Protein AF-A0A2V8PQG2-F1 (afdb_monomer_lite)

Sequence (389 aa):
MAESNHSNLNAEARPLAELEAQRANAEAQLQQQVTEQQALDAQIEALGQTELLEPRHIEDKDEELKLLEEAEGRLRAQEEARHVAPARVMELAETEQRINVEVEGPQRDEDALVNRVTAAESRHAEIVEAQNHVEVQARRLEDEQKRLDELEAIRKECLAAAEVRAQKQLLLKVEIDELRKAEEEQLKHIEQSQAELQERKAQLPTAETSAESLSLELAYESDSKSIVPMNEEPSWIDVTLENRETRAVIPAQPEFVSVETTADLALFEPNEFHVKPTISAIEPLKTADQIETSAVPVLADRLKSANSSERAAALVDLAEEGGEEAYRLIAKSFDDPSAEVRNAAARALCSFHSDVAASFTRALREASPERRRRIGGAIAGSGLAANAI

Radius of gyration: 78.25 Å; chains: 1; bounding box: 171×66×266 Å

pLDDT: mean 81.24, std 22.06, range [35.31, 98.56]

Structure (mmCIF, N/CA/C/O backbone):
data_AF-A0A2V8PQG2-F1
#
_entry.id   AF-A0A2V8PQG2-F1
#
loop_
_atom_site.group_PDB
_atom_site.id
_atom_site.type_symbol
_atom_site.label_atom_id
_atom_site.label_alt_id
_atom_site.label_comp_id
_atom_site.label_asym_id
_atom_site.label_entity_id
_atom_site.label_seq_id
_atom_site.pdbx_PDB_ins_code
_atom_site.Cartn_x
_atom_site.Cartn_y
_atom_site.Cartn_z
_atom_site.occupancy
_atom_site.B_iso_or_equiv
_atom_site.auth_seq_id
_atom_site.auth_comp_id
_atom_site.auth_asym_id
_atom_site.auth_atom_id
_atom_site.pdbx_PDB_model_num
ATOM 1 N N . MET A 1 1 ? 103.694 51.804 -141.850 1.00 38.00 1 MET A N 1
ATOM 2 C CA . MET A 1 1 ? 104.961 51.939 -141.104 1.00 38.00 1 MET A CA 1
ATOM 3 C C . MET A 1 1 ? 104.644 51.710 -139.640 1.00 38.00 1 MET A C 1
ATOM 5 O O . MET A 1 1 ? 103.717 52.358 -139.177 1.00 38.00 1 MET A O 1
ATOM 9 N N . ALA A 1 2 ? 105.405 50.804 -139.011 1.00 38.84 2 ALA A N 1
ATOM 10 C CA . ALA A 1 2 ? 105.423 50.406 -137.593 1.00 38.84 2 ALA A CA 1
ATOM 11 C C . ALA A 1 2 ? 104.132 49.774 -137.032 1.00 38.84 2 ALA A C 1
ATOM 13 O O . ALA A 1 2 ? 103.046 50.273 -137.280 1.00 38.84 2 ALA A O 1
ATOM 14 N N . GLU A 1 3 ? 104.110 48.700 -136.246 1.00 36.16 3 GLU A N 1
ATOM 15 C CA . GLU A 1 3 ? 105.064 47.708 -135.714 1.00 36.16 3 GLU A CA 1
ATOM 16 C C . GLU A 1 3 ? 104.127 46.725 -134.967 1.00 36.16 3 GLU A C 1
ATOM 18 O O . GLU A 1 3 ? 103.231 47.155 -134.250 1.00 36.16 3 GLU A O 1
ATOM 23 N N . SER A 1 4 ? 104.026 45.454 -135.352 1.00 37.09 4 SER A N 1
ATOM 24 C CA . SER A 1 4 ? 104.858 44.329 -134.902 1.00 37.09 4 SER A CA 1
ATOM 25 C C . SER A 1 4 ? 104.867 44.101 -133.382 1.00 37.09 4 SER A C 1
ATOM 27 O O . SER A 1 4 ? 105.266 44.970 -132.621 1.00 37.09 4 SER A O 1
ATOM 29 N N . ASN A 1 5 ? 104.572 42.850 -133.004 1.00 42.03 5 ASN A N 1
ATOM 30 C CA . ASN A 1 5 ? 104.872 42.176 -131.728 1.00 42.03 5 ASN A CA 1
ATOM 31 C C . ASN A 1 5 ? 103.850 42.303 -130.584 1.00 42.03 5 ASN A C 1
ATOM 33 O O . ASN A 1 5 ? 104.007 43.153 -129.725 1.00 42.03 5 ASN A O 1
ATOM 37 N N . HIS A 1 6 ? 102.906 41.350 -130.503 1.00 38.56 6 HIS A N 1
ATOM 38 C CA . HIS A 1 6 ? 102.479 40.647 -129.264 1.00 38.56 6 HIS A CA 1
ATOM 39 C C . HIS A 1 6 ? 101.386 39.589 -129.564 1.00 38.56 6 HIS A C 1
ATOM 41 O O . HIS A 1 6 ? 100.310 39.569 -128.979 1.00 38.56 6 HIS A O 1
ATOM 47 N N . SER A 1 7 ? 101.639 38.685 -130.517 1.00 42.62 7 SER A N 1
ATOM 48 C CA . SER A 1 7 ? 100.756 37.545 -130.830 1.00 42.62 7 SER A CA 1
ATOM 49 C C . SER A 1 7 ? 101.536 36.240 -130.730 1.00 42.62 7 SER A C 1
ATOM 51 O O . SER A 1 7 ? 101.855 35.642 -131.749 1.00 42.62 7 SER A O 1
ATOM 53 N N . ASN A 1 8 ? 101.923 35.839 -129.511 1.00 41.75 8 ASN A N 1
ATOM 54 C CA . ASN A 1 8 ? 102.469 34.493 -129.284 1.00 41.75 8 ASN A CA 1
ATOM 55 C C . ASN A 1 8 ? 102.454 34.025 -127.809 1.00 41.75 8 ASN A C 1
ATOM 57 O O . ASN A 1 8 ? 103.423 33.445 -127.340 1.00 41.75 8 ASN A O 1
ATOM 61 N N . LEU A 1 9 ? 101.370 34.294 -127.065 1.00 44.16 9 LEU A N 1
ATOM 62 C CA . LEU A 1 9 ? 101.176 33.835 -125.668 1.00 44.16 9 LEU A CA 1
ATOM 63 C C . LEU A 1 9 ? 99.700 33.505 -125.325 1.00 44.16 9 LEU A C 1
ATOM 65 O O . LEU A 1 9 ? 99.318 33.497 -124.163 1.00 44.16 9 LEU A O 1
ATOM 69 N N . ASN A 1 10 ? 98.844 33.252 -126.328 1.00 42.09 10 ASN A N 1
ATOM 70 C CA . ASN A 1 10 ? 97.381 33.163 -126.144 1.00 42.09 10 ASN A CA 1
ATOM 71 C C . ASN A 1 10 ? 96.741 31.883 -126.731 1.00 42.09 10 ASN A C 1
ATOM 73 O O . ASN A 1 10 ? 95.570 31.882 -127.109 1.00 42.09 10 ASN A O 1
ATOM 77 N N . ALA A 1 11 ? 97.521 30.800 -126.838 1.00 45.59 11 ALA A N 1
ATOM 78 C CA . ALA A 1 11 ? 97.079 29.509 -127.385 1.00 45.59 11 ALA A CA 1
ATOM 79 C C . ALA A 1 11 ? 97.113 28.339 -126.374 1.00 45.59 11 ALA A C 1
ATOM 81 O O . ALA A 1 11 ? 96.611 27.267 -126.689 1.00 45.59 11 ALA A O 1
ATOM 82 N N . GLU A 1 12 ? 97.604 28.553 -125.145 1.00 45.62 12 GLU A N 1
ATOM 83 C CA . GLU A 1 12 ? 97.611 27.549 -124.058 1.00 45.62 12 GLU A CA 1
ATOM 84 C C . GLU A 1 12 ? 96.611 27.853 -122.920 1.00 45.62 12 GLU A C 1
ATOM 86 O O . GLU A 1 12 ? 96.458 27.059 -121.998 1.00 45.62 12 GLU A O 1
ATOM 91 N N . ALA A 1 13 ? 95.850 28.953 -123.003 1.00 51.66 13 ALA A N 1
ATOM 92 C CA . ALA A 1 13 ? 94.856 29.340 -121.989 1.00 51.66 13 ALA A CA 1
ATOM 93 C C . ALA A 1 13 ? 93.429 28.795 -122.241 1.00 51.66 13 ALA A C 1
ATOM 95 O O . ALA A 1 13 ? 92.565 28.899 -121.375 1.00 51.66 13 ALA A O 1
ATOM 96 N N . ARG A 1 14 ? 93.157 28.199 -123.412 1.00 53.75 14 ARG A N 1
ATOM 97 C CA . ARG A 1 14 ? 91.849 27.593 -123.738 1.00 53.75 14 ARG A CA 1
ATOM 98 C C . ARG A 1 14 ? 91.608 26.186 -123.151 1.00 53.75 14 ARG A C 1
ATOM 100 O O . ARG A 1 14 ? 90.492 25.972 -122.689 1.00 53.75 14 ARG A O 1
ATOM 107 N N . PRO A 1 15 ? 92.588 25.260 -123.069 1.00 57.22 15 PRO A N 1
ATOM 108 C CA . PRO A 1 15 ? 92.350 23.956 -122.435 1.00 57.22 15 PRO A CA 1
ATOM 109 C C . PRO A 1 15 ? 92.291 24.034 -120.898 1.00 57.22 15 PRO A C 1
ATOM 111 O O . PRO A 1 15 ? 91.641 23.206 -120.267 1.00 57.22 15 PRO A O 1
ATOM 114 N N . LEU A 1 16 ? 92.917 25.049 -120.287 1.00 58.16 16 LEU A N 1
ATOM 115 C CA . LEU A 1 16 ? 92.820 25.320 -118.847 1.00 58.16 16 LEU A CA 1
ATOM 116 C C . LEU A 1 16 ? 91.442 25.865 -118.456 1.00 58.16 16 LEU A C 1
ATOM 118 O O . LEU A 1 16 ? 90.881 25.412 -117.466 1.00 58.16 16 LEU A O 1
ATOM 122 N N . ALA A 1 17 ? 90.853 26.745 -119.271 1.00 65.12 17 ALA A N 1
ATOM 123 C CA . ALA A 1 17 ? 89.496 27.240 -119.043 1.00 65.12 17 ALA A CA 1
ATOM 124 C C . ALA A 1 17 ? 88.426 26.139 -119.201 1.00 65.12 17 ALA A C 1
ATOM 126 O O . ALA A 1 17 ? 87.453 26.120 -118.452 1.00 65.12 17 ALA A O 1
ATOM 127 N N . GLU A 1 18 ? 88.603 25.192 -120.132 1.00 67.62 18 GLU A N 1
ATOM 128 C CA . GLU A 1 18 ? 87.705 24.032 -120.261 1.00 67.62 18 GLU A CA 1
ATOM 129 C C . GLU A 1 18 ? 87.859 23.034 -119.104 1.00 67.62 18 GLU A C 1
ATOM 131 O O . GLU A 1 18 ? 86.854 22.523 -118.612 1.00 67.62 18 GLU A O 1
ATOM 136 N N . LEU A 1 19 ? 89.079 22.791 -118.612 1.00 72.56 19 LEU A N 1
ATOM 137 C CA . LEU A 1 19 ? 89.307 21.951 -117.429 1.00 72.56 19 LEU A CA 1
ATOM 138 C C . LEU A 1 19 ? 88.822 22.614 -116.133 1.00 72.56 19 LEU A C 1
ATOM 140 O O . LEU A 1 19 ? 88.298 21.924 -115.262 1.00 72.56 19 LEU A O 1
ATOM 144 N N . GLU A 1 20 ? 88.934 23.937 -116.002 1.00 74.56 20 GLU A N 1
ATOM 145 C CA . GLU A 1 20 ? 88.356 24.689 -114.883 1.00 74.56 20 GLU A CA 1
ATOM 146 C C . GLU A 1 20 ? 86.829 24.711 -114.943 1.00 74.56 20 GLU A C 1
ATOM 148 O O . GLU A 1 20 ? 86.188 24.532 -113.912 1.00 74.56 20 GLU A O 1
ATOM 153 N N . ALA A 1 21 ? 86.230 24.824 -116.133 1.00 76.62 21 ALA A N 1
ATOM 154 C CA . ALA A 1 21 ? 84.786 24.683 -116.302 1.00 76.62 21 ALA A CA 1
ATOM 155 C C . ALA A 1 21 ? 84.310 23.255 -115.983 1.00 76.62 21 ALA A C 1
ATOM 157 O O . ALA A 1 21 ? 83.284 23.085 -115.327 1.00 76.62 21 ALA A O 1
ATOM 158 N N . GLN A 1 22 ? 85.063 22.222 -116.378 1.00 79.25 22 GLN A N 1
ATOM 159 C CA . GLN A 1 22 ? 84.768 20.834 -116.007 1.00 79.25 22 GLN A CA 1
ATOM 160 C C . GLN A 1 22 ? 84.932 20.593 -114.503 1.00 79.25 22 GLN A C 1
ATOM 162 O O . GLN A 1 22 ? 84.096 19.917 -113.909 1.00 79.25 22 GLN A O 1
ATOM 167 N N . ARG A 1 23 ? 85.953 21.179 -113.868 1.00 80.38 23 ARG A N 1
ATOM 168 C CA . ARG A 1 23 ? 86.163 21.097 -112.418 1.00 80.38 23 ARG A CA 1
ATOM 169 C C . ARG A 1 23 ? 85.071 21.833 -111.649 1.00 80.38 23 ARG A C 1
ATOM 171 O O . ARG A 1 23 ? 84.542 21.267 -110.706 1.00 80.38 23 ARG A O 1
ATOM 178 N N . ALA A 1 24 ? 84.689 23.033 -112.081 1.00 80.38 24 ALA A N 1
ATOM 179 C CA . ALA A 1 24 ? 83.592 23.789 -111.485 1.00 80.38 24 ALA A CA 1
ATOM 180 C C . ALA A 1 24 ? 82.251 23.060 -111.644 1.00 80.38 24 ALA A C 1
ATOM 182 O O . ALA A 1 24 ? 81.445 23.053 -110.720 1.00 80.38 24 ALA A O 1
ATOM 183 N N . ASN A 1 25 ? 82.023 22.393 -112.781 1.00 80.81 25 ASN A N 1
ATOM 184 C CA . ASN A 1 25 ? 80.814 21.599 -112.994 1.00 80.81 25 ASN A CA 1
ATOM 185 C C . ASN A 1 25 ? 80.816 20.314 -112.143 1.00 80.81 25 ASN A C 1
ATOM 187 O O . ASN A 1 25 ? 79.802 19.977 -111.541 1.00 80.81 25 ASN A O 1
ATOM 191 N N . ALA A 1 26 ? 81.958 19.631 -112.016 1.00 80.12 26 ALA A N 1
ATOM 192 C CA . ALA A 1 26 ? 82.103 18.475 -111.129 1.00 80.12 26 ALA A CA 1
ATOM 193 C C . ALA A 1 26 ? 81.981 18.857 -109.640 1.00 80.12 26 ALA A C 1
ATOM 195 O O . ALA A 1 26 ? 81.391 18.121 -108.856 1.00 80.12 26 ALA A O 1
ATOM 196 N N . GLU A 1 27 ? 82.497 20.022 -109.245 1.00 83.75 27 GLU A N 1
ATOM 197 C CA . GLU A 1 27 ? 82.388 20.551 -107.883 1.00 83.75 27 GLU A CA 1
ATOM 198 C C . GLU A 1 27 ? 80.957 21.006 -107.570 1.00 83.75 27 GLU A C 1
ATOM 200 O O . GLU A 1 27 ? 80.451 20.706 -106.491 1.00 83.75 27 GLU A O 1
ATOM 205 N N . ALA A 1 28 ? 80.259 21.621 -108.530 1.00 81.56 28 ALA A N 1
ATOM 206 C CA . ALA A 1 28 ? 78.835 21.928 -108.412 1.00 81.56 28 ALA A CA 1
ATOM 207 C C . ALA A 1 28 ? 77.982 20.653 -108.304 1.00 81.56 28 ALA A C 1
ATOM 209 O O . ALA A 1 28 ? 77.066 20.603 -107.487 1.00 81.56 28 ALA A O 1
ATOM 210 N N . GLN A 1 29 ? 78.311 19.598 -109.058 1.00 84.44 29 GLN A N 1
ATOM 211 C CA . GLN A 1 29 ? 77.649 18.294 -108.941 1.00 84.44 29 GLN A CA 1
ATOM 212 C C . GLN A 1 29 ? 77.909 17.631 -107.585 1.00 84.44 29 GLN A C 1
ATOM 214 O O . GLN A 1 29 ? 76.983 17.083 -106.997 1.00 84.44 29 GLN A O 1
ATOM 219 N N . LEU A 1 30 ? 79.131 17.713 -107.051 1.00 83.62 30 LEU A N 1
ATOM 220 C CA . LEU A 1 30 ? 79.442 17.210 -105.710 1.00 83.62 30 LEU A CA 1
ATOM 221 C C . LEU A 1 30 ? 78.731 18.015 -104.619 1.00 83.62 30 LEU A C 1
ATOM 223 O O . LEU A 1 30 ? 78.203 17.424 -103.686 1.00 83.62 30 LEU A O 1
ATOM 227 N N . GLN A 1 31 ? 78.660 19.342 -104.734 1.00 81.38 31 GLN A N 1
ATOM 228 C CA . GLN A 1 31 ? 77.892 20.173 -103.801 1.00 81.38 31 GLN A CA 1
ATOM 229 C C . GLN A 1 31 ? 76.390 19.879 -103.885 1.00 81.38 31 GLN A C 1
ATOM 231 O O . GLN A 1 31 ? 75.719 19.806 -102.855 1.00 81.38 31 GLN A O 1
ATOM 236 N N . GLN A 1 32 ? 75.863 19.642 -105.088 1.00 85.19 32 GLN A N 1
ATOM 237 C CA . GLN A 1 32 ? 74.484 19.203 -105.263 1.00 85.19 32 GLN A CA 1
ATOM 238 C C . GLN A 1 32 ? 74.255 17.827 -104.621 1.00 85.19 32 GLN A C 1
ATOM 240 O O . GLN A 1 32 ? 73.307 17.669 -103.863 1.00 85.19 32 GLN A O 1
ATOM 245 N N . GLN A 1 33 ? 75.155 16.862 -104.818 1.00 85.38 33 GLN A N 1
ATOM 246 C CA . GLN A 1 33 ? 75.050 15.551 -104.171 1.00 85.38 33 GLN A CA 1
ATOM 247 C C . GLN A 1 33 ? 75.169 15.633 -102.648 1.00 85.38 33 GLN A C 1
ATOM 249 O O . GLN A 1 33 ? 74.431 14.950 -101.951 1.00 85.38 33 GLN A O 1
ATOM 254 N N . VAL A 1 34 ? 76.046 16.485 -102.111 1.00 87.62 34 VAL A N 1
ATOM 255 C CA . VAL A 1 34 ? 76.179 16.682 -100.659 1.00 87.62 34 VAL A CA 1
ATOM 256 C C . VAL A 1 34 ? 74.926 17.331 -100.079 1.00 87.62 34 VAL A C 1
ATOM 258 O O . VAL A 1 34 ? 74.478 16.921 -99.016 1.00 87.62 34 VAL A O 1
ATOM 261 N N . THR A 1 35 ? 74.333 18.310 -100.764 1.00 87.31 35 THR A N 1
ATOM 262 C CA . THR A 1 35 ? 73.083 18.935 -100.300 1.00 87.31 35 THR A CA 1
ATOM 263 C C . THR A 1 35 ? 71.886 17.994 -100.425 1.00 87.31 35 THR A C 1
ATOM 265 O O . THR A 1 35 ? 71.062 17.955 -99.515 1.00 87.31 35 THR A O 1
ATOM 268 N N . GLU A 1 36 ? 71.814 17.178 -101.480 1.00 88.62 36 GLU A N 1
ATOM 269 C CA . GLU A 1 36 ? 70.824 16.101 -101.609 1.00 88.62 36 GLU A CA 1
ATOM 270 C C . GLU A 1 36 ? 71.008 15.041 -100.515 1.00 88.62 36 GLU A C 1
ATOM 272 O O . GLU A 1 36 ? 70.031 14.624 -99.897 1.00 88.62 36 GLU A O 1
ATOM 277 N N . GLN A 1 37 ? 72.248 14.655 -100.209 1.00 87.06 37 GLN A N 1
ATOM 278 C CA . GLN A 1 37 ? 72.548 13.690 -99.154 1.00 87.06 37 GLN A CA 1
ATOM 279 C C . GLN A 1 37 ? 72.219 14.250 -97.766 1.00 87.06 37 GLN A C 1
ATOM 281 O O . GLN A 1 37 ? 71.563 13.573 -96.987 1.00 87.06 37 GLN A O 1
ATOM 286 N N . GLN A 1 38 ? 72.552 15.512 -97.487 1.00 86.81 38 GLN A N 1
ATOM 287 C CA . GLN A 1 38 ? 72.147 16.195 -96.253 1.00 86.81 38 GLN A CA 1
ATOM 288 C C . GLN A 1 38 ? 70.623 16.336 -96.138 1.00 86.81 38 GLN A C 1
ATOM 290 O O . GLN A 1 38 ? 70.080 16.215 -95.042 1.00 86.81 38 GLN A O 1
ATOM 295 N N . ALA A 1 39 ? 69.918 16.573 -97.248 1.00 88.25 39 ALA A N 1
ATOM 296 C CA . ALA A 1 39 ? 68.458 16.627 -97.258 1.00 88.25 39 ALA A CA 1
ATOM 297 C C . ALA A 1 39 ? 67.829 15.250 -96.989 1.00 88.25 39 ALA A C 1
ATOM 299 O O . ALA A 1 39 ? 66.837 15.167 -96.266 1.00 88.25 39 ALA A O 1
ATOM 300 N N . LEU A 1 40 ? 68.411 14.176 -97.532 1.00 88.69 40 LEU A N 1
ATOM 301 C CA . LEU A 1 40 ? 67.991 12.802 -97.249 1.00 88.69 40 LEU A CA 1
ATOM 302 C C . LEU A 1 40 ? 68.292 12.407 -95.801 1.00 88.69 40 LEU A C 1
ATOM 304 O O . LEU A 1 40 ? 67.414 11.858 -95.144 1.00 88.69 40 LEU A O 1
ATOM 308 N N . ASP A 1 41 ? 69.470 12.744 -95.277 1.00 87.19 41 ASP A N 1
ATOM 309 C CA . ASP A 1 41 ? 69.836 12.484 -93.882 1.00 87.19 41 ASP A CA 1
ATOM 310 C C . ASP A 1 41 ? 68.897 13.230 -92.918 1.00 87.19 41 ASP A C 1
ATOM 312 O O . ASP A 1 41 ? 68.406 12.641 -91.957 1.00 87.19 41 ASP A O 1
ATOM 316 N N . ALA A 1 42 ? 68.542 14.485 -93.221 1.00 87.06 42 ALA A N 1
ATOM 317 C CA . ALA A 1 42 ? 67.555 15.241 -92.450 1.00 87.06 42 ALA A CA 1
ATOM 318 C C . ALA A 1 42 ? 66.137 14.642 -92.543 1.00 87.06 42 ALA A C 1
ATOM 320 O O . ALA A 1 42 ? 65.400 14.652 -91.557 1.00 87.06 42 ALA A O 1
ATOM 321 N N . GLN A 1 43 ? 65.740 14.099 -93.703 1.00 89.31 43 GLN A N 1
ATOM 322 C CA . GLN A 1 43 ? 64.469 13.374 -93.835 1.00 89.31 43 GLN A CA 1
ATOM 323 C C . GLN A 1 43 ? 64.471 12.063 -93.044 1.00 89.31 43 GLN A C 1
ATOM 325 O O . GLN A 1 43 ? 63.471 11.756 -92.401 1.00 89.31 43 GLN A O 1
ATOM 330 N N . ILE A 1 44 ? 65.575 11.312 -93.052 1.00 85.62 44 ILE A N 1
ATOM 331 C CA . ILE A 1 44 ? 65.725 10.078 -92.270 1.00 85.62 44 ILE A CA 1
ATOM 332 C C . ILE A 1 44 ? 65.678 10.393 -90.773 1.00 85.62 44 ILE A C 1
ATOM 334 O O . ILE A 1 44 ? 64.997 9.692 -90.030 1.00 85.62 44 ILE A O 1
ATOM 338 N N . GLU A 1 45 ? 66.334 11.464 -90.322 1.00 86.62 45 GLU A N 1
ATOM 339 C CA . GLU A 1 45 ? 66.295 11.881 -88.918 1.00 86.62 45 GLU A CA 1
ATOM 340 C C . GLU A 1 45 ? 64.890 12.343 -88.500 1.00 86.62 45 GLU A C 1
ATOM 342 O O . GLU A 1 45 ? 64.406 11.950 -87.439 1.00 86.62 45 GLU A O 1
ATOM 347 N N . ALA A 1 46 ? 64.188 13.102 -89.349 1.00 83.06 46 ALA A N 1
ATOM 348 C CA . ALA A 1 46 ? 62.804 13.504 -89.097 1.00 83.06 46 ALA A CA 1
ATOM 349 C C . ALA A 1 46 ? 61.850 12.297 -89.035 1.00 83.06 46 ALA A C 1
ATOM 351 O O . ALA A 1 46 ? 61.013 12.226 -88.134 1.00 83.06 46 ALA A O 1
ATOM 352 N N . LEU A 1 47 ? 62.004 11.327 -89.945 1.00 80.50 47 LEU A N 1
ATOM 353 C CA . LEU A 1 47 ? 61.226 10.085 -89.935 1.00 80.50 47 LEU A CA 1
ATOM 354 C C . LEU A 1 47 ? 61.544 9.229 -88.701 1.00 80.50 47 LEU A C 1
ATOM 356 O O . LEU A 1 47 ? 60.623 8.739 -88.051 1.00 80.50 47 LEU A O 1
ATOM 360 N N . GLY A 1 48 ? 62.817 9.127 -88.309 1.00 79.25 48 GLY A N 1
ATOM 361 C CA . GLY A 1 48 ? 63.230 8.427 -87.092 1.00 79.25 48 GLY A CA 1
ATOM 362 C C . GLY A 1 48 ? 62.684 9.077 -85.817 1.00 79.25 48 GLY A C 1
ATOM 363 O O . GLY A 1 48 ? 62.279 8.376 -84.892 1.00 79.25 48 GLY A O 1
ATOM 364 N N . GLN A 1 49 ? 62.595 10.411 -85.766 1.00 80.00 49 GLN A N 1
ATOM 365 C CA . GLN A 1 49 ? 61.960 11.123 -84.651 1.00 80.00 49 GLN A CA 1
ATOM 366 C C . GLN A 1 49 ? 60.449 10.871 -84.585 1.00 80.00 49 GLN A C 1
ATOM 368 O O . GLN A 1 49 ? 59.913 10.737 -83.487 1.00 80.00 49 GLN A O 1
ATOM 373 N N . THR A 1 50 ? 59.758 10.761 -85.726 1.00 77.06 50 THR A N 1
ATOM 374 C CA . THR A 1 50 ? 58.337 10.378 -85.738 1.00 77.06 50 THR A CA 1
ATOM 375 C C . THR A 1 50 ? 58.130 8.916 -85.348 1.00 77.06 50 THR A C 1
ATOM 377 O O . THR A 1 50 ? 57.255 8.631 -84.535 1.00 77.06 50 THR A O 1
ATOM 380 N N . GLU A 1 51 ? 58.984 8.008 -85.827 1.00 79.88 51 GLU A N 1
ATOM 381 C CA . GLU A 1 51 ? 58.916 6.574 -85.522 1.00 79.88 51 GLU A CA 1
ATOM 382 C C . GLU A 1 51 ? 59.220 6.287 -84.042 1.00 79.88 51 GLU A C 1
ATOM 384 O O . GLU A 1 51 ? 58.628 5.393 -83.450 1.00 79.88 51 GLU A O 1
ATOM 389 N N . LEU A 1 52 ? 60.062 7.096 -83.387 1.00 74.88 52 LEU A N 1
ATOM 390 C CA . LEU A 1 52 ? 60.306 7.025 -81.938 1.00 74.88 52 LEU A CA 1
ATOM 391 C C . LEU A 1 52 ? 59.137 7.538 -81.079 1.00 74.88 52 LEU A C 1
ATOM 393 O O . LEU A 1 52 ? 59.053 7.192 -79.897 1.00 74.88 52 LEU A O 1
ATOM 397 N N . LEU A 1 53 ? 58.244 8.362 -81.634 1.00 72.69 53 LEU A N 1
ATOM 398 C CA . LEU A 1 53 ? 57.061 8.867 -80.928 1.00 72.69 53 LEU A CA 1
ATOM 399 C C . LEU A 1 53 ? 55.864 7.909 -81.026 1.00 72.69 53 LEU A C 1
ATOM 401 O O . LEU A 1 53 ? 55.027 7.899 -80.124 1.00 72.69 53 LEU A O 1
ATOM 405 N N . GLU A 1 54 ? 55.804 7.068 -82.061 1.00 74.00 54 GLU A N 1
ATOM 406 C CA . GLU A 1 54 ? 54.755 6.054 -82.218 1.00 74.00 54 GLU A CA 1
ATOM 407 C C . GLU A 1 54 ? 54.681 5.018 -81.075 1.00 74.00 54 GLU A C 1
ATOM 409 O O . GLU A 1 54 ? 53.576 4.816 -80.568 1.00 74.00 54 GLU A O 1
ATOM 414 N N . PRO A 1 55 ? 55.777 4.397 -80.583 1.00 75.94 55 PRO A N 1
ATOM 415 C CA . PRO A 1 55 ? 55.690 3.418 -79.497 1.00 75.94 55 PRO A CA 1
ATOM 416 C C . PRO A 1 55 ? 55.263 4.052 -78.171 1.00 75.94 55 PRO A C 1
ATOM 418 O O . PRO A 1 55 ? 54.490 3.446 -77.435 1.00 75.94 55 PRO A O 1
ATOM 421 N N . ARG A 1 56 ? 55.674 5.298 -77.896 1.00 77.94 56 ARG A N 1
ATOM 422 C CA . ARG A 1 56 ? 55.230 6.028 -76.695 1.00 77.94 56 ARG A CA 1
ATOM 423 C C . ARG A 1 56 ? 53.725 6.275 -76.711 1.00 77.94 56 ARG A C 1
ATOM 425 O O . ARG A 1 56 ? 53.058 6.088 -75.706 1.00 77.94 56 ARG A O 1
ATOM 432 N N . HIS A 1 57 ? 53.177 6.618 -77.875 1.00 81.31 57 HIS A N 1
ATOM 433 C CA . HIS A 1 57 ? 51.741 6.826 -78.015 1.00 81.31 57 HIS A CA 1
ATOM 434 C C . HIS A 1 57 ? 50.924 5.528 -77.878 1.00 81.31 57 HIS A C 1
ATOM 436 O O . HIS A 1 57 ? 49.741 5.582 -77.545 1.00 81.31 57 HIS A O 1
ATOM 442 N N . ILE A 1 58 ? 51.526 4.366 -78.151 1.00 85.50 58 ILE A N 1
ATOM 443 C CA . ILE A 1 58 ? 50.894 3.059 -77.926 1.00 85.50 58 ILE A CA 1
ATOM 444 C C . ILE A 1 58 ? 50.923 2.707 -76.433 1.00 85.50 58 ILE A C 1
ATOM 446 O O . ILE A 1 58 ? 49.895 2.292 -75.907 1.00 85.50 58 ILE A O 1
ATOM 450 N N . GLU A 1 59 ? 52.044 2.940 -75.740 1.00 87.56 59 GLU A N 1
ATOM 451 C CA . GLU A 1 59 ? 52.150 2.734 -74.286 1.00 87.56 59 GLU A CA 1
ATOM 452 C C . GLU A 1 59 ? 51.138 3.596 -73.515 1.00 87.56 59 GLU A C 1
ATOM 454 O O . GLU A 1 59 ? 50.398 3.066 -72.686 1.00 87.56 59 GLU A O 1
ATOM 459 N N . ASP A 1 60 ? 51.019 4.883 -73.861 1.00 90.25 60 ASP A N 1
ATOM 460 C CA . ASP A 1 60 ? 50.037 5.789 -73.251 1.00 90.25 60 ASP A CA 1
ATOM 461 C C . ASP A 1 60 ? 48.593 5.292 -73.471 1.00 90.25 60 ASP A C 1
ATOM 463 O O . ASP A 1 60 ? 47.770 5.304 -72.556 1.00 90.25 60 ASP A O 1
ATOM 467 N N . LYS A 1 61 ? 48.277 4.788 -74.673 1.00 92.19 61 LYS A N 1
ATOM 468 C CA . LYS A 1 61 ? 46.950 4.224 -74.982 1.00 92.19 61 LYS A CA 1
ATOM 469 C C . LYS A 1 61 ? 46.662 2.935 -74.224 1.00 92.19 61 LYS A C 1
ATOM 471 O O . LYS A 1 61 ? 45.527 2.722 -73.806 1.00 92.19 61 LYS A O 1
ATOM 476 N N . ASP A 1 62 ? 47.657 2.073 -74.049 1.00 92.38 62 ASP A N 1
ATOM 477 C CA . ASP A 1 62 ? 47.500 0.841 -73.277 1.00 92.38 62 ASP A CA 1
ATOM 478 C C . ASP A 1 62 ? 47.285 1.144 -71.787 1.00 92.38 62 ASP A C 1
ATOM 480 O O . ASP A 1 62 ? 46.516 0.451 -71.117 1.00 92.38 62 ASP A O 1
ATOM 484 N N . GLU A 1 63 ? 47.924 2.190 -71.256 1.00 94.25 63 GLU A N 1
ATOM 485 C CA . GLU A 1 63 ? 47.647 2.692 -69.907 1.00 94.25 63 GLU A CA 1
ATOM 486 C C . GLU A 1 63 ? 46.234 3.278 -69.795 1.00 94.25 63 GLU A C 1
ATOM 488 O O . GLU A 1 63 ? 45.511 2.945 -68.852 1.00 94.25 63 GLU A O 1
ATOM 493 N N . GLU A 1 64 ? 45.790 4.068 -70.775 1.00 95.31 64 GLU A N 1
ATOM 494 C CA . GLU A 1 64 ? 44.416 4.583 -70.833 1.00 95.31 64 GLU A CA 1
ATOM 495 C C . GLU A 1 64 ? 43.376 3.453 -70.887 1.00 95.31 64 GLU A C 1
ATOM 497 O O . GLU A 1 64 ? 42.374 3.501 -70.169 1.00 95.31 64 GLU A O 1
ATOM 502 N N . LEU A 1 65 ? 43.621 2.404 -71.678 1.00 94.62 65 LEU A N 1
ATOM 503 C CA . LEU A 1 65 ? 42.742 1.235 -71.758 1.00 94.62 65 LEU A CA 1
ATOM 504 C C . LEU A 1 65 ? 42.685 0.467 -70.433 1.00 94.62 65 LEU A C 1
ATOM 506 O O . LEU A 1 65 ? 41.598 0.066 -70.018 1.00 94.62 65 LEU A O 1
ATOM 510 N N . LYS A 1 66 ? 43.816 0.310 -69.733 1.00 96.44 66 LYS A N 1
ATOM 511 C CA . LYS A 1 66 ? 43.844 -0.315 -68.398 1.00 96.44 66 LYS A CA 1
ATOM 512 C C . LYS A 1 66 ? 43.053 0.495 -67.375 1.00 96.44 66 LYS A C 1
ATOM 514 O O . LYS A 1 66 ? 42.302 -0.081 -66.591 1.00 96.44 66 LYS A O 1
ATOM 519 N N . LEU A 1 67 ? 43.196 1.821 -67.386 1.00 96.00 67 LEU A N 1
ATOM 520 C CA . LEU A 1 67 ? 42.432 2.704 -66.503 1.00 96.00 67 LEU A CA 1
ATOM 521 C C . LEU A 1 67 ? 40.932 2.652 -66.814 1.00 96.00 67 LEU A C 1
ATOM 523 O O . LEU A 1 67 ? 40.115 2.674 -65.891 1.00 96.00 67 LEU A O 1
ATOM 527 N N . LEU A 1 68 ? 40.563 2.548 -68.094 1.00 96.50 68 LEU A N 1
ATOM 528 C CA . LEU A 1 68 ? 39.175 2.390 -68.514 1.00 96.50 68 LEU A CA 1
ATOM 529 C C . LEU A 1 68 ? 38.600 1.041 -68.065 1.00 96.50 68 LEU A C 1
ATOM 531 O O . LEU A 1 68 ? 37.515 1.016 -67.491 1.00 96.50 68 LEU A O 1
ATOM 535 N N . GLU A 1 69 ? 39.331 -0.061 -68.253 1.00 96.50 69 GLU A N 1
ATOM 536 C CA . GLU A 1 69 ? 38.909 -1.394 -67.807 1.00 96.50 69 GLU A CA 1
ATOM 537 C C . GLU A 1 69 ? 38.740 -1.450 -66.280 1.00 96.50 69 GLU A C 1
ATOM 539 O O . GLU A 1 69 ? 37.744 -1.978 -65.777 1.00 96.50 69 GLU A O 1
ATOM 544 N N . GLU A 1 70 ? 39.657 -0.839 -65.524 1.00 97.56 70 GLU A N 1
ATOM 545 C CA . GLU A 1 70 ? 39.532 -0.733 -64.070 1.00 97.56 70 GLU A CA 1
ATOM 546 C C . GLU A 1 70 ? 38.314 0.114 -63.663 1.00 97.56 70 GLU A C 1
ATOM 548 O O . GLU A 1 70 ? 37.568 -0.261 -62.751 1.00 97.56 70 GLU A O 1
ATOM 553 N N . ALA A 1 71 ? 38.072 1.241 -64.339 1.00 96.62 71 ALA A N 1
ATOM 554 C CA . ALA A 1 71 ? 36.912 2.090 -64.087 1.00 96.62 71 ALA A CA 1
ATOM 555 C C . ALA A 1 71 ? 35.589 1.375 -64.412 1.00 96.62 71 ALA A C 1
ATOM 557 O O . ALA A 1 71 ? 34.646 1.451 -63.620 1.00 96.62 71 ALA A O 1
ATOM 558 N N . GLU A 1 72 ? 35.526 0.630 -65.519 1.00 96.38 72 GLU A N 1
ATOM 559 C CA . GLU A 1 72 ? 34.382 -0.216 -65.867 1.00 96.38 72 GLU A CA 1
ATOM 560 C C . GLU A 1 72 ? 34.159 -1.319 -64.829 1.00 96.38 72 GLU A C 1
ATOM 562 O O . GLU A 1 72 ? 33.023 -1.555 -64.414 1.00 96.38 72 GLU A O 1
ATOM 567 N N . GLY A 1 73 ? 35.232 -1.960 -64.356 1.00 97.62 73 GLY A N 1
ATOM 568 C CA . GLY A 1 73 ? 35.167 -2.955 -63.286 1.00 97.62 73 GLY A CA 1
ATOM 569 C C . GLY A 1 73 ? 34.584 -2.380 -61.992 1.00 97.62 73 GLY A C 1
ATOM 570 O O . GLY A 1 73 ? 33.692 -2.981 -61.387 1.00 97.62 73 GLY A O 1
ATOM 571 N N . ARG A 1 74 ? 35.020 -1.178 -61.592 1.00 97.81 74 ARG A N 1
ATOM 572 C CA . ARG A 1 74 ? 34.476 -0.465 -60.422 1.00 97.81 74 ARG A CA 1
ATOM 573 C C . ARG A 1 74 ? 33.008 -0.077 -60.610 1.00 97.81 74 ARG A C 1
ATOM 575 O O . ARG A 1 74 ? 32.235 -0.202 -59.661 1.00 97.81 74 ARG A O 1
ATOM 582 N N . LEU A 1 75 ? 32.616 0.365 -61.808 1.00 97.25 75 LEU A N 1
ATOM 583 C CA . LEU A 1 75 ? 31.227 0.721 -62.106 1.00 97.25 75 LEU A CA 1
ATOM 584 C C . LEU A 1 75 ? 30.314 -0.510 -62.040 1.00 97.25 75 LEU A C 1
ATOM 586 O O . LEU A 1 75 ? 29.288 -0.452 -61.367 1.00 97.25 75 LEU A O 1
ATOM 590 N N . ARG A 1 76 ? 30.719 -1.642 -62.635 1.00 97.81 76 ARG A N 1
ATOM 591 C CA . ARG A 1 76 ? 29.965 -2.907 -62.553 1.00 97.81 76 ARG A CA 1
ATOM 592 C C . ARG A 1 76 ? 29.798 -3.370 -61.108 1.00 97.81 76 ARG A C 1
ATOM 594 O O . ARG A 1 76 ? 28.684 -3.665 -60.692 1.00 97.81 76 ARG A O 1
ATOM 601 N N . ALA A 1 77 ? 30.865 -3.340 -60.307 1.00 97.69 77 ALA A N 1
ATOM 602 C CA . ALA A 1 77 ? 30.783 -3.680 -58.885 1.00 97.69 77 ALA A CA 1
ATOM 603 C C . ALA A 1 77 ? 29.835 -2.741 -58.110 1.00 97.69 77 ALA A C 1
ATOM 605 O O . ALA A 1 77 ? 29.108 -3.177 -57.215 1.00 97.69 77 ALA A O 1
ATOM 606 N N . GLN A 1 78 ? 29.806 -1.449 -58.458 1.00 97.62 78 GLN A N 1
ATOM 607 C CA . GLN A 1 78 ? 28.878 -0.489 -57.863 1.00 97.62 78 GLN A CA 1
ATOM 608 C C . GLN A 1 78 ? 27.424 -0.752 -58.284 1.00 97.62 78 GLN A C 1
ATOM 610 O O . GLN A 1 78 ? 26.526 -0.640 -57.449 1.00 97.62 78 GLN A O 1
ATOM 615 N N . GLU A 1 79 ? 27.172 -1.090 -59.547 1.00 97.25 79 GLU A N 1
ATOM 616 C CA . GLU A 1 79 ? 25.842 -1.441 -60.054 1.00 97.25 79 GLU A CA 1
ATOM 617 C C . GLU A 1 79 ? 25.326 -2.735 -59.420 1.00 97.25 79 GLU A C 1
ATOM 619 O O . GLU A 1 79 ? 24.201 -2.766 -58.921 1.00 97.25 79 GLU A O 1
ATOM 624 N N . GLU A 1 80 ? 26.162 -3.768 -59.317 1.00 97.75 80 GLU A N 1
ATOM 625 C CA . GLU A 1 80 ? 25.833 -5.006 -58.605 1.00 97.75 80 GLU A CA 1
ATOM 626 C C . GLU A 1 80 ? 25.514 -4.733 -57.129 1.00 97.75 80 GLU A C 1
ATOM 628 O O . GLU A 1 80 ? 24.486 -5.185 -56.620 1.00 97.75 80 GLU A O 1
ATOM 633 N N . ALA A 1 81 ? 26.321 -3.915 -56.444 1.00 97.06 81 ALA A N 1
ATOM 634 C CA . ALA A 1 81 ? 26.036 -3.503 -55.071 1.00 97.06 81 ALA A CA 1
ATOM 635 C C . ALA A 1 81 ? 24.710 -2.727 -54.959 1.00 97.06 81 ALA A C 1
ATOM 637 O O . ALA A 1 81 ? 23.948 -2.935 -54.009 1.00 97.06 81 ALA A O 1
ATOM 638 N N . ARG A 1 82 ? 24.397 -1.868 -55.941 1.00 96.62 82 ARG A N 1
ATOM 639 C CA . ARG A 1 82 ? 23.115 -1.150 -56.026 1.00 96.62 82 ARG A CA 1
ATOM 640 C C . ARG A 1 82 ? 21.933 -2.076 -56.284 1.00 96.62 82 ARG A C 1
ATOM 642 O O . ARG A 1 82 ? 20.849 -1.757 -55.814 1.00 96.62 82 ARG A O 1
ATOM 649 N N . HIS A 1 83 ? 22.113 -3.193 -56.982 1.00 96.50 83 HIS A N 1
ATOM 650 C CA . HIS A 1 83 ? 21.055 -4.184 -57.190 1.00 96.50 83 HIS A CA 1
ATOM 651 C C . HIS A 1 83 ? 20.859 -5.108 -55.980 1.00 96.50 83 HIS A C 1
ATOM 653 O O . HIS A 1 83 ? 19.726 -5.457 -55.656 1.00 96.50 83 HIS A O 1
ATOM 659 N N . VAL A 1 84 ? 21.932 -5.457 -55.264 1.00 97.69 84 VAL A N 1
ATOM 660 C CA . VAL A 1 84 ? 21.864 -6.303 -54.059 1.00 97.69 84 VAL A CA 1
ATOM 661 C C . VAL A 1 84 ? 21.298 -5.546 -52.851 1.00 97.69 84 VAL A C 1
ATOM 663 O O . VAL A 1 84 ? 20.614 -6.140 -52.017 1.00 97.69 84 VAL A O 1
ATOM 666 N N . ALA A 1 85 ? 21.548 -4.237 -52.739 1.00 97.12 85 ALA A N 1
ATOM 667 C CA . ALA A 1 85 ? 21.086 -3.447 -51.598 1.00 97.12 85 ALA A CA 1
ATOM 668 C C . ALA A 1 85 ? 19.545 -3.441 -51.422 1.00 97.12 85 ALA A C 1
ATOM 670 O O . ALA A 1 85 ? 19.100 -3.726 -50.311 1.00 97.12 85 ALA A O 1
ATOM 671 N N . PRO A 1 86 ? 18.713 -3.211 -52.460 1.00 97.19 86 PRO A N 1
ATOM 672 C CA . PRO A 1 86 ? 17.256 -3.310 -52.360 1.00 97.19 86 PRO A CA 1
ATOM 673 C C . PRO A 1 86 ? 16.756 -4.681 -51.901 1.00 97.19 86 PRO A C 1
ATOM 675 O O . PRO A 1 86 ? 15.858 -4.737 -51.068 1.00 97.19 86 PRO A O 1
ATOM 678 N N . ALA A 1 87 ? 17.356 -5.775 -52.386 1.00 96.94 87 ALA A N 1
ATOM 679 C CA . ALA A 1 87 ? 16.975 -7.126 -51.971 1.00 96.94 87 ALA A CA 1
ATOM 680 C C . ALA A 1 87 ? 17.212 -7.336 -50.467 1.00 96.94 87 ALA A C 1
ATOM 682 O O . ALA A 1 87 ? 16.320 -7.792 -49.759 1.00 96.94 87 ALA A O 1
ATOM 683 N N . ARG A 1 88 ? 18.368 -6.893 -49.950 1.00 97.81 88 ARG A N 1
ATOM 684 C CA . ARG A 1 88 ? 18.657 -6.938 -48.506 1.00 97.81 88 ARG A CA 1
ATOM 685 C C . ARG A 1 88 ? 17.707 -6.067 -47.688 1.00 97.81 88 ARG A C 1
ATOM 687 O O . ARG A 1 88 ? 17.328 -6.455 -46.591 1.00 97.81 88 ARG A O 1
ATOM 694 N N . VAL A 1 89 ? 17.327 -4.894 -48.196 1.00 98.00 89 VAL A N 1
ATOM 695 C CA . VAL A 1 89 ? 16.352 -4.021 -47.521 1.00 98.00 89 VAL A CA 1
ATOM 696 C C . VAL A 1 89 ? 14.978 -4.688 -47.457 1.00 98.00 89 VAL A C 1
ATOM 698 O O . VAL A 1 89 ? 14.331 -4.614 -46.418 1.00 98.00 89 VAL A O 1
ATOM 701 N N . MET A 1 90 ? 14.549 -5.373 -48.521 1.00 97.94 90 MET A N 1
ATOM 702 C CA . MET A 1 90 ? 13.296 -6.132 -48.518 1.00 97.94 90 MET A CA 1
ATOM 703 C C . MET A 1 90 ? 13.336 -7.305 -47.535 1.00 97.94 90 MET A C 1
ATOM 705 O O . MET A 1 90 ? 12.414 -7.440 -46.739 1.00 97.94 90 MET A O 1
ATOM 709 N N . GLU A 1 91 ? 14.413 -8.097 -47.521 1.00 98.00 91 GLU A N 1
ATOM 710 C CA . GLU A 1 91 ? 14.580 -9.188 -46.548 1.00 98.00 91 GLU A CA 1
ATOM 711 C C . GLU A 1 91 ? 14.535 -8.668 -45.105 1.00 98.00 91 GLU A C 1
ATOM 713 O O . GLU A 1 91 ? 13.841 -9.231 -44.259 1.00 98.00 91 GLU A O 1
ATOM 718 N N . LEU A 1 92 ? 15.225 -7.557 -44.822 1.00 98.00 92 LEU A N 1
ATOM 719 C CA . LEU A 1 92 ? 15.188 -6.929 -43.502 1.00 98.00 92 LEU A CA 1
ATOM 720 C C . LEU A 1 92 ? 13.778 -6.447 -43.144 1.00 98.00 92 LEU A C 1
ATOM 722 O O . LEU A 1 92 ? 13.324 -6.735 -42.039 1.00 98.00 92 LEU A O 1
ATOM 726 N N . ALA A 1 93 ? 13.064 -5.802 -44.070 1.00 98.12 93 ALA A N 1
ATOM 727 C CA . ALA A 1 93 ? 11.689 -5.355 -43.852 1.00 98.12 93 ALA A CA 1
ATOM 728 C C . ALA A 1 93 ? 10.724 -6.527 -43.585 1.00 98.12 93 ALA A C 1
ATOM 730 O O . ALA A 1 93 ? 9.867 -6.434 -42.707 1.00 98.12 93 ALA A O 1
ATOM 731 N N . GLU A 1 94 ? 10.884 -7.656 -44.280 1.00 98.50 94 GLU A N 1
ATOM 732 C CA . GLU A 1 94 ? 10.104 -8.874 -44.027 1.00 98.50 94 GLU A CA 1
ATOM 733 C C . GLU A 1 94 ? 10.424 -9.480 -42.654 1.00 98.50 94 GLU A C 1
ATOM 735 O O . GLU A 1 94 ? 9.513 -9.882 -41.923 1.00 98.50 94 GLU A O 1
ATOM 740 N N . THR A 1 95 ? 11.705 -9.520 -42.266 1.00 98.06 95 THR A N 1
ATOM 741 C CA . THR A 1 95 ? 12.091 -9.997 -40.929 1.00 98.06 95 THR A CA 1
ATOM 742 C C . THR A 1 95 ? 11.580 -9.080 -39.821 1.00 98.06 95 THR A C 1
ATOM 744 O O . THR A 1 95 ? 11.103 -9.577 -38.804 1.00 98.06 95 THR A O 1
ATOM 747 N N . GLU A 1 96 ? 11.600 -7.763 -40.032 1.00 98.19 96 GLU A N 1
ATOM 748 C CA . GLU A 1 96 ? 11.057 -6.775 -39.102 1.00 98.19 96 GLU A CA 1
ATOM 749 C C . GLU A 1 96 ? 9.543 -6.949 -38.955 1.00 98.19 96 GLU A C 1
ATOM 751 O O . GLU A 1 96 ? 9.040 -7.044 -37.838 1.00 98.19 96 GLU A O 1
ATOM 756 N N . GLN A 1 97 ? 8.813 -7.089 -40.066 1.00 98.31 97 GLN A N 1
ATOM 757 C CA . GLN A 1 97 ? 7.373 -7.337 -40.030 1.00 98.31 97 GLN A CA 1
ATOM 758 C C . GLN A 1 97 ? 7.042 -8.641 -39.294 1.00 98.31 97 GLN A C 1
ATOM 760 O O . GLN A 1 97 ? 6.102 -8.680 -38.498 1.00 98.31 97 GLN A O 1
ATOM 765 N N . ARG A 1 98 ? 7.820 -9.703 -39.522 1.00 98.50 98 ARG A N 1
ATOM 766 C CA . ARG A 1 98 ? 7.651 -10.976 -38.817 1.00 98.50 98 ARG A CA 1
ATOM 767 C C . ARG A 1 98 ? 7.873 -10.825 -37.311 1.00 98.50 98 ARG A C 1
ATOM 769 O O . ARG A 1 98 ? 7.054 -11.325 -36.544 1.00 98.50 98 ARG A O 1
ATOM 776 N N . ILE A 1 99 ? 8.937 -10.134 -36.901 1.00 98.25 99 ILE A N 1
ATOM 777 C CA . ILE A 1 99 ? 9.234 -9.875 -35.485 1.00 98.25 99 ILE A CA 1
ATOM 778 C C . ILE A 1 99 ? 8.124 -9.028 -34.856 1.00 98.25 99 ILE A C 1
ATOM 780 O O . ILE A 1 99 ? 7.677 -9.347 -33.761 1.00 98.25 99 ILE A O 1
ATOM 784 N N . ASN A 1 100 ? 7.616 -8.009 -35.552 1.00 98.19 100 ASN A N 1
ATOM 785 C CA . ASN A 1 100 ? 6.522 -7.179 -35.046 1.00 98.19 100 ASN A CA 1
ATOM 786 C C . ASN A 1 100 ? 5.257 -8.008 -34.780 1.00 98.19 100 ASN A C 1
ATOM 788 O O . ASN A 1 100 ? 4.669 -7.898 -33.708 1.00 98.19 100 ASN A O 1
ATOM 792 N N . VAL A 1 101 ? 4.878 -8.908 -35.695 1.00 98.31 101 VAL A N 1
ATOM 793 C CA . VAL A 1 101 ? 3.741 -9.823 -35.478 1.00 98.31 101 VAL A CA 1
ATOM 794 C C . VAL A 1 101 ? 4.000 -10.781 -34.308 1.00 98.31 101 VAL A C 1
ATOM 796 O O . VAL A 1 101 ? 3.091 -11.047 -33.520 1.00 98.31 101 VAL A O 1
ATOM 799 N N . GLU A 1 102 ? 5.229 -11.290 -34.174 1.00 98.25 102 GLU A N 1
ATOM 800 C CA . GLU A 1 102 ? 5.623 -12.176 -33.072 1.00 98.25 102 GLU A CA 1
ATOM 801 C C . GLU A 1 102 ? 5.634 -11.461 -31.714 1.00 98.25 102 GLU A C 1
ATOM 803 O O . GLU A 1 102 ? 5.332 -12.096 -30.712 1.00 98.25 102 GLU A O 1
ATOM 808 N N . VAL A 1 103 ? 5.910 -10.153 -31.668 1.00 97.88 103 VAL A N 1
ATOM 809 C CA . VAL A 1 103 ? 5.863 -9.330 -30.445 1.00 97.88 103 VAL A CA 1
ATOM 810 C C . VAL A 1 103 ? 4.431 -8.923 -30.082 1.00 97.88 103 VAL A C 1
ATOM 812 O O . VAL A 1 103 ? 4.067 -8.939 -28.907 1.00 97.88 103 VAL A O 1
ATOM 815 N N . GLU A 1 104 ? 3.589 -8.611 -31.068 1.00 98.31 104 GLU A N 1
ATOM 816 C CA . GLU A 1 104 ? 2.192 -8.225 -30.829 1.00 98.31 104 GLU A CA 1
ATOM 817 C C . GLU A 1 104 ? 1.344 -9.358 -30.224 1.00 98.31 104 GLU A C 1
ATOM 819 O O . GLU A 1 104 ? 0.381 -9.091 -29.507 1.00 98.31 104 GLU A O 1
ATOM 824 N N . GLY A 1 105 ? 1.659 -10.624 -30.519 1.00 97.62 105 GLY A N 1
ATOM 825 C CA . GLY A 1 105 ? 0.939 -11.780 -29.968 1.00 97.62 105 GLY A CA 1
ATOM 826 C C . GLY A 1 105 ? 1.022 -11.858 -28.435 1.00 97.62 105 GLY A C 1
ATOM 827 O O . GLY A 1 105 ? -0.008 -11.735 -27.772 1.00 97.62 105 GLY A O 1
ATOM 828 N N . PRO A 1 106 ? 2.231 -11.992 -27.861 1.00 97.38 106 PRO A N 1
ATOM 829 C CA . PRO A 1 106 ? 2.459 -11.987 -26.421 1.00 97.38 106 PRO A CA 1
ATOM 830 C C . PRO A 1 106 ? 1.934 -10.736 -25.719 1.00 97.38 106 PRO A C 1
ATOM 832 O O . PRO A 1 106 ? 1.414 -10.863 -24.619 1.00 97.38 106 PRO A O 1
ATOM 835 N N . GLN A 1 107 ? 2.010 -9.554 -26.343 1.00 96.94 107 GLN A N 1
ATOM 836 C CA . GLN A 1 107 ? 1.449 -8.326 -25.764 1.00 96.94 107 GLN A CA 1
ATOM 837 C C . GLN A 1 107 ? -0.074 -8.411 -25.598 1.00 96.94 107 GLN A C 1
ATOM 839 O O . GLN A 1 107 ? -0.598 -8.075 -24.540 1.00 96.94 107 GLN A O 1
ATOM 844 N N . ARG A 1 108 ? -0.796 -8.932 -26.600 1.00 98.25 108 ARG A N 1
ATOM 845 C CA . ARG A 1 108 ? -2.251 -9.150 -26.488 1.00 98.25 108 ARG A CA 1
ATOM 846 C C . ARG A 1 108 ? -2.595 -10.179 -25.410 1.00 98.25 108 ARG A C 1
ATOM 848 O O . ARG A 1 108 ? -3.585 -10.005 -24.699 1.00 98.25 108 ARG A O 1
ATOM 855 N N . ASP A 1 109 ? -1.798 -11.238 -25.290 1.00 97.38 109 ASP A N 1
ATOM 856 C CA . ASP A 1 109 ? -1.983 -12.259 -24.256 1.00 97.38 109 ASP A CA 1
ATOM 857 C C . ASP A 1 109 ? -1.675 -11.709 -22.852 1.00 97.38 109 ASP A C 1
ATOM 859 O O . ASP A 1 109 ? -2.413 -11.993 -21.906 1.00 97.38 109 ASP A O 1
ATOM 863 N N . GLU A 1 110 ? -0.633 -10.887 -22.711 1.00 98.06 110 GLU A N 1
ATOM 864 C CA . GLU A 1 110 ? -0.284 -10.174 -21.478 1.00 98.06 110 GLU A CA 1
ATOM 865 C C . GLU A 1 110 ? -1.415 -9.231 -21.056 1.00 98.06 110 GLU A C 1
ATOM 867 O O . GLU A 1 110 ? -1.912 -9.350 -19.936 1.00 98.06 110 GLU A O 1
ATOM 872 N N . ASP A 1 111 ? -1.911 -8.389 -21.965 1.00 97.50 111 ASP A N 1
ATOM 873 C CA . ASP A 1 111 ? -3.050 -7.501 -21.710 1.00 97.50 111 ASP A CA 1
ATOM 874 C C . ASP A 1 111 ? -4.303 -8.293 -21.294 1.00 97.50 111 ASP A C 1
ATOM 876 O O . ASP A 1 111 ? -5.036 -7.906 -20.377 1.00 97.50 111 ASP A O 1
ATOM 880 N N . ALA A 1 112 ? -4.562 -9.441 -21.929 1.00 98.44 112 ALA A N 1
ATOM 881 C CA . ALA A 1 112 ? -5.670 -10.316 -21.559 1.00 98.44 112 ALA A CA 1
ATOM 882 C C . ALA A 1 112 ? -5.491 -10.926 -20.157 1.00 98.44 112 ALA A C 1
ATOM 884 O O . ALA A 1 112 ? -6.467 -11.046 -19.410 1.00 98.44 112 ALA A O 1
ATOM 885 N N . LEU A 1 113 ? -4.268 -11.304 -19.773 1.00 98.19 113 LEU A N 1
ATOM 886 C CA . LEU A 1 113 ? -3.964 -11.806 -18.432 1.00 98.19 113 LEU A CA 1
ATOM 887 C C . LEU A 1 113 ? -4.084 -10.708 -17.376 1.00 98.19 113 LEU A C 1
ATOM 889 O O . LEU A 1 113 ? -4.720 -10.950 -16.350 1.00 98.19 113 LEU A O 1
ATOM 893 N N . VAL A 1 114 ? -3.565 -9.509 -17.641 1.00 98.00 114 VAL A N 1
ATOM 894 C CA . VAL A 1 114 ? -3.703 -8.346 -16.753 1.00 98.00 114 VAL A CA 1
ATOM 895 C C . VAL A 1 114 ? -5.182 -8.052 -16.509 1.00 98.00 114 VAL A C 1
ATOM 897 O O . VAL A 1 114 ? -5.605 -7.993 -15.358 1.00 98.00 114 VAL A O 1
ATOM 900 N N . ASN A 1 115 ? -6.004 -8.000 -17.560 1.00 98.44 115 ASN A N 1
ATOM 901 C CA . ASN A 1 115 ? -7.451 -7.794 -17.431 1.00 98.44 115 ASN A CA 1
ATOM 902 C C . ASN A 1 115 ? -8.162 -8.903 -16.634 1.00 98.44 115 ASN A C 1
ATOM 904 O O . ASN A 1 115 ? -9.143 -8.652 -15.933 1.00 98.44 115 ASN A O 1
ATOM 908 N N . ARG A 1 116 ? -7.693 -10.152 -16.728 1.00 98.12 116 ARG A N 1
ATOM 909 C CA . ARG A 1 116 ? -8.243 -11.263 -15.933 1.00 98.12 116 ARG A CA 1
ATOM 910 C C . ARG A 1 116 ? -7.847 -11.172 -14.465 1.00 98.12 116 ARG A C 1
ATOM 912 O O . ARG A 1 116 ? -8.669 -11.512 -13.615 1.00 98.12 116 ARG A O 1
ATOM 919 N N . VAL A 1 117 ? -6.617 -10.750 -14.175 1.00 98.00 117 VAL A N 1
ATOM 920 C CA . VAL A 1 117 ? -6.126 -10.559 -12.806 1.00 98.00 117 VAL A CA 1
ATOM 921 C C . VAL A 1 117 ? -6.867 -9.405 -12.145 1.00 98.00 117 VAL A C 1
ATOM 923 O O . VAL A 1 117 ? -7.447 -9.618 -11.087 1.00 98.00 117 VAL A O 1
ATOM 926 N N . THR A 1 118 ? -6.975 -8.247 -12.799 1.00 97.38 118 THR A N 1
ATOM 927 C CA . THR A 1 118 ? -7.707 -7.094 -12.249 1.00 97.38 118 THR A CA 1
ATOM 928 C C . THR A 1 118 ? -9.176 -7.430 -11.983 1.00 97.38 118 THR A C 1
ATOM 930 O O . THR A 1 118 ? -9.696 -7.134 -10.910 1.00 97.38 118 THR A O 1
ATOM 933 N N . ALA A 1 119 ? -9.841 -8.149 -12.894 1.00 98.44 119 ALA A N 1
ATOM 934 C CA . ALA A 1 119 ? -11.210 -8.615 -12.675 1.00 98.44 119 ALA A CA 1
ATOM 935 C C . ALA A 1 119 ? -11.330 -9.617 -11.508 1.00 98.44 119 ALA A C 1
ATOM 937 O O . ALA A 1 119 ? -12.348 -9.636 -10.813 1.00 98.44 119 ALA A O 1
ATOM 938 N N . ALA A 1 120 ? -10.327 -10.473 -11.290 1.00 97.25 120 ALA A N 1
ATOM 939 C CA . ALA A 1 120 ? -10.301 -11.393 -10.155 1.00 97.25 120 ALA A CA 1
ATOM 940 C C . ALA A 1 120 ? -10.047 -10.659 -8.828 1.00 97.25 120 ALA A C 1
ATOM 942 O O . ALA A 1 120 ? -10.684 -10.987 -7.828 1.00 97.25 120 ALA A O 1
ATOM 943 N N . GLU A 1 121 ? -9.179 -9.647 -8.828 1.00 96.75 121 GLU A N 1
ATOM 944 C CA . GLU A 1 121 ? -8.913 -8.780 -7.677 1.00 96.75 121 GLU A CA 1
ATOM 945 C C . GLU A 1 121 ? -10.161 -7.993 -7.268 1.00 96.75 121 GLU A C 1
ATOM 947 O O . GLU A 1 121 ? -10.504 -7.987 -6.087 1.00 96.75 121 GLU A O 1
ATOM 952 N N . SER A 1 122 ? -10.909 -7.425 -8.224 1.00 97.44 122 SER A N 1
ATOM 953 C CA . SER A 1 122 ? -12.186 -6.754 -7.928 1.00 97.44 122 SER A CA 1
ATOM 954 C C . SER A 1 122 ? -13.201 -7.705 -7.286 1.00 97.44 122 SER A C 1
ATOM 956 O O . SER A 1 122 ? -13.805 -7.367 -6.273 1.00 97.44 122 SER A O 1
ATOM 958 N N . ARG A 1 123 ? -13.338 -8.937 -7.800 1.00 98.31 123 ARG A N 1
ATOM 959 C CA . ARG A 1 123 ? -14.222 -9.951 -7.188 1.00 98.31 123 ARG A CA 1
ATOM 960 C C . ARG A 1 123 ? -13.770 -10.344 -5.786 1.00 98.31 123 ARG A C 1
ATOM 962 O O . ARG A 1 123 ? -14.600 -10.585 -4.917 1.00 98.31 123 ARG A O 1
ATOM 969 N N . HIS A 1 124 ? -12.462 -10.450 -5.562 1.00 97.12 124 HIS A N 1
ATOM 970 C CA . HIS A 1 124 ? -11.931 -10.754 -4.239 1.00 97.12 124 HIS A CA 1
ATOM 971 C C . HIS A 1 124 ? -12.216 -9.612 -3.256 1.00 97.12 124 HIS A C 1
ATOM 973 O O . HIS A 1 124 ? -12.620 -9.882 -2.128 1.00 97.12 124 HIS A O 1
ATOM 979 N N . ALA A 1 125 ? -12.068 -8.355 -3.683 1.00 96.69 125 ALA A N 1
ATOM 980 C CA . ALA A 1 125 ? -12.421 -7.191 -2.874 1.00 96.69 125 ALA A CA 1
ATOM 981 C C . ALA A 1 125 ? -13.906 -7.214 -2.466 1.00 96.69 125 ALA A C 1
ATOM 983 O O . ALA A 1 125 ? -14.205 -7.110 -1.279 1.00 96.69 125 ALA A O 1
ATOM 984 N N . GLU A 1 126 ? -14.820 -7.478 -3.406 1.00 98.25 126 GLU A N 1
ATOM 985 C CA . GLU A 1 126 ? -16.259 -7.618 -3.120 1.00 98.25 126 GLU A CA 1
ATOM 986 C C . GLU A 1 126 ? -16.556 -8.743 -2.111 1.00 98.25 126 GLU A C 1
ATOM 988 O O . GLU A 1 126 ? -17.372 -8.578 -1.202 1.00 98.25 126 GLU A O 1
ATOM 993 N N . ILE A 1 127 ? -15.878 -9.893 -2.229 1.00 98.06 127 ILE A N 1
ATOM 994 C CA . ILE A 1 127 ? -16.033 -11.012 -1.284 1.00 98.06 127 ILE A CA 1
ATOM 995 C C . ILE A 1 127 ? -15.543 -10.620 0.114 1.00 98.06 127 ILE A C 1
ATOM 997 O O . ILE A 1 127 ? -16.207 -10.945 1.098 1.00 98.06 127 ILE A O 1
ATOM 1001 N N . VAL A 1 128 ? -14.409 -9.925 0.217 1.00 97.69 128 VAL A N 1
ATOM 1002 C CA . VAL A 1 128 ? -13.863 -9.464 1.502 1.00 97.69 128 VAL A CA 1
ATOM 1003 C C . VAL A 1 128 ? -14.794 -8.442 2.155 1.00 97.69 128 VAL A C 1
ATOM 1005 O O . VAL A 1 128 ? -15.072 -8.543 3.348 1.00 97.69 128 VAL A O 1
ATOM 1008 N N . GLU A 1 129 ? -15.343 -7.496 1.393 1.00 98.06 129 GLU A N 1
ATOM 1009 C CA . GLU A 1 129 ? -16.332 -6.544 1.908 1.00 98.06 129 GLU A CA 1
ATOM 1010 C C . GLU A 1 129 ? -17.606 -7.246 2.397 1.00 98.06 129 GLU A C 1
ATOM 1012 O O . GLU A 1 129 ? -18.102 -6.948 3.488 1.00 98.06 129 GLU A O 1
ATOM 1017 N N . ALA A 1 130 ? -18.103 -8.234 1.646 1.00 98.06 130 ALA A N 1
ATOM 1018 C CA . ALA A 1 130 ? -19.244 -9.045 2.060 1.00 98.06 130 ALA A CA 1
ATOM 1019 C C . ALA A 1 130 ? -18.950 -9.849 3.341 1.00 98.06 130 ALA A C 1
ATOM 1021 O O . ALA A 1 130 ? -19.799 -9.913 4.232 1.00 98.06 130 ALA A O 1
ATOM 1022 N N . GLN A 1 131 ? -17.749 -10.422 3.474 1.00 97.81 131 GLN A N 1
ATOM 1023 C CA . GLN A 1 131 ? -17.313 -11.120 4.690 1.00 97.81 131 GLN A CA 1
ATOM 1024 C C . GLN A 1 131 ? -17.246 -10.179 5.892 1.00 97.81 131 GLN A C 1
ATOM 1026 O O . GLN A 1 131 ? -17.796 -10.504 6.943 1.00 97.81 131 GLN A O 1
ATOM 1031 N N . ASN A 1 132 ? -16.660 -8.992 5.723 1.00 97.31 132 ASN A N 1
ATOM 1032 C CA . ASN A 1 132 ? -16.610 -7.974 6.770 1.00 97.31 132 ASN A CA 1
ATOM 1033 C C . ASN A 1 132 ? -18.021 -7.561 7.207 1.00 97.31 132 ASN A C 1
ATOM 1035 O O . ASN A 1 132 ? -18.280 -7.394 8.398 1.00 97.31 132 ASN A O 1
ATOM 1039 N N . HIS A 1 133 ? -18.964 -7.436 6.268 1.00 97.44 133 HIS A N 1
ATOM 1040 C CA . HIS A 1 133 ? -20.353 -7.128 6.599 1.00 97.44 133 HIS A CA 1
ATOM 1041 C C . HIS A 1 133 ? -21.011 -8.237 7.431 1.00 97.44 133 HIS A C 1
ATOM 1043 O O . HIS A 1 133 ? -21.657 -7.943 8.438 1.00 97.44 133 HIS A O 1
ATOM 1049 N N . VAL A 1 134 ? -20.815 -9.502 7.048 1.00 98.31 134 VAL A N 1
ATOM 1050 C CA . VAL A 1 134 ? -21.323 -10.662 7.797 1.00 98.31 134 VAL A CA 1
ATOM 1051 C C . VAL A 1 134 ? -20.691 -10.742 9.188 1.00 98.31 134 VAL A C 1
ATOM 1053 O O . VAL A 1 134 ? -21.403 -10.974 10.161 1.00 98.31 134 VAL A O 1
ATOM 1056 N N . GLU A 1 135 ? -19.387 -10.493 9.318 1.00 97.94 135 GLU A N 1
ATOM 1057 C CA . GLU A 1 135 ? -18.699 -10.500 10.613 1.00 97.94 135 GLU A CA 1
ATOM 1058 C C . GLU A 1 135 ? -19.205 -9.380 11.532 1.00 97.94 135 GLU A C 1
ATOM 1060 O O . GLU A 1 135 ? -19.493 -9.616 12.706 1.00 97.94 135 GLU A O 1
ATOM 1065 N N . VAL A 1 136 ? -19.383 -8.164 11.005 1.00 98.06 136 VAL A N 1
ATOM 1066 C CA . VAL A 1 136 ? -19.948 -7.045 11.773 1.00 98.06 136 VAL A CA 1
ATOM 1067 C C . VAL A 1 136 ? -21.378 -7.354 12.220 1.00 98.06 136 VAL A C 1
ATOM 1069 O O . VAL A 1 136 ? -21.737 -7.048 13.357 1.00 98.06 136 VAL A O 1
ATOM 1072 N N . GLN A 1 137 ? -22.197 -7.972 11.365 1.00 97.94 137 GLN A N 1
ATOM 1073 C CA . GLN A 1 137 ? -23.538 -8.414 11.753 1.00 97.94 137 GLN A CA 1
ATOM 1074 C C . GLN A 1 137 ? -23.496 -9.505 12.831 1.00 97.94 137 GLN A C 1
ATOM 1076 O O . GLN A 1 137 ? -24.250 -9.418 13.797 1.00 97.94 137 GLN A O 1
ATOM 1081 N N . ALA A 1 138 ? -22.596 -10.485 12.716 1.00 97.62 138 ALA A N 1
ATOM 1082 C CA . ALA A 1 138 ? -22.431 -11.538 13.716 1.00 97.62 138 ALA A CA 1
ATOM 1083 C C . ALA A 1 138 ? -22.046 -10.962 15.087 1.00 97.62 138 ALA A C 1
ATOM 1085 O O . ALA A 1 138 ? -22.682 -11.293 16.084 1.00 97.62 138 ALA A O 1
ATOM 1086 N N . ARG A 1 139 ? -21.094 -10.018 15.135 1.00 97.62 139 ARG A N 1
ATOM 1087 C CA . ARG A 1 139 ? -20.712 -9.329 16.382 1.00 97.62 139 ARG A CA 1
ATOM 1088 C C . ARG A 1 139 ? -21.881 -8.570 17.013 1.00 97.62 139 ARG A C 1
ATOM 1090 O O . ARG A 1 139 ? -22.060 -8.626 18.224 1.00 97.62 139 ARG A O 1
ATOM 1097 N N 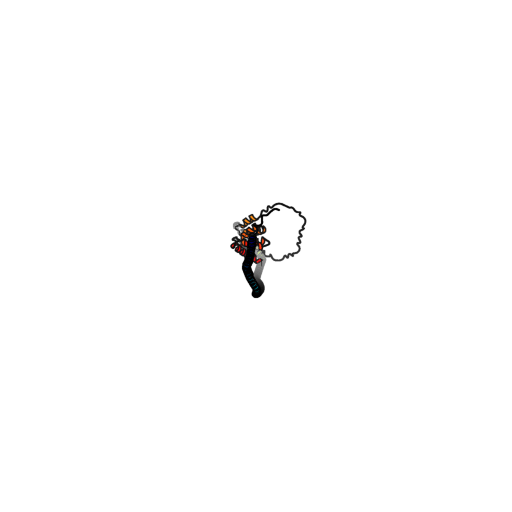. ARG A 1 140 ? -22.712 -7.900 16.204 1.00 98.06 140 ARG A N 1
ATOM 1098 C CA . ARG A 1 140 ? -23.921 -7.216 16.704 1.00 98.06 140 ARG A CA 1
ATOM 1099 C C . ARG A 1 140 ? -24.909 -8.195 17.332 1.00 98.06 140 ARG A C 1
ATOM 1101 O O . ARG A 1 140 ? -25.413 -7.914 18.412 1.00 98.06 140 ARG A O 1
ATOM 1108 N N . LEU A 1 141 ? -25.150 -9.336 16.686 1.00 98.19 141 LEU A N 1
ATOM 1109 C CA . LEU A 1 141 ? -26.033 -10.374 17.223 1.00 98.19 141 LEU A CA 1
ATOM 1110 C C . LEU A 1 141 ? -25.476 -10.994 18.512 1.00 98.19 141 LEU A C 1
ATOM 1112 O O . LEU A 1 141 ? -26.237 -11.251 19.439 1.00 98.19 141 LEU A O 1
ATOM 1116 N N . GLU A 1 142 ? -24.160 -11.197 18.607 1.00 98.25 142 GLU A N 1
ATOM 1117 C CA . GLU A 1 142 ? -23.517 -11.662 19.842 1.00 98.25 142 GLU A CA 1
ATOM 1118 C C . GLU A 1 142 ? -23.679 -10.659 20.990 1.00 98.25 142 GLU A C 1
ATOM 1120 O O . GLU A 1 142 ? -23.981 -11.054 22.116 1.00 98.25 142 GLU A O 1
ATOM 1125 N N . ASP A 1 143 ? -23.504 -9.365 20.726 1.00 97.81 143 ASP A N 1
ATOM 1126 C CA . ASP A 1 143 ? -23.671 -8.329 21.746 1.00 97.81 143 ASP A CA 1
ATOM 1127 C C . ASP A 1 143 ? -25.141 -8.150 22.156 1.00 97.81 143 ASP A C 1
ATOM 1129 O O . ASP A 1 143 ? -25.434 -7.946 23.335 1.00 97.81 143 ASP A O 1
ATOM 1133 N N . GLU A 1 144 ? -26.084 -8.285 21.219 1.00 98.12 144 GLU A N 1
ATOM 1134 C CA . GLU A 1 144 ? -27.516 -8.359 21.528 1.00 98.12 144 GLU A CA 1
ATOM 1135 C C . GLU A 1 144 ? -27.843 -9.579 22.398 1.00 98.12 144 GLU A C 1
ATOM 1137 O O . GLU A 1 144 ? -28.573 -9.442 23.382 1.00 98.12 144 GLU A O 1
ATOM 1142 N N . GLN A 1 145 ? -27.261 -10.745 22.106 1.00 98.31 145 GLN A N 1
ATOM 1143 C CA . GLN A 1 145 ? -27.455 -11.946 22.916 1.00 98.31 145 GLN A CA 1
ATOM 1144 C C . GLN A 1 145 ? -26.908 -11.769 24.338 1.00 98.31 145 GLN A C 1
ATOM 1146 O O . GLN A 1 145 ? -27.613 -12.079 25.296 1.00 98.31 145 GLN A O 1
ATOM 1151 N N . LYS A 1 146 ? -25.704 -11.200 24.502 1.00 97.81 146 LYS A N 1
ATOM 1152 C CA . LYS A 1 146 ? -25.145 -10.894 25.833 1.00 97.81 146 LYS A CA 1
ATOM 1153 C C . LYS A 1 146 ? -26.067 -9.974 26.632 1.00 97.81 146 LYS A C 1
ATOM 1155 O O . LYS A 1 146 ? -26.331 -10.238 27.800 1.00 97.81 146 LYS A O 1
ATOM 1160 N N . ARG A 1 147 ? -26.611 -8.929 25.996 1.00 98.38 147 ARG A N 1
ATOM 1161 C CA . ARG A 1 147 ? -27.579 -8.022 26.637 1.00 98.38 147 ARG A CA 1
ATOM 1162 C C . ARG A 1 147 ? -28.853 -8.748 27.067 1.00 98.38 147 ARG A C 1
ATOM 1164 O O . ARG A 1 147 ? -29.393 -8.445 28.128 1.00 98.38 147 ARG A O 1
ATOM 1171 N N . LEU A 1 148 ? -29.351 -9.691 26.265 1.00 97.75 148 LEU A N 1
ATOM 1172 C CA . LEU A 1 148 ? -30.509 -10.507 26.643 1.00 97.75 148 LEU A CA 1
ATOM 1173 C C . LEU A 1 148 ? -30.201 -11.409 27.845 1.00 97.75 148 LEU A C 1
ATOM 1175 O O . LEU A 1 148 ? -31.017 -11.469 28.766 1.00 97.75 148 LEU A O 1
ATOM 1179 N N . ASP A 1 149 ? -29.028 -12.041 27.874 1.00 97.94 149 ASP A N 1
ATOM 1180 C CA . ASP A 1 149 ? -28.595 -12.893 28.986 1.00 97.94 149 ASP A CA 1
ATOM 1181 C C . ASP A 1 149 ? -28.431 -12.080 30.290 1.00 97.94 149 ASP A C 1
ATOM 1183 O O . ASP A 1 149 ? -28.875 -12.511 31.359 1.00 97.94 149 ASP A O 1
ATOM 1187 N N . GLU A 1 150 ? -27.871 -10.866 30.207 1.00 98.31 150 GLU A N 1
ATOM 1188 C CA . GLU A 1 150 ? -27.774 -9.916 31.327 1.00 98.31 150 GLU A CA 1
ATOM 1189 C C . GLU A 1 150 ? -29.158 -9.510 31.855 1.00 98.31 150 GLU A C 1
ATOM 1191 O O . GLU A 1 150 ? -29.411 -9.547 33.063 1.00 98.31 150 GLU A O 1
ATOM 1196 N N . LEU A 1 151 ? -30.092 -9.169 30.961 1.00 98.06 151 LEU A N 1
ATOM 1197 C CA . LEU A 1 151 ? -31.467 -8.837 31.344 1.00 98.06 151 LEU A CA 1
ATOM 1198 C C . LEU A 1 151 ? -32.193 -10.032 31.976 1.00 98.06 151 LEU A C 1
ATOM 1200 O O . LEU A 1 151 ? -32.971 -9.853 32.918 1.00 98.06 151 LEU A O 1
ATOM 1204 N N . GLU A 1 152 ? -31.945 -11.254 31.500 1.00 98.44 152 GLU A N 1
ATOM 1205 C CA . GLU A 1 152 ? -32.501 -12.463 32.106 1.00 98.44 152 GLU A CA 1
ATOM 1206 C C . GLU A 1 152 ? -31.931 -12.706 33.512 1.00 98.44 152 GLU A C 1
ATOM 1208 O O . GLU A 1 152 ? -32.686 -13.062 34.424 1.00 98.44 152 GLU A O 1
ATOM 1213 N N . ALA A 1 153 ? -30.632 -12.467 33.720 1.00 98.38 153 ALA A N 1
ATOM 1214 C CA . ALA A 1 153 ? -30.001 -12.545 35.036 1.00 98.38 153 ALA A CA 1
ATOM 1215 C C . ALA A 1 153 ? -30.614 -11.531 36.015 1.00 98.38 153 ALA A C 1
ATOM 1217 O O . ALA A 1 153 ? -31.087 -11.924 37.084 1.00 98.38 153 ALA A O 1
ATOM 1218 N N . ILE A 1 154 ? -30.735 -10.261 35.608 1.00 98.00 154 ILE A N 1
ATOM 1219 C CA . ILE A 1 154 ? -31.377 -9.206 36.412 1.00 98.00 154 ILE A CA 1
ATOM 1220 C C . ILE A 1 154 ? -32.823 -9.586 36.746 1.00 98.00 154 ILE A C 1
ATOM 1222 O O . ILE A 1 154 ? -33.277 -9.412 37.880 1.00 98.00 154 ILE A O 1
ATOM 1226 N N . ARG A 1 155 ? -33.568 -10.144 35.782 1.00 98.44 155 ARG A N 1
ATOM 1227 C CA . ARG A 1 155 ? -34.940 -10.613 36.014 1.00 98.44 155 ARG A CA 1
ATOM 1228 C C . ARG A 1 155 ? -34.984 -11.721 37.067 1.00 98.44 155 ARG A C 1
ATOM 1230 O O . ARG A 1 155 ? -35.846 -11.666 37.944 1.00 98.44 155 ARG A O 1
ATOM 1237 N N . LYS A 1 156 ? -34.087 -12.712 36.999 1.00 98.44 156 LYS A N 1
ATOM 1238 C CA . LYS A 1 156 ? -34.001 -13.809 37.982 1.00 98.44 156 LYS A CA 1
ATOM 1239 C C . LYS A 1 156 ? -33.670 -13.288 39.380 1.00 98.44 156 LYS A C 1
ATOM 1241 O O . LYS A 1 156 ? -34.339 -13.675 40.336 1.00 98.44 156 LYS A O 1
ATOM 1246 N N . GLU A 1 157 ? -32.715 -12.370 39.498 1.00 98.44 157 GLU A N 1
ATOM 1247 C CA . GLU A 1 157 ? -32.365 -11.727 40.771 1.00 98.44 157 GLU A CA 1
ATOM 1248 C C . GLU A 1 157 ? -33.534 -10.926 41.350 1.00 98.44 157 GLU A C 1
ATOM 1250 O O . GLU A 1 157 ? -33.851 -11.046 42.535 1.00 98.44 157 GLU A O 1
ATOM 1255 N N . CYS A 1 158 ? -34.224 -10.148 40.512 1.00 98.19 158 CYS A N 1
ATOM 1256 C CA . CYS A 1 158 ? -35.388 -9.371 40.926 1.00 98.19 158 CYS A CA 1
ATOM 1257 C C . CYS A 1 158 ? -36.538 -10.268 41.409 1.00 98.19 158 CYS A C 1
ATOM 1259 O O . CYS A 1 158 ? -37.192 -9.938 42.401 1.00 98.19 158 CYS A O 1
ATOM 1261 N N . LEU A 1 159 ? -36.775 -11.402 40.737 1.00 98.38 159 LEU A N 1
ATOM 1262 C CA . LEU A 1 159 ? -37.770 -12.395 41.154 1.00 98.38 159 LEU A CA 1
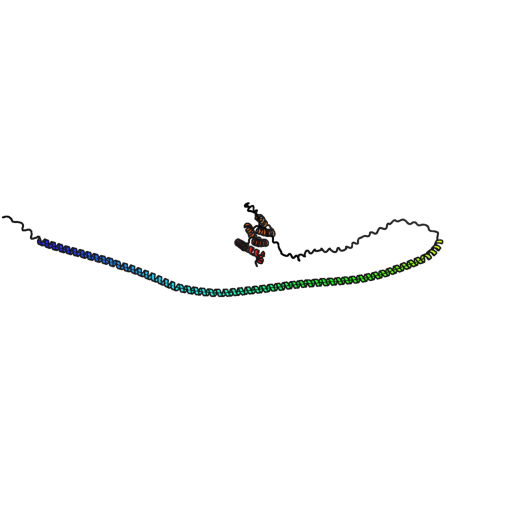ATOM 1263 C C . LEU A 1 159 ? -37.394 -13.033 42.497 1.00 98.38 159 LEU A C 1
ATOM 1265 O O . LEU A 1 159 ? -38.216 -13.030 43.411 1.00 98.38 159 LEU A O 1
ATOM 1269 N N . ALA A 1 160 ? -36.148 -13.480 42.662 1.00 98.44 160 ALA A N 1
ATOM 1270 C CA . ALA A 1 160 ? -35.671 -14.035 43.928 1.00 98.44 160 ALA A CA 1
ATOM 1271 C C . ALA A 1 160 ? -35.776 -13.011 45.075 1.00 98.44 160 ALA A C 1
ATOM 1273 O O . ALA A 1 160 ? -36.273 -13.319 46.158 1.00 98.44 160 ALA A O 1
ATOM 1274 N N . ALA A 1 161 ? -35.384 -11.755 44.838 1.00 98.19 161 ALA A N 1
ATOM 1275 C CA . ALA A 1 161 ? -35.513 -10.685 45.824 1.00 98.19 161 ALA A CA 1
ATOM 1276 C C . ALA A 1 161 ? -36.980 -10.397 46.191 1.00 98.19 161 ALA A C 1
ATOM 1278 O O . ALA A 1 161 ? -37.281 -10.103 47.353 1.00 98.19 161 ALA A O 1
ATOM 1279 N N . ALA A 1 162 ? -37.903 -10.481 45.228 1.00 98.25 162 ALA A N 1
ATOM 1280 C CA . ALA A 1 162 ? -39.333 -10.341 45.481 1.00 98.25 162 ALA A CA 1
ATOM 1281 C C . ALA A 1 162 ? -39.878 -11.494 46.340 1.00 98.25 162 ALA A C 1
ATOM 1283 O O . ALA A 1 162 ? -40.621 -11.236 47.288 1.00 98.25 162 ALA A O 1
ATOM 1284 N N . GLU A 1 163 ? -39.465 -12.737 46.078 1.00 98.44 163 GLU A N 1
ATOM 1285 C CA . GLU A 1 163 ? -39.831 -13.908 46.887 1.00 98.44 163 GLU A CA 1
ATOM 1286 C C . GLU A 1 163 ? -39.316 -13.791 48.326 1.00 98.44 163 GLU A C 1
ATOM 1288 O O . GLU A 1 163 ? -40.085 -13.970 49.272 1.00 98.44 163 GLU A O 1
ATOM 1293 N N . VAL A 1 164 ? -38.052 -13.396 48.513 1.00 98.50 164 VAL A N 1
ATOM 1294 C CA . VAL A 1 164 ? -37.464 -13.159 49.844 1.00 98.50 164 VAL A CA 1
ATOM 1295 C C . VAL A 1 164 ? -38.237 -12.075 50.603 1.00 98.50 164 VAL A C 1
ATOM 1297 O O . VAL A 1 164 ? -38.547 -12.232 51.788 1.00 98.50 164 VAL A O 1
ATOM 1300 N N . ARG A 1 165 ? -38.605 -10.972 49.934 1.00 98.38 165 ARG A N 1
ATOM 1301 C CA . ARG A 1 165 ? -39.432 -9.914 50.543 1.00 98.38 165 ARG A CA 1
ATOM 1302 C C . ARG A 1 165 ? -40.825 -10.423 50.911 1.00 98.38 165 ARG A C 1
ATOM 1304 O O . ARG A 1 165 ? -41.298 -10.098 51.998 1.00 98.38 165 ARG A O 1
ATOM 1311 N N . ALA A 1 166 ? -41.461 -11.221 50.056 1.00 98.31 166 ALA A N 1
ATOM 1312 C CA . ALA A 1 166 ? -42.772 -11.804 50.329 1.00 98.31 166 ALA A CA 1
ATOM 1313 C C . ALA A 1 166 ? -42.730 -12.754 51.539 1.00 98.31 166 ALA A C 1
ATOM 1315 O O . ALA A 1 166 ? -43.580 -12.659 52.423 1.00 98.31 166 ALA A O 1
ATOM 1316 N N . GLN A 1 167 ? -41.703 -13.602 51.640 1.00 98.50 167 GLN A N 1
ATOM 1317 C CA . GLN A 1 167 ? -41.491 -14.478 52.798 1.00 98.50 167 GLN A CA 1
ATOM 1318 C C . GLN A 1 167 ? -41.288 -13.675 54.088 1.00 98.50 167 GLN A C 1
ATOM 1320 O O . GLN A 1 167 ? -41.944 -13.949 55.091 1.00 98.50 167 GLN A O 1
ATOM 1325 N N . LYS A 1 168 ? -40.453 -12.627 54.058 1.00 98.44 168 LYS A N 1
ATOM 1326 C CA . LYS A 1 168 ? -40.257 -11.739 55.214 1.00 98.44 168 LYS A CA 1
ATOM 1327 C C . LYS A 1 168 ? -41.557 -11.051 55.639 1.00 98.44 168 LYS A C 1
ATOM 1329 O O . LYS A 1 168 ? -41.828 -10.945 56.829 1.00 98.44 168 LYS A O 1
ATOM 1334 N N . GLN A 1 169 ? -42.373 -10.602 54.685 1.00 98.38 169 GLN A N 1
ATOM 1335 C CA . GLN A 1 169 ? -43.681 -10.015 54.982 1.00 98.38 169 GLN A CA 1
ATOM 1336 C C . GLN A 1 169 ? -44.638 -11.021 55.631 1.00 98.38 169 GLN A C 1
ATOM 1338 O O . GLN A 1 169 ? -45.393 -10.637 56.519 1.00 98.38 169 GLN A O 1
ATOM 1343 N N . LEU A 1 170 ? -44.619 -12.290 55.211 1.00 98.50 170 LEU A N 1
ATOM 1344 C CA . LEU A 1 170 ? -45.416 -13.342 55.847 1.00 98.50 170 LEU A CA 1
ATOM 1345 C C . LEU A 1 170 ? -44.954 -13.611 57.283 1.00 98.50 170 LEU A C 1
ATOM 1347 O O . LEU A 1 170 ? -45.796 -13.670 58.172 1.00 98.50 170 LEU A O 1
ATOM 1351 N N . LEU A 1 171 ? -43.641 -13.698 57.524 1.00 98.56 171 LEU A N 1
ATOM 1352 C CA . LEU A 1 171 ? -43.088 -13.877 58.872 1.00 98.56 171 LEU A CA 1
ATOM 1353 C C . LEU A 1 171 ? -43.466 -12.720 59.806 1.00 98.56 171 LEU A C 1
ATOM 1355 O O . LEU A 1 171 ? -43.986 -12.960 60.889 1.00 98.56 171 LEU A O 1
ATOM 1359 N N . LEU A 1 172 ? -43.298 -11.472 59.354 1.00 98.19 172 LEU A N 1
ATOM 1360 C CA . LEU A 1 172 ? -43.684 -10.290 60.133 1.00 98.19 172 LEU A CA 1
ATOM 1361 C C . LEU A 1 172 ? -45.185 -10.262 60.452 1.00 98.19 172 LEU A C 1
ATOM 1363 O O . LEU A 1 172 ? -45.574 -9.808 61.521 1.00 98.19 172 LEU A O 1
ATOM 1367 N N . LYS A 1 173 ? -46.047 -10.743 59.545 1.00 98.50 173 LYS A N 1
ATOM 1368 C CA . LYS A 1 173 ? -47.490 -10.851 59.820 1.00 98.50 173 LYS A CA 1
ATOM 1369 C C . LYS A 1 173 ? -47.781 -11.844 60.942 1.00 98.50 173 LYS A C 1
ATOM 1371 O O . LYS A 1 173 ? -48.577 -11.523 61.815 1.00 98.50 173 LYS A O 1
ATOM 1376 N N . VAL A 1 174 ? -47.126 -13.006 60.929 1.00 98.50 174 VAL A N 1
ATOM 1377 C CA . VAL A 1 174 ? -47.271 -14.010 61.995 1.00 98.50 174 VAL A CA 1
ATOM 1378 C C . VAL A 1 174 ? -46.814 -13.438 63.338 1.00 98.50 174 VAL A C 1
ATOM 1380 O O . VAL A 1 174 ? -47.556 -13.532 64.308 1.00 98.50 174 VAL A O 1
ATOM 1383 N N . GLU A 1 175 ? -45.658 -12.773 63.379 1.00 98.56 175 GLU A N 1
ATOM 1384 C CA . GLU A 1 175 ? -45.132 -12.133 64.594 1.00 98.56 175 GLU A CA 1
ATOM 1385 C C . GLU A 1 175 ? -46.079 -11.046 65.136 1.00 98.56 175 GLU A C 1
ATOM 1387 O O . GLU A 1 175 ? -46.360 -11.001 66.331 1.00 98.56 175 GLU A O 1
ATOM 1392 N N . ILE A 1 176 ? -46.644 -10.203 64.262 1.00 98.06 176 ILE A N 1
ATOM 1393 C CA . ILE A 1 176 ? -47.649 -9.201 64.655 1.00 98.06 176 ILE A CA 1
ATOM 1394 C C . ILE A 1 176 ? -48.894 -9.872 65.255 1.00 98.06 176 ILE A C 1
ATOM 1396 O O . ILE A 1 176 ? -49.430 -9.383 66.249 1.00 98.06 176 ILE A O 1
ATOM 1400 N N . ASP A 1 177 ? -49.367 -10.974 64.671 1.00 98.44 177 ASP A N 1
ATOM 1401 C CA . ASP A 1 177 ? -50.539 -11.693 65.176 1.00 98.44 177 ASP A CA 1
ATOM 1402 C C . ASP A 1 177 ? -50.258 -12.397 66.519 1.00 98.44 177 ASP A C 1
ATOM 1404 O O . ASP A 1 177 ? -51.150 -12.483 67.365 1.00 98.44 177 ASP A O 1
ATOM 1408 N N . GLU A 1 178 ? -49.030 -12.865 66.756 1.00 98.50 178 GLU A N 1
ATOM 1409 C CA . GLU A 1 178 ? -48.587 -13.385 68.058 1.00 98.50 178 GLU A CA 1
ATOM 1410 C C . GLU A 1 178 ? -48.521 -12.283 69.121 1.00 98.50 178 GLU A C 1
ATOM 1412 O O . GLU A 1 178 ? -49.063 -12.454 70.215 1.00 98.50 178 GLU A O 1
ATOM 1417 N N . LEU A 1 179 ? -47.939 -11.126 68.787 1.00 97.94 179 LEU A N 1
ATOM 1418 C CA . LEU A 1 179 ? -47.888 -9.968 69.684 1.00 97.94 179 LEU A CA 1
ATOM 1419 C C . LEU A 1 179 ? -49.288 -9.463 70.046 1.00 97.94 179 LEU A C 1
ATOM 1421 O O . LEU A 1 179 ? -49.533 -9.148 71.206 1.00 97.94 179 LEU A O 1
ATOM 1425 N N . ARG A 1 180 ? -50.226 -9.452 69.092 1.00 98.06 180 ARG A N 1
ATOM 1426 C CA . ARG A 1 180 ? -51.631 -9.098 69.353 1.00 98.06 180 ARG A CA 1
ATOM 1427 C C . ARG A 1 180 ? -52.304 -10.051 70.336 1.00 98.06 180 ARG A C 1
ATOM 1429 O O . ARG A 1 180 ? -53.015 -9.599 71.224 1.00 98.06 180 ARG A O 1
ATOM 1436 N N . LYS A 1 181 ? -52.065 -11.362 70.222 1.00 98.50 181 LYS A N 1
ATOM 1437 C CA . LYS A 1 181 ? -52.592 -12.340 71.191 1.00 98.50 181 LYS A CA 1
ATOM 1438 C C . LYS A 1 181 ? -52.007 -12.120 72.585 1.00 98.50 181 LYS A C 1
ATOM 1440 O O . LYS A 1 181 ? -52.752 -12.130 73.559 1.00 98.50 181 LYS A O 1
ATOM 1445 N N . ALA A 1 182 ? -50.698 -11.884 72.677 1.00 97.88 182 ALA A N 1
ATOM 1446 C CA . ALA A 1 182 ? -50.044 -11.584 73.947 1.00 97.88 182 ALA A CA 1
ATOM 1447 C C . ALA A 1 182 ? -50.572 -10.275 74.568 1.00 97.88 182 ALA A C 1
ATOM 1449 O O . ALA A 1 182 ? -50.797 -10.213 75.775 1.00 97.88 182 ALA A O 1
ATOM 1450 N N . GLU A 1 183 ? -50.824 -9.248 73.752 1.00 97.81 183 GLU A N 1
ATOM 1451 C CA . GLU A 1 183 ? -51.457 -7.995 74.178 1.00 97.81 183 GLU A CA 1
ATOM 1452 C C . GLU A 1 183 ? -52.872 -8.240 74.728 1.00 97.81 183 GLU A C 1
ATOM 1454 O O . GLU A 1 183 ? -53.197 -7.773 75.819 1.00 97.81 183 GLU A O 1
ATOM 1459 N N . GLU A 1 184 ? -53.699 -9.031 74.038 1.00 98.38 184 GLU A N 1
ATOM 1460 C CA . GLU A 1 184 ? -55.036 -9.411 74.517 1.00 98.38 184 GLU A CA 1
ATOM 1461 C C . GLU A 1 184 ? -54.992 -10.177 75.851 1.00 98.38 184 GLU A C 1
ATOM 1463 O O . GLU A 1 184 ? -55.836 -9.963 76.724 1.00 98.38 184 GLU A O 1
ATOM 1468 N N . GLU A 1 185 ? -54.018 -11.069 76.036 1.00 98.06 185 GLU A N 1
ATOM 1469 C CA . GLU A 1 185 ? -53.805 -11.786 77.298 1.00 98.06 185 GLU A CA 1
ATOM 1470 C C . GLU A 1 185 ? -53.374 -10.842 78.428 1.00 98.06 185 GLU A C 1
ATOM 1472 O O . GLU A 1 185 ? -53.912 -10.916 79.536 1.00 98.06 185 GLU A O 1
ATOM 1477 N N . GLN A 1 186 ? -52.465 -9.905 78.152 1.00 97.56 186 GLN A N 1
ATOM 1478 C CA . GLN A 1 186 ? -52.062 -8.887 79.122 1.00 97.56 186 GLN A CA 1
ATOM 1479 C C . GLN A 1 186 ? -53.223 -7.971 79.510 1.00 97.56 186 GLN A C 1
ATOM 1481 O O . GLN A 1 186 ? -53.401 -7.684 80.694 1.00 97.56 186 GLN A O 1
ATOM 1486 N N . LEU A 1 187 ? -54.049 -7.554 78.548 1.00 97.75 187 LEU A N 1
ATOM 1487 C CA . LEU A 1 187 ? -55.246 -6.761 78.821 1.00 97.75 187 LEU A CA 1
ATOM 1488 C C . LEU A 1 187 ? -56.214 -7.509 79.746 1.00 97.75 187 LEU A C 1
ATOM 1490 O O . LEU A 1 187 ? -56.699 -6.914 80.708 1.00 97.75 187 LEU A O 1
ATOM 1494 N N . LYS A 1 188 ? -56.423 -8.818 79.538 1.00 98.12 188 LYS A N 1
ATOM 1495 C CA . LYS A 1 188 ? -57.224 -9.659 80.449 1.00 98.12 188 LYS A CA 1
ATOM 1496 C C . LYS A 1 188 ? -56.626 -9.723 81.855 1.00 98.12 188 LYS A C 1
ATOM 1498 O O . LYS A 1 188 ? -57.366 -9.625 82.830 1.00 98.12 188 LYS A O 1
ATOM 1503 N N . HIS A 1 189 ? -55.306 -9.867 81.982 1.00 97.56 189 HIS A N 1
ATOM 1504 C CA . HIS A 1 189 ? -54.637 -9.862 83.288 1.00 97.56 189 HIS A CA 1
ATOM 1505 C C . HIS A 1 189 ? -54.777 -8.519 84.010 1.00 97.56 189 HIS A C 1
ATOM 1507 O O . HIS A 1 189 ? -55.032 -8.485 85.215 1.00 97.56 189 HIS A O 1
ATOM 1513 N N . ILE A 1 190 ? -54.648 -7.410 83.280 1.00 97.62 190 ILE A N 1
ATOM 1514 C CA . ILE A 1 190 ? -54.855 -6.070 83.830 1.00 97.62 190 ILE A CA 1
ATOM 1515 C C . ILE A 1 190 ? -56.306 -5.922 84.294 1.00 97.62 190 ILE A C 1
ATOM 1517 O O . ILE A 1 190 ? -56.522 -5.515 85.432 1.00 97.62 190 ILE A O 1
ATOM 1521 N N . GLU A 1 191 ? -57.285 -6.304 83.473 1.00 97.75 191 GLU A N 1
ATOM 1522 C CA . GLU A 1 191 ? -58.712 -6.251 83.816 1.00 97.75 191 GLU A CA 1
ATOM 1523 C C . GLU A 1 191 ? -59.033 -7.078 85.072 1.00 97.75 191 GLU A C 1
ATOM 1525 O O . GLU A 1 191 ? -59.669 -6.572 85.997 1.00 97.75 191 GLU A O 1
ATOM 1530 N N . GLN A 1 192 ? -58.519 -8.309 85.164 1.00 97.69 192 GLN A N 1
ATOM 1531 C CA . GLN A 1 192 ? -58.648 -9.157 86.355 1.00 97.69 192 GLN A CA 1
ATOM 1532 C C . GLN A 1 192 ? -58.033 -8.498 87.595 1.00 97.69 192 GLN A C 1
ATOM 1534 O O . GLN A 1 192 ? -58.696 -8.391 88.624 1.00 97.69 192 GLN A O 1
ATOM 1539 N N . SER A 1 193 ? -56.801 -7.987 87.497 1.00 96.56 193 SER A N 1
ATOM 1540 C CA . SER A 1 193 ? -56.138 -7.312 88.622 1.00 96.56 193 SER A CA 1
ATOM 1541 C C . SER A 1 193 ? -56.874 -6.038 89.059 1.00 96.56 193 SER A C 1
ATOM 1543 O O . SER A 1 193 ? -56.948 -5.732 90.249 1.00 96.56 193 SER A O 1
ATOM 1545 N N . GLN A 1 194 ? -57.468 -5.301 88.115 1.00 97.25 194 GLN A N 1
ATOM 1546 C CA . GLN A 1 194 ? -58.296 -4.133 88.403 1.00 97.25 194 GLN A CA 1
ATOM 1547 C C . GLN A 1 194 ? -59.596 -4.534 89.104 1.00 97.25 194 GLN A C 1
ATOM 1549 O O . GLN A 1 194 ? -59.986 -3.858 90.056 1.00 97.25 194 GLN A O 1
ATOM 1554 N N . ALA A 1 195 ? -60.236 -5.630 88.685 1.00 96.69 195 ALA A N 1
ATOM 1555 C CA . ALA A 1 195 ? -61.424 -6.170 89.339 1.00 96.69 195 ALA A CA 1
ATOM 1556 C C . ALA A 1 195 ? -61.122 -6.632 90.776 1.00 96.69 195 ALA A C 1
ATOM 1558 O O . ALA A 1 195 ? -61.827 -6.231 91.700 1.00 96.69 195 ALA A O 1
ATOM 1559 N N . GLU A 1 196 ? -60.028 -7.370 90.996 1.00 96.75 196 GLU A N 1
ATOM 1560 C CA . GLU A 1 196 ? -59.566 -7.761 92.337 1.00 96.75 196 GLU A CA 1
ATOM 1561 C C . GLU A 1 196 ? -59.271 -6.540 93.222 1.00 96.75 196 GLU A C 1
ATOM 1563 O O . GLU A 1 196 ? -59.638 -6.499 94.399 1.00 96.75 196 GLU A O 1
ATOM 1568 N N . LEU A 1 197 ? -58.621 -5.511 92.666 1.00 95.06 197 LEU A N 1
ATOM 1569 C CA . LEU A 1 197 ? -58.369 -4.257 93.377 1.00 95.06 197 LEU A CA 1
ATOM 1570 C C . LEU A 1 197 ? -59.670 -3.526 93.728 1.00 95.06 197 LEU A C 1
ATOM 1572 O O . LEU A 1 197 ? -59.763 -2.958 94.816 1.00 95.06 197 LEU A O 1
ATOM 1576 N N . GLN A 1 198 ? -60.665 -3.516 92.839 1.00 95.56 198 GLN A N 1
ATOM 1577 C CA . GLN A 1 198 ? -61.984 -2.944 93.123 1.00 95.56 198 GLN A CA 1
ATOM 1578 C C . GLN A 1 198 ? -62.716 -3.729 94.216 1.00 95.56 198 GLN A C 1
ATOM 1580 O O . GLN A 1 198 ? -63.284 -3.114 95.117 1.00 95.56 198 GLN A O 1
ATOM 1585 N N . GLU A 1 199 ? -62.648 -5.060 94.194 1.00 94.44 199 GLU A N 1
ATOM 1586 C CA . GLU A 1 199 ? -63.229 -5.916 95.229 1.00 94.44 199 GLU A CA 1
ATOM 1587 C C . GLU A 1 199 ? -62.569 -5.670 96.593 1.00 94.44 199 GLU A C 1
ATOM 1589 O O . GLU A 1 199 ? -63.259 -5.405 97.577 1.00 94.44 199 GLU A O 1
ATOM 1594 N N . ARG A 1 200 ? -61.230 -5.635 96.654 1.00 92.31 200 ARG A N 1
ATOM 1595 C CA . ARG A 1 200 ? -60.494 -5.267 97.878 1.00 92.31 200 ARG A CA 1
ATOM 1596 C C . ARG A 1 200 ? -60.860 -3.870 98.374 1.00 92.31 200 ARG A C 1
ATOM 1598 O O . ARG A 1 200 ? -61.038 -3.679 99.574 1.00 92.31 200 ARG A O 1
ATOM 1605 N N . LYS A 1 201 ? -61.006 -2.893 97.472 1.00 92.38 201 LYS A N 1
ATOM 1606 C CA . LYS A 1 201 ? -61.472 -1.540 97.824 1.00 92.38 201 LYS A CA 1
ATOM 1607 C C . LYS A 1 201 ? -62.898 -1.536 98.378 1.00 92.38 201 LYS A C 1
ATOM 1609 O O . LYS A 1 201 ? -63.180 -0.747 99.270 1.00 92.38 201 LYS A O 1
ATOM 1614 N N . ALA A 1 202 ? -63.780 -2.408 97.897 1.00 89.81 202 ALA A N 1
ATOM 1615 C CA . ALA A 1 202 ? -65.129 -2.559 98.440 1.00 89.81 202 ALA A CA 1
ATOM 1616 C C . ALA A 1 202 ? -65.145 -3.267 99.808 1.00 89.81 202 ALA A C 1
ATOM 1618 O O . ALA A 1 202 ? -66.011 -2.985 100.632 1.00 89.81 202 ALA A O 1
ATOM 1619 N N . GLN A 1 203 ? -64.175 -4.148 100.075 1.00 88.06 203 GLN A N 1
ATOM 1620 C CA . GLN A 1 203 ? -63.992 -4.802 101.376 1.00 88.06 203 GLN A CA 1
ATOM 1621 C C . GLN A 1 203 ? -63.336 -3.879 102.421 1.00 88.06 203 GLN A C 1
ATOM 1623 O O . GLN A 1 203 ? -63.608 -4.019 103.615 1.00 88.06 203 GLN A O 1
ATOM 1628 N N . LEU A 1 204 ? -62.525 -2.904 101.996 1.00 83.12 204 LEU A N 1
ATOM 1629 C CA . LEU A 1 204 ? -61.864 -1.919 102.864 1.00 83.12 204 LEU A CA 1
ATOM 1630 C C . LEU A 1 204 ? -62.792 -1.236 103.892 1.00 83.12 204 LEU A C 1
ATOM 1632 O O . LEU A 1 204 ? -62.437 -1.296 105.059 1.00 83.12 204 LEU A O 1
ATOM 1636 N N . PRO A 1 205 ? -63.995 -0.712 103.578 1.00 74.12 205 PRO A N 1
ATOM 1637 C CA . PRO A 1 205 ? -64.886 -0.131 104.596 1.00 74.12 205 PRO A CA 1
ATOM 1638 C C . PRO A 1 205 ? -65.373 -1.141 105.659 1.00 74.12 205 PRO A C 1
ATOM 1640 O O . PRO A 1 205 ? -65.634 -0.774 106.806 1.00 74.12 205 PRO A O 1
ATOM 1643 N N . THR A 1 206 ? -65.472 -2.433 105.324 1.00 67.88 206 THR A N 1
ATOM 1644 C CA . THR A 1 206 ? -65.811 -3.486 106.308 1.00 67.88 206 THR A CA 1
ATOM 1645 C C . THR A 1 206 ? -64.616 -3.871 107.183 1.00 67.88 206 THR A C 1
ATOM 1647 O O . THR A 1 206 ? -64.774 -4.163 108.367 1.00 67.88 206 THR A O 1
ATOM 1650 N N . ALA A 1 207 ? -63.407 -3.820 106.621 1.00 64.31 207 ALA A N 1
ATOM 1651 C CA . ALA A 1 207 ? -62.175 -4.027 107.368 1.00 64.31 207 ALA A CA 1
ATOM 1652 C C . ALA A 1 207 ? -61.814 -2.802 108.222 1.00 64.31 207 ALA A C 1
ATOM 1654 O O . ALA A 1 207 ? -61.351 -2.985 109.337 1.00 64.31 207 ALA A O 1
ATOM 1655 N N . GLU A 1 208 ? -62.072 -1.579 107.754 1.00 68.75 208 GLU A N 1
ATOM 1656 C CA . GLU A 1 208 ? -61.891 -0.331 108.504 1.00 68.75 208 GLU A CA 1
ATOM 1657 C C . GLU A 1 208 ? -62.844 -0.270 109.699 1.00 68.75 208 GLU A C 1
ATOM 1659 O O . GLU A 1 208 ? -62.387 -0.009 110.800 1.00 68.75 208 GLU A O 1
ATOM 1664 N N . THR A 1 209 ? -64.119 -0.647 109.554 1.00 62.50 209 THR A N 1
ATOM 1665 C CA . THR A 1 209 ? -65.037 -0.749 110.709 1.00 62.50 209 THR A CA 1
ATOM 1666 C C . THR A 1 209 ? -64.641 -1.854 111.701 1.00 62.50 209 THR A C 1
ATOM 1668 O O . THR A 1 209 ? -64.785 -1.669 112.908 1.00 62.50 209 THR A O 1
ATOM 1671 N N . SER A 1 210 ? -64.074 -2.977 111.233 1.00 59.16 210 SER A N 1
ATOM 1672 C CA . SER A 1 210 ? -63.536 -4.037 112.106 1.00 59.16 210 SER A CA 1
ATOM 1673 C C . SER A 1 210 ? -62.199 -3.655 112.763 1.00 59.16 210 SER A C 1
ATOM 1675 O O . SER A 1 210 ? -61.930 -4.043 113.904 1.00 59.16 210 SER A O 1
ATOM 1677 N N . ALA A 1 211 ? -61.348 -2.908 112.060 1.00 55.88 211 ALA A N 1
ATOM 1678 C CA . ALA A 1 211 ? -60.072 -2.410 112.551 1.00 55.88 211 ALA A CA 1
ATOM 1679 C C . ALA A 1 211 ? -60.272 -1.223 113.495 1.00 55.88 211 ALA A C 1
ATOM 1681 O O . ALA A 1 211 ? -59.548 -1.135 114.475 1.00 55.88 211 ALA A O 1
ATOM 1682 N N . GLU A 1 212 ? -61.277 -0.370 113.299 1.00 54.66 212 GLU A N 1
ATOM 1683 C CA . GLU A 1 212 ? -61.684 0.658 114.265 1.00 54.66 212 GLU A CA 1
ATOM 1684 C C . GLU A 1 212 ? -62.218 0.031 115.563 1.00 54.66 212 GLU A C 1
ATOM 1686 O O . GLU A 1 212 ? -61.940 0.552 116.641 1.00 54.66 212 GLU A O 1
ATOM 1691 N N . SER A 1 213 ? -62.873 -1.139 115.510 1.00 52.50 213 SER A N 1
ATOM 1692 C CA . SER A 1 213 ? -63.219 -1.892 116.727 1.00 52.50 213 SER A CA 1
ATOM 1693 C C . SER A 1 213 ? -62.024 -2.568 117.419 1.00 52.50 213 SER A C 1
ATOM 1695 O O . SER A 1 213 ? -62.019 -2.653 118.642 1.00 52.50 213 SER A O 1
ATOM 1697 N N . LEU A 1 214 ? -60.990 -2.998 116.683 1.00 51.00 214 LEU A N 1
ATOM 1698 C CA . LEU A 1 214 ? -59.764 -3.598 117.250 1.00 51.00 214 LEU A CA 1
ATOM 1699 C C . LEU A 1 214 ? -58.718 -2.551 117.680 1.00 51.00 214 LEU A C 1
ATOM 1701 O O . LEU A 1 214 ? -57.947 -2.780 118.609 1.00 51.00 214 LEU A O 1
ATOM 1705 N N . SER A 1 215 ? -58.725 -1.371 117.061 1.00 44.97 215 SER A N 1
ATOM 1706 C CA . SER A 1 215 ? -57.867 -0.232 117.422 1.00 44.97 215 SER A CA 1
ATOM 1707 C C . SER A 1 215 ? -58.336 0.466 118.701 1.00 44.97 215 SER A C 1
ATOM 1709 O O . SER A 1 215 ? -57.599 1.281 119.252 1.00 44.97 215 SER A O 1
ATOM 1711 N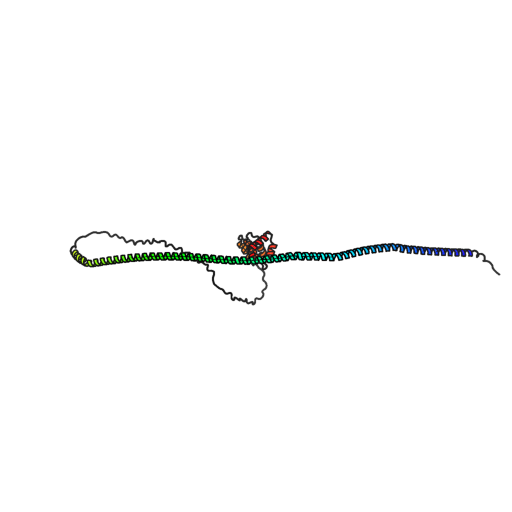 N . LEU A 1 216 ? -59.524 0.121 119.215 1.00 45.94 216 LEU A N 1
ATOM 1712 C CA . LEU A 1 216 ? -59.960 0.515 120.555 1.00 45.94 216 LEU A CA 1
ATOM 1713 C C . LEU A 1 216 ? -59.424 -0.420 121.666 1.00 45.94 216 LEU A C 1
ATOM 1715 O O . LEU A 1 216 ? -59.583 -0.088 122.837 1.00 45.94 216 LEU A O 1
ATOM 1719 N N . GLU A 1 217 ? -58.778 -1.553 121.336 1.00 39.78 217 GLU A N 1
ATOM 1720 C CA . GLU A 1 217 ? -58.377 -2.579 122.324 1.00 39.78 217 GLU A CA 1
ATOM 1721 C C . GLU A 1 217 ? -56.861 -2.855 122.412 1.00 39.78 217 GLU A C 1
ATOM 1723 O O . GLU A 1 217 ? -56.418 -3.564 123.311 1.00 39.78 217 GLU A O 1
ATOM 1728 N N . LEU A 1 218 ? -56.024 -2.256 121.558 1.00 40.44 218 LEU A N 1
ATOM 1729 C CA . LEU A 1 218 ? -54.562 -2.410 121.639 1.00 40.44 218 LEU A CA 1
ATOM 1730 C C . LEU A 1 218 ? -53.829 -1.072 121.503 1.00 40.44 218 LEU A C 1
ATOM 1732 O O . LEU A 1 218 ? -52.972 -0.871 120.647 1.00 40.44 218 LEU A O 1
ATOM 1736 N N . ALA A 1 219 ? -54.151 -0.156 122.413 1.00 38.25 219 ALA A N 1
ATOM 1737 C CA . ALA A 1 219 ? -53.243 0.904 122.818 1.00 38.25 219 ALA A CA 1
ATOM 1738 C C . ALA A 1 219 ? -52.575 0.477 124.127 1.00 38.25 219 ALA A C 1
ATOM 1740 O O . ALA A 1 219 ? -53.101 0.803 125.177 1.00 38.25 219 ALA A O 1
ATOM 1741 N N . TYR A 1 220 ? -51.483 -0.289 124.076 1.00 43.19 220 TYR A N 1
ATOM 1742 C CA . TYR A 1 220 ? -50.359 -0.216 125.022 1.00 43.19 220 TYR A CA 1
ATOM 1743 C C . TYR A 1 220 ? -49.249 -1.199 124.603 1.00 43.19 220 TYR A C 1
ATOM 1745 O O . TYR A 1 220 ? -49.508 -2.349 124.273 1.00 43.19 220 TYR A O 1
ATOM 1753 N N . GLU A 1 221 ? -48.020 -0.689 124.694 1.00 37.06 221 GLU A N 1
ATOM 1754 C CA . GLU A 1 221 ? -46.724 -1.384 124.758 1.00 37.06 221 GLU A CA 1
ATOM 1755 C C . GLU A 1 221 ? -45.992 -1.800 123.474 1.00 37.06 221 GLU A C 1
ATOM 1757 O O . GLU A 1 221 ? -46.405 -2.686 122.729 1.00 37.06 221 GLU A O 1
ATOM 1762 N N . SER A 1 222 ? -44.783 -1.224 123.372 1.00 39.88 222 SER A N 1
ATOM 1763 C CA . SER A 1 222 ? -43.527 -1.700 122.750 1.00 39.88 222 SER A CA 1
ATOM 1764 C C . SER A 1 222 ? -43.020 -0.665 121.745 1.00 39.88 222 SER A C 1
ATOM 1766 O O . SER A 1 222 ? -43.351 -0.692 120.567 1.00 39.88 222 SER A O 1
ATOM 1768 N N . ASP A 1 223 ? -42.386 0.426 122.165 1.00 35.31 223 ASP A N 1
ATOM 1769 C CA . ASP A 1 223 ? -41.094 0.527 122.857 1.00 35.31 223 ASP A CA 1
ATOM 1770 C C . ASP A 1 223 ? -39.930 -0.212 122.153 1.00 35.31 223 ASP A C 1
ATOM 1772 O O . ASP A 1 223 ? -39.897 -1.433 122.040 1.00 35.31 223 ASP A O 1
ATOM 1776 N N . SER A 1 224 ? -38.982 0.619 121.705 1.00 38.78 224 SER A N 1
ATOM 1777 C CA . SER A 1 224 ? -37.563 0.380 121.403 1.00 38.78 224 SER A CA 1
ATOM 1778 C C . SER A 1 224 ? -37.124 -0.728 120.419 1.00 38.78 224 SER A C 1
ATOM 1780 O O . SER A 1 224 ? -36.914 -1.877 120.795 1.00 38.78 224 SER A O 1
ATOM 1782 N N . LYS A 1 225 ? -36.646 -0.311 119.228 1.00 42.38 225 LYS A N 1
ATOM 1783 C CA . LYS A 1 225 ? -35.212 -0.468 118.882 1.00 42.38 225 LYS A CA 1
ATOM 1784 C C . LYS A 1 225 ? -34.744 0.346 117.671 1.00 42.38 225 LYS A C 1
ATOM 1786 O O . LYS A 1 225 ? -35.165 0.151 116.540 1.00 42.38 225 LYS A O 1
ATOM 1791 N N . SER A 1 226 ? -33.786 1.213 117.984 1.00 46.31 226 SER A N 1
ATOM 1792 C CA . SER A 1 226 ? -32.755 1.797 117.126 1.00 46.31 226 SER A CA 1
ATOM 1793 C C . SER A 1 226 ? -32.157 0.802 116.121 1.00 46.31 226 SER A C 1
ATOM 1795 O O . SER A 1 226 ? -31.604 -0.211 116.551 1.00 46.31 226 SER A O 1
ATOM 1797 N N . ILE A 1 227 ? -32.188 1.139 114.823 1.00 40.62 227 ILE A N 1
ATOM 1798 C CA . ILE A 1 227 ? -31.220 0.686 113.809 1.00 40.62 227 ILE A CA 1
ATOM 1799 C C . ILE A 1 227 ? -30.913 1.857 112.854 1.00 40.62 227 ILE A C 1
ATOM 1801 O O . ILE A 1 227 ? -31.722 2.224 112.013 1.00 40.62 227 ILE A O 1
ATOM 1805 N N . VAL A 1 228 ? -29.739 2.450 113.090 1.00 39.97 228 VAL A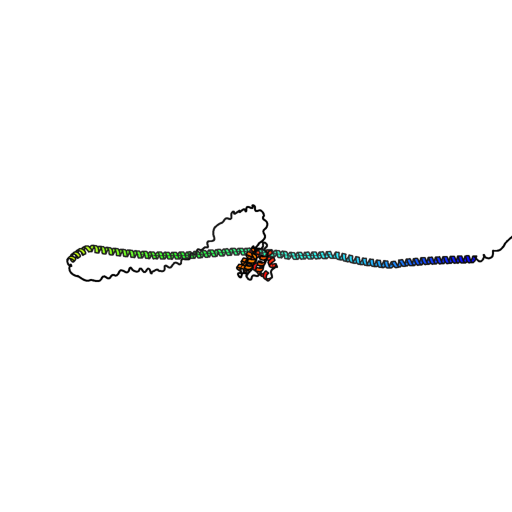 N 1
ATOM 1806 C CA . VAL A 1 228 ? -28.710 2.957 112.157 1.00 39.97 228 VAL A CA 1
ATOM 1807 C C . VAL A 1 228 ? -29.140 3.701 110.870 1.00 39.97 228 VAL A C 1
ATOM 1809 O O . VAL A 1 228 ? -29.767 3.113 109.993 1.00 39.97 228 VAL A O 1
ATOM 1812 N N . PRO A 1 229 ? -28.651 4.942 110.659 1.00 57.22 229 PRO A N 1
ATOM 1813 C CA . PRO A 1 229 ? -28.674 5.610 109.364 1.00 57.22 229 PRO A CA 1
ATOM 1814 C C . PRO A 1 229 ? -27.454 5.178 108.531 1.00 57.22 229 PRO A C 1
ATOM 1816 O O . PRO A 1 229 ? -26.333 5.606 108.799 1.00 57.22 229 PRO A O 1
ATOM 1819 N N . MET A 1 230 ? -27.660 4.341 107.512 1.00 37.97 230 MET A N 1
ATOM 1820 C CA . MET A 1 230 ? -26.678 4.118 106.442 1.00 37.97 230 MET A CA 1
ATOM 1821 C C . MET A 1 230 ? -27.243 4.596 105.108 1.00 37.97 230 MET A C 1
ATOM 1823 O O . MET A 1 230 ? -27.907 3.885 104.369 1.00 37.97 230 MET A O 1
ATOM 1827 N N . ASN A 1 231 ? -27.040 5.891 104.904 1.00 53.69 231 ASN A N 1
ATOM 1828 C CA . ASN A 1 231 ? -26.354 6.483 103.764 1.00 53.69 231 ASN A CA 1
ATOM 1829 C C . ASN A 1 231 ? -25.837 5.494 102.698 1.00 53.69 231 ASN A C 1
ATOM 1831 O O . ASN A 1 231 ? -24.677 5.103 102.762 1.00 53.69 231 ASN A O 1
ATOM 1835 N N . GLU A 1 232 ? -26.651 5.171 101.697 1.00 44.94 232 GLU A N 1
ATOM 1836 C CA . GLU A 1 232 ? -26.166 4.777 100.372 1.00 44.94 232 GLU A CA 1
ATOM 1837 C C . GLU A 1 232 ? -27.065 5.438 99.325 1.00 44.94 232 GLU A C 1
ATOM 1839 O O . GLU A 1 232 ? -28.224 5.074 99.122 1.00 44.94 232 GLU A O 1
ATOM 1844 N N . GLU A 1 233 ? -26.525 6.495 98.717 1.00 53.47 233 GLU A N 1
ATOM 1845 C CA . GLU A 1 233 ? -27.022 7.046 97.466 1.00 53.47 233 GLU A CA 1
ATOM 1846 C C . GLU A 1 233 ? -27.150 5.897 96.459 1.00 53.47 233 GLU A C 1
ATOM 1848 O O . GLU A 1 233 ? -26.183 5.147 96.277 1.00 53.47 233 GLU A O 1
ATOM 1853 N N . PRO A 1 234 ? -28.297 5.730 95.779 1.00 52.50 234 PRO A N 1
ATOM 1854 C CA . PRO A 1 234 ? -28.344 4.831 94.650 1.00 52.50 234 PRO A CA 1
ATOM 1855 C C . PRO A 1 234 ? -27.403 5.414 93.602 1.00 52.50 234 PRO A C 1
ATOM 1857 O O . PRO A 1 234 ? -27.695 6.442 92.987 1.00 52.50 234 PRO A O 1
ATOM 1860 N N . SER A 1 235 ? -26.254 4.749 93.457 1.00 50.47 235 SER A N 1
ATOM 1861 C CA . SER A 1 235 ? -25.443 4.724 92.251 1.00 50.47 235 SER A CA 1
ATOM 1862 C C . SER A 1 235 ? -26.412 4.710 91.079 1.00 50.47 235 SER A C 1
ATOM 1864 O O . SER A 1 235 ? -27.088 3.723 90.787 1.00 50.47 235 SER A O 1
ATOM 1866 N N . TRP A 1 236 ? -26.562 5.893 90.500 1.00 54.97 236 TRP A N 1
ATOM 1867 C CA . TRP A 1 236 ? -27.091 6.142 89.181 1.00 54.97 236 TRP A CA 1
ATOM 1868 C C . TRP A 1 236 ? -26.322 5.177 88.307 1.00 54.97 236 TRP A C 1
ATOM 1870 O O . TRP A 1 236 ? -25.134 5.356 88.058 1.00 54.97 236 TRP A O 1
ATOM 1880 N N . ILE A 1 237 ? -27.012 4.083 88.004 1.00 44.22 237 ILE A N 1
ATOM 1881 C CA . ILE A 1 237 ? -26.646 3.047 87.065 1.00 44.22 237 ILE A CA 1
ATOM 1882 C C . ILE A 1 237 ? -25.815 3.701 85.972 1.00 44.22 237 ILE A C 1
ATOM 1884 O O . ILE A 1 237 ? -26.318 4.535 85.214 1.00 44.22 237 ILE A O 1
ATOM 1888 N N . ASP A 1 238 ? -24.535 3.340 85.949 1.00 43.94 238 ASP A N 1
ATOM 1889 C CA . ASP A 1 238 ? -23.692 3.478 84.780 1.00 43.94 238 ASP A CA 1
ATOM 1890 C C . ASP A 1 238 ? -24.438 2.752 83.660 1.00 43.94 238 ASP A C 1
ATOM 1892 O O . ASP A 1 238 ? -24.371 1.529 83.512 1.00 43.94 238 ASP A O 1
ATOM 1896 N N . VAL A 1 239 ? -25.215 3.515 82.889 1.00 47.22 239 VAL A N 1
ATOM 1897 C CA . VAL A 1 239 ? -25.616 3.137 81.543 1.00 47.22 239 VAL A CA 1
ATOM 1898 C C . VAL A 1 239 ? -24.315 3.131 80.760 1.00 47.22 239 VAL A C 1
ATOM 1900 O O . VAL A 1 239 ? -23.931 4.101 80.109 1.00 47.22 239 VAL A O 1
ATOM 1903 N N . THR A 1 240 ? -23.602 2.019 80.884 1.00 46.41 240 THR A N 1
ATOM 1904 C CA . THR A 1 240 ? -22.536 1.629 79.985 1.00 46.41 240 THR A CA 1
ATOM 1905 C C . THR A 1 240 ? -23.188 1.493 78.617 1.00 46.41 240 THR A C 1
ATOM 1907 O O . THR A 1 240 ? -23.734 0.463 78.235 1.00 46.41 240 THR A O 1
ATOM 1910 N N . LEU A 1 241 ? -23.131 2.590 77.864 1.00 51.53 241 LEU A N 1
ATOM 1911 C CA . LEU A 1 241 ? -23.300 2.678 76.415 1.00 51.53 241 LEU A CA 1
ATOM 1912 C C . LEU A 1 241 ? -22.167 1.922 75.683 1.00 51.53 241 LEU A C 1
ATOM 1914 O O . LEU A 1 241 ? -21.677 2.351 74.642 1.00 51.53 241 LEU A O 1
ATOM 1918 N N . GLU A 1 242 ? -21.758 0.767 76.203 1.00 48.41 242 GLU A N 1
ATOM 1919 C CA . GLU A 1 242 ? -20.870 -0.191 75.552 1.00 48.41 242 GLU A CA 1
ATOM 1920 C C . GLU A 1 242 ? -21.705 -1.313 74.941 1.00 48.41 242 GLU A C 1
ATOM 1922 O O . GLU A 1 242 ? -21.512 -2.495 75.175 1.00 48.41 242 GLU A O 1
ATOM 1927 N N . ASN A 1 243 ? -22.655 -0.910 74.107 1.00 46.97 243 ASN A N 1
ATOM 1928 C CA . ASN A 1 243 ? -23.028 -1.704 72.950 1.00 46.97 243 ASN A CA 1
ATOM 1929 C C . ASN A 1 243 ? -23.138 -0.753 71.757 1.00 46.97 243 ASN A C 1
ATOM 1931 O O . ASN A 1 243 ? -24.176 -0.577 71.125 1.00 46.97 243 ASN A O 1
ATOM 1935 N N . ARG A 1 244 ? -21.993 -0.148 71.409 1.00 42.16 244 ARG A N 1
ATOM 1936 C CA . ARG A 1 244 ? -21.642 -0.039 69.995 1.00 42.16 244 ARG A CA 1
ATOM 1937 C C . ARG A 1 244 ? -21.448 -1.470 69.499 1.00 42.16 244 ARG A C 1
ATOM 1939 O O . ARG A 1 244 ? -20.324 -1.925 69.313 1.00 42.16 244 ARG A O 1
ATOM 1946 N N . GLU A 1 245 ? -22.560 -2.155 69.230 1.00 43.75 245 GLU A N 1
ATOM 1947 C CA . GLU A 1 245 ? -22.582 -2.953 68.019 1.00 43.75 245 GLU A CA 1
ATOM 1948 C C . GLU A 1 245 ? -22.045 -2.021 66.947 1.00 43.75 245 GLU A C 1
ATOM 1950 O O . GLU A 1 245 ? -22.560 -0.926 66.694 1.00 43.75 245 GLU A O 1
ATOM 1955 N N . THR A 1 246 ? -20.904 -2.420 66.420 1.00 45.50 246 THR A N 1
ATOM 1956 C CA . THR A 1 246 ? -20.460 -2.063 65.100 1.00 45.50 246 THR A CA 1
ATOM 1957 C C . THR A 1 246 ? -21.670 -2.204 64.185 1.00 45.50 246 THR A C 1
ATOM 1959 O O . THR A 1 246 ? -21.915 -3.249 63.590 1.00 45.50 246 THR A O 1
ATOM 1962 N N . ARG A 1 247 ? -22.441 -1.115 64.047 1.00 35.72 247 ARG A N 1
ATOM 1963 C CA . ARG A 1 247 ? -23.112 -0.786 62.805 1.00 35.72 247 ARG A CA 1
ATOM 1964 C C . ARG A 1 247 ? -21.997 -0.963 61.807 1.00 35.72 247 ARG A C 1
ATOM 1966 O O . ARG A 1 247 ? -21.067 -0.155 61.784 1.00 35.72 247 ARG A O 1
ATOM 1973 N N . ALA A 1 248 ? -22.037 -2.093 61.104 1.00 38.31 248 ALA A N 1
ATOM 1974 C CA . ALA A 1 248 ? -21.282 -2.290 59.902 1.00 38.31 248 ALA A CA 1
ATOM 1975 C C . ALA A 1 248 ? -21.507 -0.991 59.148 1.00 38.31 248 ALA A C 1
ATOM 1977 O O . ALA A 1 248 ? -22.628 -0.665 58.741 1.00 38.31 248 ALA A O 1
ATOM 1978 N N . VAL A 1 249 ? -20.455 -0.176 59.129 1.00 38.44 249 VAL A N 1
ATOM 1979 C CA . VAL A 1 249 ? -20.254 0.809 58.101 1.00 38.44 249 VAL A CA 1
ATOM 1980 C C . VAL A 1 249 ? -20.444 -0.036 56.862 1.00 38.44 249 VAL A C 1
ATOM 1982 O O . VAL A 1 249 ? -19.595 -0.856 56.523 1.00 38.44 249 VAL A O 1
ATOM 1985 N N . ILE A 1 250 ? -21.646 0.063 56.290 1.00 46.06 250 ILE A N 1
ATOM 1986 C CA . ILE A 1 250 ? -21.870 -0.204 54.885 1.00 46.06 250 ILE A CA 1
ATOM 1987 C C . ILE A 1 250 ? -20.652 0.459 54.261 1.00 46.06 250 ILE A C 1
ATOM 1989 O O . ILE A 1 250 ? -20.504 1.669 54.481 1.00 46.06 250 ILE A O 1
ATOM 1993 N N . PRO A 1 251 ? -19.716 -0.288 53.643 1.00 47.50 251 PRO A N 1
ATOM 1994 C CA . PRO A 1 251 ? -18.683 0.369 52.881 1.00 47.50 251 PRO A CA 1
ATOM 1995 C C . PRO A 1 251 ? -19.473 1.290 51.974 1.00 47.50 251 PRO A C 1
ATOM 1997 O O . PRO A 1 251 ? -20.332 0.820 51.222 1.00 47.50 251 PRO A O 1
ATOM 2000 N N . ALA A 1 252 ? -19.290 2.598 52.171 1.00 45.28 252 ALA A N 1
ATOM 2001 C CA . ALA A 1 252 ? -19.637 3.561 51.165 1.00 45.28 252 ALA A CA 1
ATOM 2002 C C . ALA A 1 252 ? -18.965 2.982 49.932 1.00 45.28 252 ALA A C 1
ATOM 2004 O O . ALA A 1 252 ? -17.736 2.959 49.833 1.00 45.28 252 ALA A O 1
ATOM 2005 N N . GLN A 1 253 ? -19.789 2.353 49.094 1.00 44.22 253 GLN A N 1
ATOM 2006 C CA . GLN A 1 253 ? -19.428 2.061 47.735 1.00 44.22 253 GLN A CA 1
ATOM 2007 C C . GLN A 1 253 ? -18.824 3.381 47.272 1.00 44.22 253 GLN A C 1
ATOM 2009 O O . GLN A 1 253 ? -19.475 4.417 47.472 1.00 44.22 253 GLN A O 1
ATOM 2014 N N . PRO A 1 254 ? -17.573 3.404 46.789 1.00 50.91 254 PRO A N 1
ATOM 2015 C CA . PRO A 1 254 ? -17.146 4.565 46.049 1.00 50.91 254 PRO A CA 1
ATOM 2016 C C . PRO A 1 254 ? -18.239 4.755 45.003 1.00 50.91 254 PRO A C 1
ATOM 2018 O O . PRO A 1 254 ? -18.478 3.863 44.187 1.00 50.91 254 PRO A O 1
ATOM 2021 N N . GLU A 1 255 ? -18.965 5.868 45.099 1.00 45.66 255 GLU A N 1
ATOM 2022 C CA . GLU A 1 255 ? -19.634 6.444 43.953 1.00 45.66 255 GLU A CA 1
ATOM 2023 C C . GLU A 1 255 ? -18.503 6.658 42.951 1.00 45.66 255 GLU A C 1
ATOM 2025 O O . GLU A 1 255 ? -17.828 7.687 42.924 1.00 45.66 255 GLU A O 1
ATOM 2030 N N . PHE A 1 256 ? -18.219 5.607 42.183 1.00 40.09 256 PHE A N 1
ATOM 2031 C CA . PHE A 1 256 ? -17.660 5.734 40.867 1.00 40.09 256 PHE A CA 1
ATOM 2032 C C . PHE A 1 256 ? -18.675 6.601 40.148 1.00 40.09 256 PHE A C 1
ATOM 2034 O O . PHE A 1 256 ? -19.688 6.136 39.633 1.00 40.09 256 PHE A O 1
ATOM 2041 N N . VAL A 1 257 ? -18.405 7.900 40.187 1.00 44.16 257 VAL A N 1
ATOM 2042 C CA . VAL A 1 257 ? -18.766 8.801 39.118 1.00 44.16 257 VAL A CA 1
ATOM 2043 C C . VAL A 1 257 ? -18.144 8.165 37.881 1.00 44.16 257 VAL A C 1
ATOM 2045 O O . VAL A 1 257 ? -16.958 8.335 37.599 1.00 44.16 257 VAL A O 1
ATOM 2048 N N . SER A 1 258 ? -18.924 7.339 37.192 1.00 44.12 258 SER A N 1
ATOM 2049 C CA . SER A 1 258 ? -18.660 6.949 35.823 1.00 44.12 258 SER A CA 1
ATOM 2050 C C . SER A 1 258 ? -18.755 8.223 34.993 1.00 44.12 258 SER A C 1
ATOM 2052 O O . SER A 1 258 ? -19.801 8.579 34.457 1.00 44.12 258 SER A O 1
ATOM 2054 N N . VAL A 1 259 ? -17.632 8.943 34.916 1.00 51.56 259 VAL A N 1
ATOM 2055 C CA . VAL A 1 259 ? -17.363 9.959 33.895 1.00 51.56 259 VAL A CA 1
ATOM 2056 C C . VAL A 1 259 ? -17.124 9.225 32.573 1.00 51.56 259 VAL A C 1
ATOM 2058 O O . VAL A 1 259 ? -16.044 9.255 32.005 1.00 51.56 259 VAL A O 1
ATOM 2061 N N . GLU A 1 260 ? -18.147 8.518 32.111 1.00 47.56 260 GLU A N 1
ATOM 2062 C CA . GLU A 1 260 ? -18.270 7.984 30.760 1.00 47.56 260 GLU A CA 1
ATOM 2063 C C . GLU A 1 260 ? -19.724 8.205 30.336 1.00 47.56 260 GLU A C 1
ATOM 2065 O O . GLU A 1 260 ? -20.549 7.307 30.212 1.00 47.56 260 GLU A O 1
ATOM 2070 N N . THR A 1 261 ? -20.075 9.478 30.181 1.00 47.38 261 THR A N 1
ATOM 2071 C CA . THR A 1 261 ? -21.196 9.894 29.329 1.00 47.38 261 THR A CA 1
ATOM 2072 C C . THR A 1 261 ? -20.735 11.068 28.474 1.00 47.38 261 THR A C 1
ATOM 2074 O O . THR A 1 261 ? -21.349 12.125 28.396 1.00 47.38 261 THR A O 1
ATOM 2077 N N . THR A 1 262 ? -19.577 10.880 27.845 1.00 52.41 262 THR A N 1
ATOM 2078 C CA . THR A 1 262 ? -19.155 11.586 26.637 1.00 52.41 262 THR A CA 1
ATOM 2079 C C . THR A 1 262 ? -19.616 10.769 25.441 1.00 52.41 262 THR A C 1
ATOM 2081 O O . THR A 1 262 ? -18.842 9.972 24.927 1.00 52.41 262 THR A O 1
ATOM 2084 N N . ALA A 1 263 ? -20.880 10.916 25.055 1.00 51.25 263 ALA A N 1
ATOM 2085 C CA . ALA A 1 263 ? -21.378 10.672 23.698 1.00 51.25 263 ALA A CA 1
ATOM 2086 C C . ALA A 1 263 ? -22.904 10.654 23.750 1.00 51.25 263 ALA A C 1
ATOM 2088 O O . ALA A 1 263 ? -23.501 9.589 23.832 1.00 51.25 263 ALA A O 1
ATOM 2089 N N . ASP A 1 264 ? -23.523 11.834 23.774 1.00 46.97 264 ASP A N 1
ATOM 2090 C CA . ASP A 1 264 ? -24.544 12.139 22.772 1.00 46.97 264 ASP A CA 1
ATOM 2091 C C . ASP A 1 264 ? -25.087 13.572 22.911 1.00 46.97 264 ASP A C 1
ATOM 2093 O O . ASP A 1 264 ? -25.493 14.012 23.983 1.00 46.97 264 ASP A O 1
ATOM 2097 N N . LEU A 1 265 ? -25.139 14.252 21.758 1.00 44.38 265 LEU A N 1
ATOM 2098 C CA . LEU A 1 265 ? -26.059 15.346 21.409 1.00 44.38 265 LEU A CA 1
ATOM 2099 C C . LEU A 1 265 ? -25.725 16.787 21.847 1.00 44.38 265 LEU A C 1
ATOM 2101 O O . LEU A 1 265 ? -26.431 17.419 22.627 1.00 44.38 265 LEU A O 1
ATOM 2105 N N . ALA A 1 266 ? -24.755 17.371 21.144 1.00 41.94 266 ALA A N 1
ATOM 2106 C CA . ALA A 1 266 ? -24.936 18.658 20.456 1.00 41.94 266 ALA A CA 1
ATOM 2107 C C . ALA A 1 266 ? -24.168 18.545 19.120 1.00 41.94 266 ALA A C 1
ATOM 2109 O O . ALA A 1 266 ? -22.946 18.612 19.102 1.00 41.94 266 ALA A O 1
ATOM 2110 N N . LEU A 1 267 ? -24.767 18.149 17.991 1.00 50.44 267 LEU A N 1
ATOM 2111 C CA . LEU A 1 267 ? -25.688 18.967 17.188 1.00 50.44 267 LEU A CA 1
ATOM 2112 C C . LEU A 1 267 ? -25.266 20.446 17.159 1.00 50.44 267 LEU A C 1
ATOM 2114 O O . LEU A 1 267 ? -26.017 21.336 17.537 1.00 50.44 267 LEU A O 1
ATOM 2118 N N . PHE A 1 268 ? -24.032 20.690 16.713 1.00 40.59 268 PHE A N 1
ATOM 2119 C CA . PHE A 1 268 ? -23.654 21.971 16.127 1.00 40.59 268 PHE A CA 1
ATOM 2120 C C . PHE A 1 268 ? -23.797 21.878 14.610 1.00 40.59 268 PHE A C 1
ATOM 2122 O O . PHE A 1 268 ? -23.084 21.137 13.934 1.00 40.59 268 PHE A O 1
ATOM 2129 N N . GLU A 1 269 ? -24.767 22.627 14.100 1.00 50.31 269 GLU A N 1
ATOM 2130 C CA . GLU A 1 269 ? -24.921 22.951 12.689 1.00 50.31 269 GLU A CA 1
ATOM 2131 C C . GLU A 1 269 ? -23.686 23.730 12.196 1.00 50.31 269 GLU A C 1
ATOM 2133 O O . GLU A 1 269 ? -23.237 24.656 12.879 1.00 50.31 269 GLU A O 1
ATOM 2138 N N . PRO A 1 270 ? -23.132 23.426 11.011 1.00 49.22 270 PRO A N 1
ATOM 2139 C CA . PRO A 1 270 ? -22.113 24.257 10.399 1.00 49.22 270 PRO A CA 1
ATOM 2140 C C . PRO A 1 270 ? -22.810 25.332 9.564 1.00 49.22 270 PRO A C 1
ATOM 2142 O O . PRO A 1 270 ? -23.033 25.141 8.372 1.00 49.22 270 PRO A O 1
ATOM 2145 N N . ASN A 1 271 ? -23.156 26.465 10.174 1.00 47.12 271 ASN A N 1
ATOM 2146 C CA . ASN A 1 271 ? -23.537 27.655 9.418 1.00 47.12 271 ASN A CA 1
ATOM 2147 C C . ASN A 1 271 ? -22.768 28.893 9.891 1.00 47.12 271 ASN A C 1
ATOM 2149 O O . ASN A 1 271 ? -22.756 29.247 11.065 1.00 47.12 271 ASN A O 1
ATOM 2153 N N . GLU A 1 272 ? -22.150 29.543 8.903 1.00 49.88 272 GLU A N 1
ATOM 2154 C CA . GLU A 1 272 ? -21.810 30.967 8.870 1.00 49.88 272 GLU A CA 1
ATOM 2155 C C . GLU A 1 272 ? -20.849 31.519 9.933 1.00 49.88 272 GLU A C 1
ATOM 2157 O O . GLU A 1 272 ? -21.191 32.372 10.744 1.00 49.88 272 GLU A O 1
ATOM 2162 N N . PHE A 1 273 ? -19.561 31.204 9.776 1.00 41.34 273 PHE A N 1
ATOM 2163 C CA . PHE A 1 273 ? -18.508 32.181 10.081 1.00 41.34 273 PHE A CA 1
ATOM 2164 C C . PHE A 1 273 ? -17.822 32.643 8.792 1.00 41.34 273 PHE A C 1
ATOM 2166 O O . PHE A 1 273 ? -16.730 32.217 8.429 1.00 41.34 273 PHE A O 1
ATOM 2173 N N . HIS A 1 274 ? -18.489 33.558 8.085 1.00 41.16 274 HIS A N 1
ATOM 2174 C CA . HIS A 1 274 ? -17.850 34.445 7.114 1.00 41.16 274 HIS A CA 1
ATOM 2175 C C . HIS A 1 274 ? -17.097 35.554 7.857 1.00 41.16 274 HIS A C 1
ATOM 2177 O O . HIS A 1 274 ? -17.584 36.678 7.992 1.00 41.16 274 HIS A O 1
ATOM 2183 N N . VAL A 1 275 ? -15.881 35.262 8.317 1.00 44.34 275 VAL A N 1
ATOM 2184 C CA . VAL A 1 275 ? -14.942 36.322 8.693 1.00 44.34 275 VAL A CA 1
ATOM 2185 C C . VAL A 1 275 ? -14.260 36.799 7.416 1.00 44.34 275 VAL A C 1
ATOM 2187 O O . VAL A 1 275 ? -13.308 36.198 6.929 1.00 44.34 275 VAL A O 1
ATOM 2190 N N . LYS A 1 276 ? -14.786 37.885 6.843 1.00 46.12 276 LYS A N 1
ATOM 2191 C CA . LYS A 1 276 ? -14.075 38.690 5.844 1.00 46.12 276 LYS A CA 1
ATOM 2192 C C . LYS A 1 276 ? -12.850 39.313 6.522 1.00 46.12 276 LYS A C 1
ATOM 2194 O O . LYS A 1 276 ? -13.048 40.101 7.449 1.00 46.12 276 LYS A O 1
ATOM 2199 N N . PRO A 1 277 ? -11.609 39.067 6.070 1.00 43.19 277 PRO A N 1
ATOM 2200 C CA . PRO A 1 277 ? -10.521 39.951 6.423 1.00 43.19 277 PRO A CA 1
ATOM 2201 C C . PRO A 1 277 ? -10.616 41.177 5.515 1.00 43.19 277 PRO A C 1
ATOM 2203 O O . PRO A 1 277 ? -10.400 41.118 4.304 1.00 43.19 277 PRO A O 1
ATOM 2206 N N . THR A 1 278 ? -10.997 42.294 6.125 1.00 36.72 278 THR A N 1
ATOM 2207 C CA . THR A 1 278 ? -10.855 43.638 5.576 1.00 36.72 278 THR A CA 1
ATOM 2208 C C . THR A 1 278 ? -9.384 43.874 5.245 1.00 36.72 278 THR A C 1
ATOM 2210 O O . THR A 1 278 ? -8.572 44.162 6.119 1.00 36.72 278 THR A O 1
ATOM 2213 N N . ILE A 1 279 ? -9.044 43.744 3.965 1.00 48.12 279 ILE A N 1
ATOM 2214 C CA . ILE A 1 279 ? -7.808 44.269 3.397 1.00 48.12 279 ILE A CA 1
ATOM 2215 C C . ILE A 1 279 ? -7.975 45.784 3.355 1.00 48.12 279 ILE A C 1
ATOM 2217 O O . ILE A 1 279 ? -8.703 46.309 2.513 1.00 48.12 279 ILE A O 1
ATOM 2221 N N . SER A 1 280 ? -7.323 46.491 4.272 1.00 40.50 280 SER A N 1
ATOM 2222 C CA . SER A 1 280 ? -7.011 47.896 4.051 1.00 40.50 280 SER A CA 1
ATOM 2223 C C . SER A 1 280 ? -5.756 48.307 4.810 1.00 40.50 280 S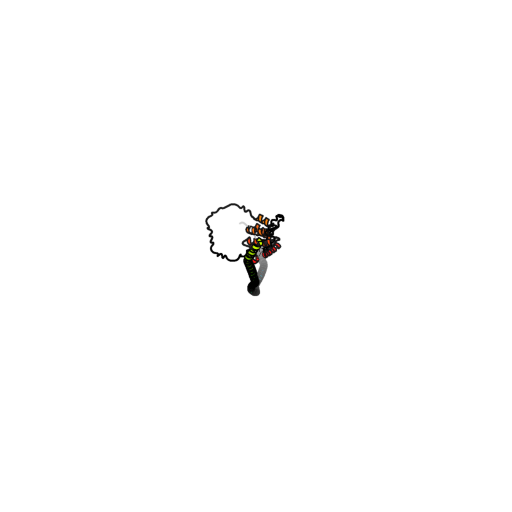ER A C 1
ATOM 2225 O O . SER A 1 280 ? -5.710 48.265 6.034 1.00 40.50 280 SER A O 1
ATOM 2227 N N . ALA A 1 281 ? -4.783 48.736 4.008 1.00 48.41 281 ALA A N 1
ATOM 2228 C CA . ALA A 1 281 ? -3.765 49.731 4.310 1.00 48.41 281 ALA A CA 1
ATOM 2229 C C . ALA A 1 281 ? -2.760 49.421 5.429 1.00 48.41 281 ALA A C 1
ATOM 2231 O O . ALA A 1 281 ? -2.897 49.910 6.546 1.00 48.41 281 ALA A O 1
ATOM 2232 N N . ILE A 1 282 ? -1.650 48.771 5.058 1.00 41.97 282 ILE A N 1
ATOM 2233 C CA . ILE A 1 282 ? -0.334 49.139 5.595 1.00 41.97 282 ILE A CA 1
ATOM 2234 C C . ILE A 1 282 ? 0.653 49.256 4.427 1.00 41.97 282 ILE A C 1
ATOM 2236 O O . ILE A 1 282 ? 0.851 48.328 3.644 1.00 41.97 282 ILE A O 1
ATOM 2240 N N . GLU A 1 283 ? 1.197 50.461 4.304 1.00 42.72 283 GLU A N 1
ATOM 2241 C CA . GLU A 1 283 ? 2.274 50.877 3.412 1.00 42.72 283 GLU A CA 1
ATOM 2242 C C . GLU A 1 283 ? 3.618 50.177 3.711 1.00 42.72 283 GLU A C 1
ATOM 2244 O O . GLU A 1 283 ? 3.806 49.593 4.779 1.00 42.72 283 GLU A O 1
ATOM 2249 N N . PRO A 1 284 ? 4.578 50.229 2.768 1.00 57.50 284 PRO A N 1
ATOM 2250 C CA . PRO A 1 284 ? 5.744 49.363 2.757 1.00 57.50 284 PRO A CA 1
ATOM 2251 C C . PRO A 1 284 ? 6.884 49.943 3.598 1.00 57.50 284 PRO A C 1
ATOM 2253 O O . PRO A 1 284 ? 7.439 50.993 3.271 1.00 57.50 284 PRO A O 1
ATOM 2256 N N . LEU A 1 285 ? 7.317 49.212 4.625 1.00 36.47 285 LEU A N 1
ATOM 2257 C CA . LEU A 1 285 ? 8.583 49.477 5.305 1.00 36.47 285 LEU A CA 1
ATOM 2258 C C . LEU A 1 285 ? 9.583 48.363 5.015 1.00 36.47 285 LEU A C 1
ATOM 2260 O O . LEU A 1 285 ? 9.472 47.224 5.459 1.00 36.47 285 LEU A O 1
ATOM 2264 N N . LYS A 1 286 ? 10.563 48.754 4.204 1.00 48.66 286 LYS A N 1
ATOM 2265 C CA . LYS A 1 286 ? 11.820 48.065 3.960 1.00 48.66 286 LYS A CA 1
ATOM 2266 C C . LYS A 1 286 ? 12.661 48.007 5.241 1.00 48.66 286 LYS A C 1
ATOM 2268 O O . LYS A 1 286 ? 12.670 48.954 6.024 1.00 48.66 286 LYS A O 1
ATOM 2273 N N . THR A 1 287 ? 13.484 46.957 5.287 1.00 51.00 287 THR A N 1
ATOM 2274 C CA . THR A 1 287 ? 14.800 46.849 5.951 1.00 51.00 287 THR A CA 1
ATOM 2275 C C . THR A 1 287 ? 14.851 46.884 7.479 1.00 51.00 287 THR A C 1
ATOM 2277 O O . THR A 1 287 ? 14.884 47.954 8.077 1.00 51.00 287 THR A O 1
ATOM 2280 N N . ALA A 1 288 ? 15.050 45.705 8.077 1.00 42.94 288 ALA A N 1
ATOM 2281 C CA . ALA A 1 288 ? 16.012 45.509 9.162 1.00 42.94 288 ALA A CA 1
ATOM 2282 C C . ALA A 1 288 ? 16.502 44.048 9.162 1.00 42.94 288 ALA A C 1
ATOM 2284 O O . ALA A 1 288 ? 15.702 43.117 9.109 1.00 42.94 288 ALA A O 1
ATOM 2285 N N . ASP A 1 289 ? 17.822 43.889 9.160 1.00 43.47 289 ASP A N 1
ATOM 2286 C CA . ASP A 1 289 ? 18.570 42.636 9.158 1.00 43.47 289 ASP A CA 1
ATOM 2287 C C . ASP A 1 289 ? 18.156 41.653 10.263 1.00 43.47 289 ASP A C 1
ATOM 2289 O O . ASP A 1 289 ? 18.156 41.969 11.451 1.00 43.47 289 ASP A O 1
ATOM 2293 N N . GLN A 1 290 ? 17.862 40.431 9.821 1.00 51.41 290 GLN A N 1
ATOM 2294 C CA . GLN A 1 290 ? 18.438 39.163 10.279 1.00 51.41 290 GLN A CA 1
ATOM 2295 C C . GLN A 1 290 ? 19.219 39.201 11.605 1.00 51.41 290 GLN A C 1
ATOM 2297 O O . GLN A 1 290 ? 20.446 39.274 11.643 1.00 51.41 290 GLN A O 1
ATOM 2302 N N . ILE A 1 291 ? 18.489 38.988 12.695 1.00 51.28 291 ILE A N 1
ATOM 2303 C CA . ILE A 1 291 ? 18.960 38.148 13.797 1.00 51.28 291 ILE A CA 1
ATOM 2304 C C . ILE A 1 291 ? 17.943 37.008 13.908 1.00 51.28 291 ILE A C 1
ATOM 2306 O O . ILE A 1 291 ? 17.159 36.929 14.849 1.00 51.28 291 ILE A O 1
ATOM 2310 N N . GLU A 1 292 ? 17.901 36.149 12.887 1.00 55.91 292 GLU A N 1
ATOM 2311 C CA . GLU A 1 292 ? 17.303 34.823 13.024 1.00 55.91 292 GLU A CA 1
ATOM 2312 C C . GLU A 1 292 ? 18.220 34.036 13.961 1.00 55.91 292 GLU A C 1
ATOM 2314 O O . GLU A 1 292 ? 19.215 33.433 13.554 1.00 55.91 292 GLU A O 1
ATOM 2319 N N . THR A 1 293 ? 17.923 34.083 15.258 1.00 60.25 293 THR A N 1
ATOM 2320 C CA . THR A 1 293 ? 18.395 33.071 16.199 1.00 60.25 293 THR A CA 1
ATOM 2321 C C . THR A 1 293 ? 17.737 31.755 15.805 1.00 60.25 293 THR A C 1
ATOM 2323 O O . THR A 1 293 ? 16.714 31.381 16.369 1.00 60.25 293 THR A O 1
ATOM 2326 N N . SER A 1 294 ? 18.292 31.103 14.782 1.00 71.12 294 SER A N 1
ATOM 2327 C CA . SER A 1 294 ? 17.902 29.770 14.337 1.00 71.12 294 SER A CA 1
ATOM 2328 C C . SER A 1 294 ? 17.771 28.869 15.562 1.00 71.12 294 SER A C 1
ATOM 2330 O O . SER A 1 294 ? 18.699 28.799 16.373 1.00 71.12 294 SER A O 1
ATOM 2332 N N . ALA A 1 295 ? 16.618 28.215 15.725 1.00 86.62 295 ALA A N 1
ATOM 2333 C CA . ALA A 1 295 ? 16.351 27.315 16.850 1.00 86.62 295 ALA A CA 1
ATOM 2334 C C . ALA A 1 295 ? 17.043 25.946 16.677 1.00 86.62 295 ALA A C 1
ATOM 2336 O O . ALA A 1 295 ? 17.133 25.144 17.613 1.00 86.62 295 ALA A O 1
ATOM 2337 N N . VAL A 1 296 ? 17.620 25.706 15.494 1.00 91.25 296 VAL A N 1
ATOM 2338 C CA . VAL A 1 296 ? 18.314 24.475 15.093 1.00 91.25 296 VAL A CA 1
ATOM 2339 C C . VAL A 1 296 ? 19.396 23.988 16.078 1.00 91.25 296 VAL A C 1
ATOM 2341 O O . VAL A 1 296 ? 19.416 22.785 16.339 1.00 91.25 296 VAL A O 1
ATOM 2344 N N . PRO A 1 297 ? 20.282 24.814 16.680 1.00 93.12 297 PRO A N 1
ATOM 2345 C CA . PRO A 1 297 ? 21.301 24.310 17.601 1.00 93.12 297 PRO A CA 1
ATOM 2346 C C . PRO A 1 297 ? 20.700 23.775 18.909 1.00 93.12 297 PRO A C 1
ATOM 2348 O O . PRO A 1 297 ? 21.171 22.760 19.418 1.00 93.12 297 PRO A O 1
ATOM 2351 N N . VAL A 1 298 ? 19.619 24.383 19.413 1.00 94.62 298 VAL A N 1
ATOM 2352 C CA . VAL A 1 298 ? 18.918 23.897 20.617 1.00 94.62 298 VAL A CA 1
ATOM 2353 C C . VAL A 1 298 ? 18.251 22.548 20.334 1.00 94.62 298 VAL A C 1
ATOM 2355 O O . VAL A 1 298 ? 18.330 21.617 21.138 1.00 94.62 298 VAL A O 1
ATOM 2358 N N . LEU A 1 299 ? 17.639 22.409 19.155 1.00 95.56 299 LEU A N 1
ATOM 2359 C CA . LEU A 1 299 ? 17.035 21.153 18.708 1.00 95.56 299 LEU A CA 1
ATOM 2360 C C . LEU A 1 299 ? 18.090 20.063 18.458 1.00 95.56 299 LEU A C 1
ATOM 2362 O O . LEU A 1 299 ? 17.876 18.901 18.807 1.00 95.56 299 LEU A O 1
ATOM 2366 N N . ALA A 1 300 ? 19.266 20.429 17.942 1.00 96.12 300 ALA A N 1
ATOM 2367 C CA . ALA A 1 300 ? 20.383 19.508 17.753 1.00 96.12 300 ALA A CA 1
ATOM 2368 C C . ALA A 1 300 ? 20.915 18.935 19.078 1.00 96.12 300 ALA A C 1
ATOM 2370 O O . ALA A 1 300 ? 21.374 17.791 19.106 1.00 96.12 300 ALA A O 1
ATOM 2371 N N . ASP A 1 301 ? 20.840 19.690 20.176 1.00 96.31 301 ASP A N 1
ATOM 2372 C CA . ASP A 1 301 ? 21.183 19.179 21.504 1.00 96.31 301 ASP A CA 1
ATOM 2373 C C . ASP A 1 301 ? 20.090 18.263 22.071 1.00 96.31 301 ASP A C 1
ATOM 2375 O O . ASP A 1 301 ? 20.414 17.218 22.641 1.00 96.31 301 ASP A O 1
ATOM 2379 N N . ARG A 1 302 ? 18.804 18.548 21.815 1.00 96.31 302 ARG A N 1
ATOM 2380 C CA . ARG A 1 302 ? 17.695 17.630 22.155 1.00 96.31 302 ARG A CA 1
ATOM 2381 C C . ARG A 1 302 ? 17.788 16.295 21.412 1.00 96.31 302 ARG A C 1
ATOM 2383 O O . ARG A 1 302 ? 17.522 15.252 22.006 1.00 96.31 302 ARG A O 1
ATOM 2390 N N . LEU A 1 303 ? 18.263 16.291 20.163 1.00 97.06 303 LEU A N 1
ATOM 2391 C CA . LEU A 1 303 ? 18.555 15.061 19.412 1.00 97.06 303 LEU A CA 1
ATOM 2392 C C . LEU A 1 303 ? 19.677 14.206 20.027 1.00 97.06 303 LEU A C 1
ATOM 2394 O O . LEU A 1 303 ? 19.830 13.048 19.649 1.00 97.06 303 LEU A O 1
ATOM 2398 N N . LYS A 1 304 ? 20.462 14.730 20.973 1.00 97.38 304 LYS A N 1
ATOM 2399 C CA . LYS A 1 304 ? 21.475 13.958 21.714 1.00 97.38 304 LYS A CA 1
ATOM 2400 C C . LYS A 1 304 ? 20.957 13.438 23.059 1.00 97.38 304 LYS A C 1
ATOM 2402 O O . LYS A 1 304 ? 21.721 12.801 23.783 1.00 97.38 304 LYS A O 1
ATOM 2407 N N . SER A 1 305 ? 19.692 13.694 23.408 1.00 97.44 305 SER A N 1
ATOM 2408 C CA . SER A 1 305 ? 19.095 13.208 24.655 1.00 97.44 305 SER A CA 1
ATOM 2409 C C . SER A 1 305 ? 19.088 11.677 24.717 1.00 97.44 305 SER A C 1
ATOM 2411 O O . SER A 1 305 ? 18.928 10.990 23.703 1.00 97.44 305 SER A O 1
ATOM 2413 N N . ALA A 1 306 ? 19.221 11.124 25.924 1.00 97.19 306 ALA A N 1
ATOM 2414 C CA . ALA A 1 306 ? 19.130 9.684 26.157 1.00 97.19 306 ALA A CA 1
ATOM 2415 C C . ALA A 1 306 ? 17.716 9.139 25.871 1.00 97.19 306 ALA A C 1
ATOM 2417 O O . ALA A 1 306 ? 17.567 7.993 25.439 1.00 97.19 306 ALA A O 1
ATOM 2418 N N . ASN A 1 307 ? 16.682 9.965 26.051 1.00 97.75 307 ASN A N 1
ATOM 2419 C CA . ASN A 1 307 ? 15.286 9.577 25.879 1.00 97.75 307 ASN A CA 1
ATOM 2420 C C . ASN A 1 307 ? 14.878 9.573 24.394 1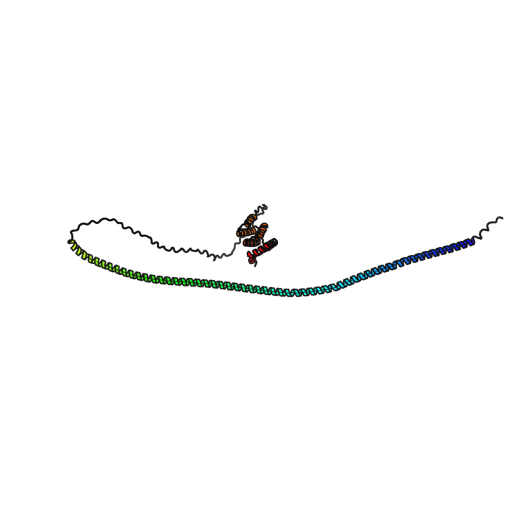.00 97.75 307 ASN A C 1
ATOM 2422 O O . ASN A 1 307 ? 14.977 10.596 23.718 1.00 97.75 307 ASN A O 1
ATOM 2426 N N . SER A 1 308 ? 14.395 8.435 23.879 1.00 98.25 308 SER A N 1
ATOM 2427 C CA . SER A 1 308 ? 13.958 8.325 22.477 1.00 98.25 308 SER A CA 1
ATOM 2428 C C . SER A 1 308 ? 12.770 9.225 22.160 1.00 98.25 308 SER A C 1
ATOM 2430 O O . SER A 1 308 ? 12.716 9.781 21.067 1.00 98.25 308 SER A O 1
ATOM 2432 N N . SER A 1 309 ? 11.867 9.418 23.120 1.00 97.75 309 SER A N 1
ATOM 2433 C CA . SER A 1 309 ? 10.672 10.241 22.942 1.00 97.75 309 SER A CA 1
ATOM 2434 C C . SER A 1 309 ? 11.028 11.721 22.754 1.00 97.75 309 SER A C 1
ATOM 2436 O O . SER A 1 309 ? 10.514 12.378 21.852 1.00 97.75 309 SER A O 1
ATOM 2438 N N . GLU A 1 310 ? 12.002 12.233 23.516 1.00 97.94 310 GLU A N 1
ATOM 2439 C CA . GLU A 1 310 ? 12.495 13.611 23.360 1.00 97.94 310 GLU A CA 1
ATOM 2440 C C . GLU A 1 310 ? 13.194 13.830 22.017 1.00 97.94 310 GLU A C 1
ATOM 2442 O O . GLU A 1 310 ? 12.982 14.866 21.380 1.00 97.94 310 GLU A O 1
ATOM 2447 N N . ARG A 1 311 ? 13.993 12.850 21.566 1.00 98.31 311 ARG A N 1
ATOM 2448 C CA . ARG A 1 311 ? 14.620 12.889 20.237 1.00 98.31 311 ARG A CA 1
ATOM 2449 C C . ARG A 1 311 ? 13.566 12.880 19.130 1.00 98.31 311 ARG A C 1
ATOM 2451 O O . ARG A 1 311 ? 13.683 13.646 18.181 1.00 98.31 311 ARG A O 1
ATOM 2458 N N . ALA A 1 312 ? 12.528 12.052 19.261 1.00 98.12 312 ALA A N 1
ATOM 2459 C CA . ALA A 1 312 ? 11.425 11.988 18.307 1.00 98.12 312 ALA A CA 1
ATOM 2460 C C . ALA A 1 312 ? 10.638 13.308 18.242 1.00 98.12 312 ALA A C 1
ATOM 2462 O O . ALA A 1 312 ? 10.352 13.783 17.146 1.00 98.12 312 ALA A O 1
ATOM 2463 N N . ALA A 1 313 ? 10.352 13.936 19.387 1.00 97.50 313 ALA A N 1
ATOM 2464 C CA . ALA A 1 313 ? 9.694 15.242 19.438 1.00 97.50 313 ALA A CA 1
ATOM 2465 C C . ALA A 1 313 ? 10.541 16.342 18.775 1.00 97.50 313 ALA A C 1
ATOM 2467 O O . ALA A 1 313 ? 10.023 17.124 17.986 1.00 97.50 313 ALA A O 1
ATOM 2468 N N . ALA A 1 314 ? 11.858 16.353 19.011 1.00 98.00 314 ALA A N 1
ATOM 2469 C CA . ALA A 1 314 ? 12.759 17.327 18.391 1.00 98.00 314 ALA A CA 1
ATOM 2470 C C . ALA A 1 314 ? 12.791 17.239 16.851 1.00 98.00 314 ALA A C 1
ATOM 2472 O O . ALA A 1 314 ? 13.087 18.232 16.193 1.00 98.00 314 ALA A O 1
ATOM 2473 N N . LEU A 1 315 ? 12.481 16.075 16.265 1.00 97.94 315 LEU A N 1
ATOM 2474 C CA . LEU A 1 315 ? 12.383 15.918 14.808 1.00 97.94 315 LEU A CA 1
ATOM 2475 C C . LEU A 1 315 ? 11.145 16.589 14.216 1.00 97.94 315 LEU A C 1
ATOM 2477 O O . LEU A 1 315 ? 11.210 17.048 13.080 1.00 97.94 315 LEU A O 1
ATOM 2481 N N . VAL A 1 316 ? 10.042 16.641 14.965 1.00 97.31 316 VAL A N 1
ATOM 2482 C CA . VAL A 1 316 ? 8.829 17.353 14.542 1.00 97.31 316 VAL A CA 1
ATOM 2483 C C . VAL A 1 316 ? 9.107 18.852 14.531 1.00 97.31 316 VAL A C 1
ATOM 2485 O O . VAL A 1 316 ? 8.897 19.495 13.509 1.00 97.31 316 VAL A O 1
ATOM 2488 N N . ASP A 1 317 ? 9.713 19.366 15.602 1.00 97.12 317 ASP A N 1
ATOM 2489 C CA . ASP A 1 317 ? 10.091 20.780 15.709 1.00 97.12 317 ASP A CA 1
ATOM 2490 C C . ASP A 1 317 ? 11.098 21.186 14.608 1.00 97.12 317 ASP A C 1
ATOM 2492 O O . ASP A 1 317 ? 11.002 22.261 14.020 1.00 97.12 317 ASP A O 1
ATOM 2496 N N . LEU A 1 318 ? 12.051 20.304 14.266 1.00 96.50 318 LEU A N 1
ATOM 2497 C CA . LEU A 1 318 ? 12.977 20.525 13.144 1.00 96.50 318 LEU A CA 1
ATOM 2498 C C . LEU A 1 318 ? 12.270 20.555 11.787 1.00 96.50 318 LEU A C 1
ATOM 2500 O O . LEU A 1 318 ? 12.742 21.233 10.875 1.00 96.50 318 LEU A O 1
ATOM 2504 N N . ALA A 1 319 ? 11.176 19.806 11.629 1.00 96.44 319 ALA A N 1
ATOM 2505 C CA . ALA A 1 319 ? 10.420 19.818 10.387 1.00 96.44 319 ALA A CA 1
ATOM 2506 C C . ALA A 1 319 ? 9.719 21.166 10.165 1.00 96.44 319 ALA A C 1
ATOM 2508 O O . ALA A 1 319 ? 9.642 21.626 9.028 1.00 96.44 319 ALA A O 1
ATOM 2509 N N . GLU A 1 320 ? 9.251 21.793 11.248 1.00 95.44 320 GLU A N 1
ATOM 2510 C CA . GLU A 1 320 ? 8.577 23.096 11.232 1.00 95.44 320 GLU A CA 1
ATOM 2511 C C . GLU A 1 320 ? 9.543 24.263 10.993 1.00 95.44 320 GLU A C 1
ATOM 2513 O O . GLU A 1 320 ? 9.216 25.171 10.232 1.00 95.44 320 GLU A O 1
ATOM 2518 N N . GLU A 1 321 ? 10.738 24.224 11.594 1.00 94.38 321 GLU A N 1
ATOM 2519 C CA . GLU A 1 321 ? 11.771 25.256 11.395 1.00 94.38 321 GLU A CA 1
ATOM 2520 C C . GLU A 1 321 ? 12.235 25.319 9.928 1.00 94.38 321 GLU A C 1
ATOM 2522 O O . GLU A 1 321 ? 12.558 26.386 9.402 1.00 94.38 321 GLU A O 1
ATOM 2527 N N . GLY A 1 322 ? 12.254 24.174 9.241 1.00 92.88 322 GLY A N 1
ATOM 2528 C CA . GLY A 1 322 ? 12.700 24.111 7.857 1.00 92.88 322 GLY A CA 1
ATOM 2529 C C . GLY A 1 322 ? 14.221 24.279 7.704 1.00 92.88 322 GLY A C 1
ATOM 2530 O O . GLY A 1 322 ? 15.000 24.283 8.657 1.00 92.88 322 GLY A O 1
ATOM 2531 N N . GLY A 1 323 ? 14.671 24.412 6.456 1.00 94.06 323 GLY A N 1
ATOM 2532 C CA . GLY A 1 323 ? 16.062 24.743 6.138 1.00 94.06 323 GLY A CA 1
ATOM 2533 C C . GLY A 1 323 ? 17.027 23.554 6.037 1.00 94.06 323 GLY A C 1
ATOM 2534 O O . GLY A 1 323 ? 16.856 22.476 6.599 1.00 94.06 323 GLY A O 1
ATOM 2535 N N . GLU A 1 324 ? 18.098 23.758 5.278 1.00 94.38 324 GLU A N 1
ATOM 2536 C CA . GLU A 1 324 ? 19.011 22.688 4.860 1.00 94.38 324 GLU A CA 1
ATOM 2537 C C . GLU A 1 324 ? 19.706 21.970 6.038 1.00 94.38 324 GLU A C 1
ATOM 2539 O O . GLU A 1 324 ? 19.954 20.766 5.969 1.00 94.38 324 GLU A O 1
ATOM 2544 N N . GLU A 1 325 ? 19.986 22.666 7.145 1.00 95.12 325 GLU A N 1
ATOM 2545 C CA . GLU A 1 325 ? 20.560 22.026 8.337 1.00 95.12 325 GLU A CA 1
ATOM 2546 C C . GLU A 1 325 ? 19.552 21.119 9.054 1.00 95.12 325 GLU A C 1
ATOM 2548 O O . GLU A 1 325 ? 19.915 20.017 9.476 1.00 95.12 325 GLU A O 1
ATOM 2553 N N . ALA A 1 326 ? 18.280 21.521 9.135 1.00 96.19 326 ALA A N 1
ATOM 2554 C CA . ALA A 1 326 ? 17.230 20.678 9.696 1.00 96.19 326 ALA A CA 1
ATOM 2555 C C . ALA A 1 326 ? 17.035 19.409 8.855 1.00 96.19 326 ALA A C 1
ATOM 2557 O O . ALA A 1 326 ? 17.002 18.310 9.412 1.00 96.19 326 ALA A O 1
ATOM 2558 N N . TYR A 1 327 ? 17.053 19.527 7.520 1.00 96.38 327 TYR A N 1
ATOM 2559 C CA . TYR A 1 327 ? 17.045 18.372 6.616 1.00 96.38 327 TYR A CA 1
ATOM 2560 C C . TYR A 1 327 ? 18.183 17.390 6.926 1.00 96.38 327 TYR A C 1
ATOM 2562 O O . TYR A 1 327 ? 17.952 16.187 7.057 1.00 96.38 327 TYR A O 1
ATOM 2570 N N . ARG A 1 328 ? 19.420 17.881 7.088 1.00 96.50 328 ARG A N 1
ATOM 2571 C CA . ARG A 1 328 ? 20.575 17.018 7.395 1.00 96.50 328 ARG A CA 1
ATOM 2572 C C . ARG A 1 328 ? 20.436 16.323 8.745 1.00 96.50 328 ARG A C 1
ATOM 2574 O O . ARG A 1 328 ? 20.805 15.152 8.860 1.00 96.50 328 ARG A O 1
ATOM 2581 N N . LEU A 1 329 ? 19.906 17.010 9.757 1.00 97.62 329 LEU A N 1
ATOM 2582 C CA . LEU A 1 329 ? 19.655 16.430 11.079 1.00 97.62 329 LEU A CA 1
ATOM 2583 C C . LEU A 1 329 ? 18.546 15.367 11.041 1.00 97.62 329 LEU A C 1
ATOM 2585 O O . LEU A 1 329 ? 18.723 14.283 11.609 1.00 97.62 329 LEU A O 1
ATOM 2589 N N . ILE A 1 330 ? 17.455 15.619 10.311 1.00 97.31 330 ILE A N 1
ATOM 2590 C CA . ILE A 1 330 ? 16.382 14.640 10.077 1.00 97.31 330 ILE A CA 1
ATOM 2591 C C . ILE A 1 330 ? 16.943 13.417 9.337 1.00 97.31 330 ILE A C 1
ATOM 2593 O O . ILE A 1 330 ? 16.779 12.283 9.790 1.00 97.31 330 ILE A O 1
ATOM 2597 N N . ALA A 1 331 ? 17.704 13.629 8.259 1.00 96.94 331 ALA A N 1
ATOM 2598 C CA . ALA A 1 331 ? 18.306 12.554 7.471 1.00 96.94 331 ALA A CA 1
ATOM 2599 C C . ALA A 1 331 ? 19.323 11.716 8.272 1.00 96.94 331 ALA A C 1
ATOM 2601 O O . ALA A 1 331 ? 19.435 10.503 8.073 1.00 96.94 331 ALA A O 1
ATOM 2602 N N . LYS A 1 332 ? 20.064 12.335 9.200 1.00 97.56 332 LYS A N 1
ATOM 2603 C CA . LYS A 1 332 ? 21.004 11.639 10.094 1.00 97.56 332 LYS A CA 1
ATOM 2604 C C . LYS A 1 332 ? 20.283 10.790 11.145 1.00 97.56 332 LYS A C 1
ATOM 2606 O O . LYS A 1 332 ? 20.791 9.735 11.520 1.00 97.56 332 LYS A O 1
ATOM 2611 N N . SER A 1 333 ? 19.092 11.203 11.574 1.00 98.06 333 SER A N 1
ATOM 2612 C CA . SER A 1 333 ? 18.298 10.499 12.591 1.00 98.06 333 SER A CA 1
ATOM 2613 C C . SER A 1 333 ? 17.739 9.147 12.126 1.00 98.06 333 SER A C 1
ATOM 2615 O O . SER A 1 333 ? 17.353 8.325 12.953 1.00 98.06 333 SER A O 1
ATOM 2617 N N . PHE A 1 334 ? 17.796 8.826 10.826 1.00 98.19 334 PHE A N 1
ATOM 2618 C CA . PHE A 1 334 ? 17.534 7.463 10.339 1.00 98.19 334 PHE A CA 1
ATOM 2619 C C . PHE A 1 334 ? 18.560 6.420 10.814 1.00 98.19 334 PHE A C 1
ATOM 2621 O O . PHE A 1 334 ? 18.289 5.221 10.727 1.00 98.19 334 PHE A O 1
ATOM 2628 N N . ASP A 1 335 ? 19.717 6.847 11.326 1.00 97.88 335 ASP A N 1
ATOM 2629 C CA . ASP A 1 335 ? 20.712 5.961 11.938 1.00 97.88 335 ASP A CA 1
ATOM 2630 C C . ASP A 1 335 ? 20.536 5.791 13.456 1.00 97.88 335 ASP A C 1
ATOM 2632 O O . ASP A 1 335 ? 21.345 5.105 14.083 1.00 97.88 335 ASP A O 1
ATOM 2636 N N . ASP A 1 336 ? 19.490 6.373 14.057 1.00 98.31 336 ASP A N 1
ATOM 2637 C CA . ASP A 1 336 ? 19.210 6.216 15.487 1.00 98.31 336 ASP A CA 1
ATOM 2638 C C . ASP A 1 336 ? 18.932 4.739 15.838 1.00 98.31 336 ASP A C 1
ATOM 2640 O O . ASP A 1 336 ? 18.258 4.033 15.069 1.00 98.31 336 ASP A O 1
ATOM 2644 N N . PRO A 1 337 ? 19.420 4.236 16.991 1.00 97.56 337 PRO A N 1
ATOM 2645 C CA . PRO A 1 337 ? 19.148 2.867 17.423 1.00 97.56 337 PRO A CA 1
ATOM 2646 C C . PRO A 1 337 ? 17.653 2.597 17.662 1.00 97.56 337 PRO A C 1
ATOM 2648 O O . PRO A 1 337 ? 17.186 1.488 17.381 1.00 97.56 337 PRO A O 1
ATOM 2651 N N . SER A 1 338 ? 16.878 3.590 18.112 1.00 98.12 338 SER A N 1
ATOM 2652 C CA . SER A 1 338 ? 15.446 3.436 18.381 1.00 98.12 338 SER A CA 1
ATOM 2653 C C . SER A 1 338 ? 14.619 3.464 17.096 1.00 98.12 338 SER A C 1
ATOM 2655 O O . SER A 1 338 ? 14.746 4.364 16.267 1.00 98.12 338 SER A O 1
ATOM 2657 N N . ALA A 1 339 ? 13.721 2.489 16.940 1.00 97.44 339 ALA A N 1
ATOM 2658 C CA . ALA A 1 339 ? 12.780 2.460 15.820 1.00 97.44 339 ALA A CA 1
ATOM 2659 C C . ALA A 1 339 ? 11.799 3.640 15.847 1.00 97.44 339 ALA A C 1
ATOM 2661 O O . ALA A 1 339 ? 11.444 4.159 14.794 1.00 97.44 339 ALA A O 1
ATOM 2662 N N . GLU A 1 340 ? 11.417 4.095 17.039 1.00 97.81 340 GLU A N 1
ATOM 2663 C CA . GLU A 1 340 ? 10.509 5.226 17.236 1.00 97.81 340 GLU A CA 1
ATOM 2664 C C . GLU A 1 340 ? 11.071 6.515 16.617 1.00 97.81 340 GLU A C 1
ATOM 2666 O O . GLU A 1 340 ? 10.385 7.180 15.844 1.00 97.81 340 GLU A O 1
ATOM 2671 N N . VAL A 1 341 ? 12.351 6.812 16.870 1.00 98.44 341 VAL A N 1
ATOM 2672 C CA . VAL A 1 341 ? 13.034 8.001 16.332 1.00 98.44 341 VAL A CA 1
ATOM 2673 C C . VAL A 1 341 ? 13.160 7.915 14.812 1.00 98.44 341 VAL A C 1
ATOM 2675 O O . VAL A 1 341 ? 12.924 8.901 14.118 1.00 98.44 341 VAL A O 1
ATOM 2678 N N . ARG A 1 342 ? 13.454 6.728 14.264 1.00 98.38 342 ARG A N 1
ATOM 2679 C CA . ARG A 1 342 ? 13.500 6.529 12.805 1.00 98.38 342 ARG A CA 1
ATOM 2680 C C . ARG A 1 342 ? 12.131 6.738 12.153 1.00 98.38 342 ARG A C 1
ATOM 2682 O O . ARG A 1 342 ? 12.048 7.374 11.105 1.00 98.38 342 ARG A O 1
ATOM 2689 N N . ASN A 1 343 ? 11.061 6.241 12.773 1.00 98.12 343 ASN A N 1
ATOM 2690 C CA . ASN A 1 343 ? 9.693 6.434 12.288 1.00 98.12 343 ASN A CA 1
ATOM 2691 C C . ASN A 1 343 ? 9.277 7.912 12.364 1.00 98.12 343 ASN A C 1
ATOM 2693 O O . ASN A 1 343 ? 8.658 8.421 11.430 1.00 98.12 343 ASN A O 1
ATOM 2697 N N . ALA A 1 344 ? 9.653 8.611 13.440 1.00 98.00 344 ALA A N 1
ATOM 2698 C CA . ALA A 1 344 ? 9.455 10.051 13.570 1.00 98.00 344 ALA A CA 1
ATOM 2699 C C . ALA A 1 344 ? 10.236 10.831 12.502 1.00 98.00 344 ALA A C 1
ATOM 2701 O O . ALA A 1 344 ? 9.679 11.745 11.907 1.00 98.00 344 ALA A O 1
ATOM 2702 N N . ALA A 1 345 ? 11.468 10.422 12.174 1.00 97.88 345 ALA A N 1
ATOM 2703 C CA . ALA A 1 345 ? 12.257 11.032 11.101 1.00 97.88 345 ALA A CA 1
ATOM 2704 C C . ALA A 1 345 ? 11.580 10.888 9.727 1.00 97.88 345 ALA A C 1
ATOM 2706 O O . ALA A 1 345 ? 11.593 11.831 8.941 1.00 97.88 345 ALA A O 1
ATOM 2707 N N . ALA A 1 346 ? 10.941 9.744 9.447 1.00 97.12 346 ALA A N 1
ATOM 2708 C CA . ALA A 1 346 ? 10.161 9.560 8.221 1.00 97.12 346 ALA A CA 1
ATOM 2709 C C . ALA A 1 346 ? 8.967 10.525 8.147 1.00 97.12 346 ALA A C 1
ATOM 2711 O O . ALA A 1 346 ? 8.763 11.162 7.117 1.00 97.12 346 ALA A O 1
ATOM 2712 N N . ARG A 1 347 ? 8.214 10.679 9.246 1.00 96.88 347 ARG A N 1
ATOM 2713 C CA . ARG A 1 347 ? 7.082 11.622 9.318 1.00 96.88 347 ARG A CA 1
ATOM 2714 C C . ARG A 1 347 ? 7.541 13.075 9.212 1.00 96.88 347 ARG A C 1
ATOM 2716 O O . ARG A 1 347 ? 6.965 13.831 8.442 1.00 96.88 347 ARG A O 1
ATOM 2723 N N . ALA A 1 348 ? 8.606 13.435 9.925 1.00 97.31 348 ALA A N 1
ATOM 2724 C CA . ALA A 1 348 ? 9.224 14.752 9.852 1.00 97.31 348 ALA A CA 1
ATOM 2725 C C . ALA A 1 348 ? 9.647 15.082 8.415 1.00 97.31 348 ALA A C 1
ATOM 2727 O O . ALA A 1 348 ? 9.338 16.159 7.922 1.00 97.31 348 ALA A O 1
ATOM 2728 N N . LEU A 1 349 ? 10.269 14.133 7.703 1.00 96.00 349 LEU A N 1
ATOM 2729 C CA . LEU A 1 349 ? 10.671 14.332 6.311 1.00 96.00 349 LEU A CA 1
ATOM 2730 C C . LEU A 1 349 ? 9.476 14.496 5.354 1.00 96.00 349 LEU A C 1
ATOM 2732 O O . LEU A 1 349 ? 9.581 15.259 4.398 1.00 96.00 349 LEU A O 1
ATOM 2736 N N . CYS A 1 350 ? 8.346 13.825 5.614 1.00 94.69 350 CYS A N 1
ATOM 2737 C CA . CYS A 1 350 ? 7.091 14.066 4.891 1.00 94.69 350 CYS A CA 1
ATOM 2738 C C . CYS A 1 350 ? 6.544 15.479 5.119 1.00 94.69 350 CYS A C 1
ATOM 2740 O O . CYS A 1 350 ? 6.053 16.085 4.174 1.00 94.69 350 CYS A O 1
ATOM 2742 N N . SER A 1 351 ? 6.620 15.996 6.346 1.00 94.81 351 SER A N 1
ATOM 2743 C CA . SER A 1 351 ? 6.135 17.344 6.672 1.00 94.81 351 SER A CA 1
ATOM 2744 C C . SER A 1 351 ? 7.097 18.460 6.244 1.00 94.81 351 SER A C 1
ATOM 2746 O O . SER A 1 351 ? 6.678 19.603 6.114 1.00 94.81 351 SER A O 1
ATOM 2748 N N . PHE A 1 352 ? 8.377 18.140 6.026 1.00 91.75 352 PHE A N 1
ATOM 2749 C CA . PHE A 1 352 ? 9.450 19.111 5.794 1.00 91.75 352 PHE A CA 1
ATOM 2750 C C . PHE A 1 352 ? 9.367 19.839 4.438 1.00 91.75 352 PHE A C 1
ATOM 2752 O O . PHE A 1 352 ? 9.771 20.994 4.332 1.00 91.75 352 PHE A O 1
ATOM 2759 N N . HIS A 1 353 ? 8.838 19.196 3.392 1.00 83.94 353 HIS A N 1
ATOM 2760 C CA . HIS A 1 353 ? 8.631 19.831 2.086 1.00 83.94 353 HIS A CA 1
ATOM 2761 C C . HIS A 1 353 ? 7.287 19.450 1.476 1.00 83.94 353 HIS A C 1
ATOM 2763 O O . HIS A 1 353 ? 6.808 18.332 1.643 1.00 83.94 353 HIS A O 1
ATOM 2769 N N . SER A 1 354 ? 6.743 20.356 0.658 1.00 84.62 354 SER A N 1
ATOM 2770 C CA . SER A 1 354 ? 5.570 20.085 -0.179 1.00 84.62 354 SER A CA 1
ATOM 2771 C C . SER A 1 354 ? 5.810 18.956 -1.187 1.00 84.62 354 SER A C 1
ATOM 2773 O O . SER A 1 354 ? 4.882 18.217 -1.506 1.00 84.62 354 SER A O 1
ATOM 2775 N N . ASP A 1 355 ? 7.051 18.787 -1.659 1.00 90.31 355 ASP A N 1
ATOM 2776 C CA . ASP A 1 355 ? 7.458 17.656 -2.494 1.00 90.31 355 ASP A CA 1
ATOM 2777 C C . ASP A 1 355 ? 8.123 16.557 -1.648 1.00 90.31 355 ASP A C 1
ATOM 2779 O O . ASP A 1 355 ? 9.346 16.489 -1.447 1.00 90.31 355 ASP A O 1
ATOM 2783 N N . VAL A 1 356 ? 7.266 15.676 -1.136 1.00 90.69 356 VAL A N 1
ATOM 2784 C CA . VAL A 1 356 ? 7.648 14.501 -0.348 1.00 90.69 356 VAL A CA 1
ATOM 2785 C C . VAL A 1 356 ? 8.560 13.571 -1.158 1.00 90.69 356 VAL A C 1
ATOM 2787 O O . VAL A 1 356 ? 9.579 13.092 -0.650 1.00 90.69 356 VAL A O 1
ATOM 2790 N N . ALA A 1 357 ? 8.240 13.339 -2.435 1.00 91.25 357 ALA A N 1
ATOM 2791 C CA . ALA A 1 357 ? 8.960 12.396 -3.288 1.00 91.25 357 ALA A CA 1
ATOM 2792 C C . ALA A 1 357 ? 10.400 12.857 -3.555 1.00 91.25 357 ALA A C 1
ATOM 2794 O O . ALA A 1 357 ? 11.337 12.049 -3.483 1.00 91.25 357 ALA A O 1
ATOM 2795 N N . ALA A 1 358 ? 10.603 14.156 -3.793 1.00 92.00 358 ALA A N 1
ATOM 2796 C CA . ALA A 1 358 ? 11.935 14.728 -3.956 1.00 92.00 358 ALA A CA 1
ATOM 2797 C C . ALA A 1 358 ? 12.789 14.576 -2.685 1.00 92.00 358 ALA A C 1
ATOM 2799 O O . ALA A 1 358 ? 13.954 14.173 -2.769 1.00 92.00 358 ALA A O 1
ATOM 2800 N N . SER A 1 359 ? 12.204 14.817 -1.507 1.00 92.69 359 SER A N 1
ATOM 2801 C CA . SER A 1 359 ? 12.904 14.739 -0.217 1.00 92.69 359 SER A CA 1
ATOM 2802 C C . SER A 1 359 ? 13.388 13.319 0.091 1.00 92.69 359 SER A C 1
ATOM 2804 O O . SER A 1 359 ? 14.560 13.119 0.422 1.00 92.69 359 SER A O 1
ATOM 2806 N N . PHE A 1 360 ? 12.536 12.307 -0.105 1.00 94.31 360 PHE A N 1
ATOM 2807 C CA . PHE A 1 360 ? 12.944 10.907 0.062 1.00 94.31 360 PHE A CA 1
ATOM 2808 C C . PHE A 1 360 ? 13.948 10.457 -0.998 1.00 94.31 360 PHE A C 1
ATOM 2810 O O . PHE A 1 360 ? 14.901 9.750 -0.670 1.00 94.31 360 PHE A O 1
ATOM 2817 N N . THR A 1 361 ? 13.793 10.883 -2.254 1.00 95.19 361 THR A N 1
ATOM 2818 C CA . THR A 1 361 ? 14.750 10.549 -3.322 1.00 95.19 361 THR A CA 1
ATOM 2819 C C . THR A 1 361 ? 16.137 11.098 -3.006 1.00 95.19 361 THR A C 1
ATOM 2821 O O . THR A 1 361 ? 17.141 10.398 -3.177 1.00 95.19 361 THR A O 1
ATOM 2824 N N . ARG A 1 362 ? 16.206 12.331 -2.495 1.00 95.56 362 ARG A N 1
ATOM 2825 C CA . ARG A 1 362 ? 17.452 12.948 -2.044 1.00 95.56 362 ARG A CA 1
ATOM 2826 C C . ARG A 1 362 ? 18.050 12.186 -0.860 1.00 95.56 362 ARG A C 1
ATOM 2828 O O . ARG A 1 362 ? 19.220 11.807 -0.920 1.00 95.56 362 ARG A O 1
ATOM 2835 N N . ALA A 1 363 ? 17.244 11.870 0.154 1.00 95.25 363 ALA A N 1
ATOM 2836 C CA . ALA A 1 363 ? 17.696 11.131 1.333 1.00 95.25 363 ALA A CA 1
ATOM 2837 C C . ALA A 1 363 ? 18.228 9.736 0.968 1.00 95.25 363 ALA A C 1
ATOM 2839 O O . ALA A 1 363 ? 19.284 9.327 1.448 1.00 95.25 363 ALA A O 1
ATOM 2840 N N . LEU A 1 364 ? 17.548 9.017 0.070 1.00 96.44 364 LEU A N 1
ATOM 2841 C CA . LEU A 1 364 ? 17.982 7.707 -0.419 1.00 96.44 364 LEU A CA 1
ATOM 2842 C C . LEU A 1 364 ? 19.262 7.799 -1.256 1.00 96.44 364 LEU A C 1
ATOM 2844 O O . LEU A 1 364 ? 20.134 6.936 -1.132 1.00 96.44 364 LEU A O 1
ATOM 2848 N N . ARG A 1 365 ? 19.406 8.842 -2.082 1.00 96.94 365 ARG A N 1
ATOM 2849 C CA . ARG A 1 365 ? 20.607 9.064 -2.899 1.00 96.94 365 ARG A CA 1
ATOM 2850 C C . ARG A 1 365 ? 21.842 9.302 -2.030 1.00 96.94 365 ARG A C 1
ATOM 2852 O O . ARG A 1 365 ? 22.874 8.688 -2.290 1.00 96.94 365 ARG A O 1
ATOM 2859 N N . GLU A 1 366 ? 21.717 10.137 -1.000 1.00 94.50 366 GLU A N 1
ATOM 2860 C CA . GLU A 1 366 ? 22.808 10.501 -0.082 1.00 94.50 366 GLU A CA 1
ATOM 2861 C C . GLU A 1 366 ? 23.091 9.422 0.990 1.00 94.50 366 GLU A C 1
ATOM 2863 O O . GLU A 1 366 ? 24.154 9.414 1.609 1.00 94.50 366 GLU A O 1
ATOM 2868 N N . ALA A 1 367 ? 22.162 8.487 1.214 1.00 96.19 367 ALA A N 1
ATOM 2869 C CA . ALA A 1 367 ? 22.282 7.433 2.219 1.00 96.19 367 ALA A CA 1
ATOM 2870 C C . ALA A 1 367 ? 23.196 6.262 1.802 1.00 96.19 367 ALA A C 1
ATOM 2872 O O . ALA A 1 367 ? 23.181 5.806 0.654 1.00 96.19 367 ALA A O 1
ATOM 2873 N N . SER A 1 368 ? 23.909 5.696 2.786 1.00 97.12 368 SER A N 1
ATOM 2874 C CA . SER A 1 368 ? 24.591 4.398 2.667 1.00 97.12 368 SER A CA 1
ATOM 2875 C C . SER A 1 368 ? 23.587 3.241 2.499 1.00 97.12 368 SER A C 1
ATOM 2877 O O . SER A 1 368 ? 22.412 3.399 2.848 1.00 97.12 368 SER A O 1
ATOM 2879 N N . PRO A 1 369 ? 24.005 2.056 2.009 1.00 97.56 369 PRO A N 1
ATOM 2880 C CA . PRO A 1 369 ? 23.105 0.911 1.832 1.00 97.56 369 PRO A CA 1
ATOM 2881 C C . PRO A 1 369 ? 22.342 0.518 3.108 1.00 97.56 369 PRO A C 1
ATOM 2883 O O . PRO A 1 369 ? 21.141 0.253 3.064 1.00 97.56 369 PRO A O 1
ATOM 2886 N N . GLU A 1 370 ? 23.009 0.533 4.261 1.00 96.50 370 GLU A N 1
ATOM 2887 C CA . GLU A 1 370 ? 22.406 0.256 5.566 1.00 96.50 370 GLU A CA 1
ATOM 2888 C C . GLU A 1 370 ? 21.365 1.316 5.935 1.00 96.50 370 GLU A C 1
ATOM 2890 O O . GLU A 1 370 ? 20.260 0.967 6.354 1.00 96.50 370 GLU A O 1
ATOM 2895 N N . ARG A 1 371 ? 21.682 2.602 5.735 1.00 97.31 371 ARG A N 1
ATOM 2896 C CA . ARG A 1 371 ? 20.744 3.696 6.007 1.00 97.31 371 ARG A CA 1
ATOM 2897 C C . ARG A 1 371 ? 19.530 3.625 5.077 1.00 97.31 371 ARG A C 1
ATOM 2899 O O . ARG A 1 371 ? 18.417 3.810 5.550 1.00 97.31 371 ARG A O 1
ATOM 2906 N N . ARG A 1 372 ? 19.691 3.256 3.800 1.00 97.94 372 ARG A N 1
ATOM 2907 C CA . ARG A 1 372 ? 18.559 3.032 2.872 1.00 97.94 372 ARG A CA 1
ATOM 2908 C C . ARG A 1 372 ? 17.600 1.955 3.376 1.00 97.94 372 ARG A C 1
ATOM 2910 O O . ARG A 1 372 ? 16.390 2.158 3.343 1.00 97.94 372 ARG A O 1
ATOM 2917 N N . ARG A 1 373 ? 18.126 0.839 3.900 1.00 97.50 373 ARG A N 1
ATOM 2918 C CA . ARG A 1 373 ? 17.294 -0.209 4.521 1.00 97.50 373 ARG A CA 1
ATOM 2919 C C . ARG A 1 373 ? 16.537 0.319 5.742 1.00 97.50 373 ARG A C 1
ATOM 2921 O O . ARG A 1 373 ? 15.357 0.017 5.895 1.00 97.50 373 ARG A O 1
ATOM 2928 N N . ARG A 1 374 ? 17.183 1.141 6.580 1.00 97.62 374 ARG A N 1
ATOM 2929 C CA . ARG A 1 374 ? 16.528 1.792 7.729 1.00 97.62 374 ARG A CA 1
ATOM 2930 C C . ARG A 1 374 ? 15.445 2.782 7.303 1.00 97.62 374 ARG A C 1
ATOM 2932 O O . ARG A 1 374 ? 14.383 2.770 7.913 1.00 97.62 374 ARG A O 1
ATOM 2939 N N . ILE A 1 375 ? 15.684 3.578 6.257 1.00 96.81 375 ILE A N 1
ATOM 2940 C CA . ILE A 1 375 ? 14.689 4.493 5.675 1.00 96.81 375 ILE A CA 1
ATOM 2941 C C . ILE A 1 375 ? 13.470 3.696 5.196 1.00 96.81 375 ILE A C 1
ATOM 2943 O O . ILE A 1 375 ? 12.356 4.003 5.602 1.00 96.81 375 ILE A O 1
ATOM 2947 N N . GLY A 1 376 ? 13.668 2.625 4.418 1.00 96.50 376 GLY A N 1
ATOM 2948 C CA . GLY A 1 376 ? 12.566 1.769 3.960 1.00 96.50 376 GLY A CA 1
ATOM 2949 C C . GLY A 1 376 ? 11.772 1.145 5.113 1.00 96.50 376 GLY A C 1
ATOM 2950 O O . GLY A 1 376 ? 10.544 1.200 5.123 1.00 96.50 376 GLY A O 1
ATOM 2951 N N . GLY A 1 377 ? 12.466 0.626 6.132 1.00 96.31 377 GLY A N 1
ATOM 2952 C CA . GLY A 1 377 ? 11.821 0.093 7.335 1.00 96.31 377 GLY A CA 1
ATOM 2953 C C . GLY A 1 377 ? 11.047 1.153 8.127 1.00 96.31 377 GLY A C 1
ATOM 2954 O O . GLY A 1 377 ? 9.967 0.865 8.634 1.00 96.31 377 GLY A O 1
ATOM 2955 N N . ALA A 1 378 ? 11.558 2.383 8.199 1.00 96.94 378 ALA A N 1
ATOM 2956 C CA . ALA A 1 378 ? 10.891 3.495 8.868 1.00 96.94 378 ALA A CA 1
ATOM 2957 C C . ALA A 1 378 ? 9.651 3.988 8.108 1.00 96.94 378 ALA A C 1
ATOM 2959 O O . ALA A 1 378 ? 8.640 4.315 8.724 1.00 96.94 378 ALA A O 1
ATOM 2960 N N . ILE A 1 379 ? 9.686 4.001 6.773 1.00 95.50 379 ILE A N 1
ATOM 2961 C CA . ILE A 1 379 ? 8.511 4.318 5.944 1.00 95.50 379 ILE A CA 1
ATOM 2962 C C . ILE A 1 379 ? 7.397 3.293 6.199 1.00 95.50 379 ILE A C 1
ATOM 2964 O O . ILE A 1 379 ? 6.256 3.682 6.438 1.00 95.50 379 ILE A O 1
ATOM 2968 N N . ALA A 1 380 ? 7.734 2.000 6.248 1.00 95.56 380 ALA A N 1
ATOM 2969 C CA . ALA A 1 380 ? 6.770 0.950 6.573 1.00 95.56 380 ALA A CA 1
ATOM 2970 C C . ALA A 1 380 ? 6.250 1.059 8.022 1.00 95.56 380 ALA A C 1
ATOM 2972 O O . ALA A 1 380 ? 5.049 0.974 8.261 1.00 95.56 380 ALA A O 1
ATOM 2973 N N . GLY A 1 381 ? 7.140 1.294 8.994 1.00 94.06 381 GLY A N 1
ATOM 2974 C CA . GLY A 1 381 ? 6.796 1.348 10.420 1.00 94.06 381 GLY A CA 1
ATOM 2975 C C . GLY A 1 381 ? 6.112 2.639 10.881 1.00 94.06 381 GLY A C 1
ATOM 2976 O O . GLY A 1 381 ? 5.461 2.650 11.922 1.00 94.06 381 GLY A O 1
ATOM 2977 N N . SER A 1 382 ? 6.245 3.734 10.133 1.00 93.88 382 SER A N 1
ATOM 2978 C CA . SER A 1 382 ? 5.648 5.032 10.477 1.00 93.88 382 SER A CA 1
ATOM 2979 C C . SER A 1 382 ? 4.157 5.136 10.141 1.00 93.88 382 SER A C 1
ATOM 2981 O O . SER A 1 382 ? 3.518 6.097 10.577 1.00 93.88 382 SER A O 1
ATOM 2983 N N . GLY A 1 383 ? 3.603 4.170 9.400 1.00 92.75 383 GLY A N 1
ATOM 2984 C CA . GLY A 1 383 ? 2.220 4.190 8.911 1.00 92.75 383 GLY A CA 1
ATOM 2985 C C . GLY A 1 383 ? 2.011 5.049 7.659 1.00 92.75 383 GLY A C 1
ATOM 2986 O O . GLY A 1 383 ? 0.901 5.105 7.147 1.00 92.75 383 GLY A O 1
ATOM 2987 N N . LEU A 1 384 ? 3.064 5.678 7.121 1.00 89.88 384 LEU A N 1
ATOM 2988 C CA . LEU A 1 384 ? 2.973 6.485 5.898 1.00 89.88 384 LEU A CA 1
ATOM 2989 C C . LEU A 1 384 ? 2.554 5.651 4.680 1.00 89.88 384 LEU A C 1
ATOM 2991 O O . LEU A 1 384 ? 1.804 6.135 3.841 1.00 89.88 384 LEU A O 1
ATOM 2995 N N . ALA A 1 385 ? 2.987 4.389 4.615 1.00 84.25 385 ALA A N 1
ATOM 2996 C CA . ALA A 1 385 ? 2.576 3.467 3.559 1.00 84.25 385 ALA A CA 1
ATOM 2997 C C . ALA A 1 385 ? 1.069 3.150 3.593 1.00 84.25 385 ALA A C 1
ATOM 2999 O O . ALA A 1 385 ? 0.479 2.940 2.541 1.00 84.25 385 ALA A O 1
ATOM 3000 N N . ALA A 1 386 ? 0.445 3.147 4.777 1.00 84.31 386 ALA A N 1
ATOM 3001 C CA . ALA A 1 386 ? -0.992 2.911 4.917 1.00 84.31 386 ALA A CA 1
ATOM 3002 C C . ALA A 1 386 ? -1.831 4.137 4.522 1.00 84.31 386 ALA A C 1
ATOM 3004 O O . ALA A 1 386 ? -2.967 3.976 4.108 1.00 84.31 386 ALA A O 1
ATOM 3005 N N . ASN A 1 387 ? -1.267 5.345 4.624 1.00 79.06 387 ASN A N 1
ATOM 3006 C CA . ASN A 1 387 ? -1.953 6.591 4.263 1.00 79.06 387 ASN A CA 1
ATOM 3007 C C . ASN A 1 387 ? -1.845 6.944 2.766 1.00 79.06 387 ASN A C 1
ATOM 3009 O O . ASN A 1 387 ? -2.449 7.922 2.337 1.00 79.06 387 ASN A O 1
ATOM 3013 N N . ALA A 1 388 ? -1.018 6.225 1.998 1.00 70.06 388 ALA A N 1
ATOM 3014 C CA . ALA A 1 388 ? -0.767 6.491 0.577 1.00 70.06 388 ALA A CA 1
ATOM 3015 C C . ALA A 1 388 ? -1.590 5.601 -0.378 1.00 70.06 388 ALA A C 1
ATOM 3017 O O . ALA A 1 388 ? -1.515 5.799 -1.591 1.00 70.06 388 ALA A O 1
ATOM 3018 N N . ILE A 1 389 ? -2.319 4.623 0.169 1.00 59.50 389 ILE A N 1
ATOM 3019 C CA . ILE A 1 389 ? -3.286 3.751 -0.518 1.00 59.50 389 ILE A CA 1
ATOM 3020 C C . ILE A 1 389 ? -4.672 4.333 -0.261 1.00 59.50 389 ILE A C 1
ATOM 3022 O O . ILE A 1 389 ? -5.463 4.392 -1.226 1.00 59.50 389 ILE A O 1
#

Foldseek 3Di:
DDDDDDPDDPDPVVVVVVVVVVVVVVVVVVVVVVVVVVVVVVVVVVVVVVVVVVVVVVVVVVVVVVVVVVVVVVVVVVVVVVVVVVVVVVVVVVVVVVVVVVVVVVVVVVVVVVVVVVVVVVVVVVVVVVVVVVVVVVVVVVVVVVVVVVVVVVVVVVVVVVVVVVVVVVVVVVVVVVVVVVVVVVVVVVVVVVVVVVVVVVCVVVVVVVVVVVVVPDPDDDDDDDDDDDDDDPPPPPPPPPPPPPPPPPPPPPPPPPPPPPDDDDDDDPDDPPPDDPDDDDDDDDDDDDPPPQCLVVLVVQCVDPDLVSVLVSLQVLLVSADDSSLVSLLVQLPPPDLSSVLSSLVSCCSNDPPSVVSVVVSCVPDDPVSNVSNVVSCVVNCVVVVVD

Secondary structure (DSSP, 8-state):
-------SS-SSSHHHHHHHHHHHHHHHHHHHHHHHHHHHHHHHHHHHHHHHHHHHHHHHHHHHHHHHHHHHHHHHHHHHHHHHHHHHHHHHHHHHHHHHHHHHHHHHHHHHHHHHHHHHHHHHHHHHHHHHHHHHHHHHHHHHHHHHHHHHHHHHHHHHHHHHHHHHHHHHHHHHHHHHHHHHHHHHHHHHHHHHHHHHHHHHHHHHHHHHHHTTT----------------------------------------------S------------------------------SHHHHHHHTT-S-HHHHHHHHHHHHHH-SHHHHHHHHHHTT-S-HHHHHHHHHHHHHH-S-HHHHHHHHHHHS-HHHHHHHHHHHHHTTTTTS--